Protein AF-0000000085121128 (afdb_homodimer)

InterPro domains:
  IPR000534 Semialdehyde dehydrogenase, NAD-binding [PF01118] (6-131)
  IPR000534 Semialdehyde dehydrogenase, NAD-binding [SM00859] (6-134)
  IPR005676 Aspartate-semialdehyde dehydrogenase, peptidoglycan lacking [TIGR00978] (5-346)
  IPR012280 Semialdehyde dehydrogenase, dimerisation domain [PF02774] (162-332)
  IPR036291 NAD(P)-binding domain superfamily [SSF51735] (5-180)
  IPR051823 Aspartate-semialdehyde dehydrogenase-related [PTHR46718] (4-352)

Nearest PDB structures (foldseek):
  2ep5-assembly1_D  TM=9.670E-01  e=1.448E-45  Sulfurisphaera tokodaii
  6c8w-assembly1_A  TM=9.428E-01  e=7.995E-40  Blastomyces gilchristii SLH14081
  4zic-assembly2_E  TM=9.342E-01  e=1.208E-38  Trichophyton rubrum BMU01672
  5jw6-assembly1_A  TM=9.366E-01  e=2.312E-38  Aspergillus fumigatus Af293
  5cef-assembly1_C  TM=9.104E-01  e=2.450E-36  Cryptococcus deneoformans JEC21

Structure (mmCIF, N/CA/C/O backbone):
data_AF-0000000085121128-model_v1
#
loop_
_entity.id
_entity.type
_entity.pdbx_description
1 polymer 'Aspartate-semialdehyde dehydrogenase'
#
loop_
_atom_site.group_PDB
_atom_site.id
_atom_site.type_symbol
_atom_site.label_atom_id
_atom_site.label_alt_id
_atom_site.label_comp_id
_atom_site.label_asym_id
_atom_site.label_entity_id
_atom_site.label_seq_id
_atom_site.pdbx_PDB_ins_code
_atom_site.Cartn_x
_atom_site.Cartn_y
_atom_site.Cartn_z
_atom_site.occupancy
_atom_site.B_iso_or_equiv
_atom_site.auth_seq_id
_atom_site.auth_comp_id
_atom_site.auth_asym_id
_atom_site.auth_atom_id
_atom_site.pdbx_PDB_model_num
ATOM 1 N N . MET A 1 1 ? -5.203 -33.125 -35.406 1 40.75 1 MET A N 1
ATOM 2 C CA . MET A 1 1 ? -4.469 -32.406 -34.375 1 40.75 1 MET A CA 1
ATOM 3 C C . MET A 1 1 ? -3.93 -33.344 -33.312 1 40.75 1 MET A C 1
ATOM 5 O O . MET A 1 1 ? -4.562 -34.375 -33 1 40.75 1 MET A O 1
ATOM 9 N N . PRO A 1 2 ? -2.641 -33.344 -33.125 1 57 2 PRO A N 1
ATOM 10 C CA . PRO A 1 2 ? -2.217 -34.344 -32.125 1 57 2 PRO A CA 1
ATOM 11 C C . PRO A 1 2 ? -3.129 -34.375 -30.906 1 57 2 PRO A C 1
ATOM 13 O O . PRO A 1 2 ? -3.766 -33.375 -30.594 1 57 2 PRO A O 1
ATOM 16 N N . ASP A 1 3 ? -3.523 -35.531 -30.406 1 84.06 3 ASP A N 1
ATOM 17 C CA . ASP A 1 3 ? -4.461 -35.75 -29.312 1 84.06 3 ASP A CA 1
ATOM 18 C C . ASP A 1 3 ? -4.047 -34.969 -28.078 1 84.06 3 ASP A C 1
ATOM 20 O O . ASP A 1 3 ? -2.875 -35 -27.688 1 84.06 3 ASP A O 1
ATOM 24 N N . LYS A 1 4 ? -4.828 -34.062 -27.641 1 95 4 LYS A N 1
ATOM 25 C CA . LYS A 1 4 ? -4.582 -33.219 -26.453 1 95 4 LYS A CA 1
ATOM 26 C C . LYS A 1 4 ? -4.387 -34.094 -25.219 1 95 4 LYS A C 1
ATOM 28 O O . LYS A 1 4 ? -4.91 -35.219 -25.141 1 95 4 LYS A O 1
ATOM 33 N N . LEU A 1 5 ? -3.561 -33.625 -24.391 1 97.81 5 LEU A N 1
ATOM 34 C CA . LEU A 1 5 ? -3.393 -34.281 -23.109 1 97.81 5 LEU A CA 1
ATOM 35 C C . LEU A 1 5 ? -4.621 -34.094 -22.219 1 97.81 5 LEU A C 1
ATOM 37 O O . LEU A 1 5 ? -5.203 -33 -22.203 1 97.81 5 LEU A O 1
ATOM 41 N N . ARG A 1 6 ? -5.055 -35.125 -21.547 1 97.5 6 ARG A N 1
ATOM 42 C CA . ARG A 1 6 ? -6.254 -35.125 -20.719 1 97.5 6 ARG A CA 1
ATOM 43 C C . ARG A 1 6 ? -5.953 -34.594 -19.312 1 97.5 6 ARG A C 1
ATOM 45 O O . ARG A 1 6 ? -5.168 -35.188 -18.578 1 97.5 6 ARG A O 1
ATOM 52 N N . ALA A 1 7 ? -6.629 -33.5 -18.984 1 98.19 7 ALA A N 1
ATOM 53 C CA . ALA A 1 7 ? -6.363 -32.812 -17.734 1 98.19 7 ALA A CA 1
ATOM 54 C C . ALA A 1 7 ? -7.52 -32.969 -16.75 1 98.19 7 ALA A C 1
ATOM 56 O O . ALA A 1 7 ? -8.688 -32.938 -17.156 1 98.19 7 ALA A O 1
ATOM 57 N N . ALA A 1 8 ? -7.168 -33.188 -15.523 1 98.56 8 ALA A N 1
ATOM 58 C CA . ALA A 1 8 ? -8.109 -33.094 -14.414 1 98.56 8 ALA A CA 1
ATOM 59 C C . ALA A 1 8 ? -7.926 -31.781 -13.641 1 98.56 8 ALA A C 1
ATOM 61 O O . ALA A 1 8 ? -6.793 -31.328 -13.43 1 98.56 8 ALA A O 1
ATOM 62 N N . VAL A 1 9 ? -9.031 -31.156 -13.219 1 98.62 9 VAL A N 1
ATOM 63 C CA . VAL A 1 9 ? -8.977 -29.969 -12.375 1 98.62 9 VAL A CA 1
ATOM 64 C C . VAL A 1 9 ? -9.68 -30.234 -11.047 1 98.62 9 VAL A C 1
ATOM 66 O O . VAL A 1 9 ? -10.891 -30.453 -11.008 1 98.62 9 VAL A O 1
ATOM 69 N N . LEU A 1 10 ? -8.898 -30.266 -10 1 98.62 10 LEU A N 1
ATOM 70 C CA . LEU A 1 10 ? -9.445 -30.406 -8.656 1 98.62 10 LEU A CA 1
ATOM 71 C C . LEU A 1 10 ? -9.664 -29.031 -8.016 1 98.62 10 LEU A C 1
ATOM 73 O O . LEU A 1 10 ? -8.797 -28.172 -8.086 1 98.62 10 LEU A O 1
ATOM 77 N N . GLY A 1 11 ? -10.797 -28.844 -7.355 1 97.75 11 GLY A N 1
ATOM 78 C CA . GLY A 1 11 ? -11.195 -27.531 -6.891 1 97.75 11 GLY A CA 1
ATOM 79 C C . GLY A 1 11 ? -11.703 -26.641 -8 1 97.75 11 GLY A C 1
ATOM 80 O O . GLY A 1 11 ? -11.438 -25.438 -8.016 1 97.75 11 GLY A O 1
ATOM 81 N N . ALA A 1 12 ? -12.453 -27.172 -8.883 1 97.5 12 ALA A N 1
ATOM 82 C CA . ALA A 1 12 ? -12.773 -26.547 -10.164 1 97.5 12 ALA A CA 1
ATOM 83 C C . ALA A 1 12 ? -13.797 -25.422 -9.984 1 97.5 12 ALA A C 1
ATOM 85 O O . ALA A 1 12 ? -13.945 -24.562 -10.852 1 97.5 12 ALA A O 1
ATOM 86 N N . THR A 1 13 ? -14.523 -25.438 -8.867 1 96.06 13 THR A N 1
ATOM 87 C CA . THR A 1 13 ? -15.594 -24.453 -8.695 1 96.06 13 THR A CA 1
ATOM 88 C C . THR A 1 13 ? -15.102 -23.219 -7.961 1 96.06 13 THR A C 1
ATOM 90 O O . THR A 1 13 ? -15.773 -22.188 -7.938 1 96.06 13 THR A O 1
ATOM 93 N N . GLY A 1 14 ? -13.953 -23.344 -7.324 1 95.88 14 GLY A N 1
ATOM 94 C CA . GLY A 1 14 ? -13.367 -22.172 -6.695 1 95.88 14 GLY A CA 1
ATOM 95 C C . GLY A 1 14 ? -12.812 -21.188 -7.695 1 95.88 14 GLY A C 1
ATOM 96 O O . GLY A 1 14 ? -12.781 -21.453 -8.898 1 95.88 14 GLY A O 1
ATOM 97 N N . LEU A 1 15 ? -12.375 -20.094 -7.199 1 96.75 15 LEU A N 1
ATOM 98 C CA . LEU A 1 15 ? -11.945 -19 -8.062 1 96.75 15 LEU A CA 1
ATOM 99 C C . LEU A 1 15 ? -10.758 -19.406 -8.922 1 96.75 15 LEU A C 1
ATOM 101 O O . LEU A 1 15 ? -10.75 -19.188 -10.133 1 96.75 15 LEU A O 1
ATOM 105 N N . VAL A 1 16 ? -9.711 -19.938 -8.328 1 97.69 16 VAL A N 1
ATOM 106 C CA . VAL A 1 16 ? -8.562 -20.406 -9.102 1 97.69 16 VAL A CA 1
ATOM 107 C C . VAL A 1 16 ? -8.984 -21.547 -10.031 1 97.69 16 VAL A C 1
ATOM 109 O O . VAL A 1 16 ? -8.516 -21.625 -11.164 1 97.69 16 VAL A O 1
ATOM 112 N N . GLY A 1 17 ? -9.82 -22.438 -9.531 1 97.94 17 GLY A N 1
ATOM 113 C CA . GLY A 1 17 ? -10.367 -23.5 -10.375 1 97.94 17 GLY A CA 1
ATOM 114 C C . GLY A 1 17 ? -11.078 -22.969 -11.602 1 97.94 17 GLY A C 1
ATOM 115 O O . GLY A 1 17 ? -10.867 -23.484 -12.711 1 97.94 17 GLY A O 1
ATOM 116 N N . GLN A 1 18 ? -11.93 -22 -11.422 1 97.56 18 GLN A N 1
ATOM 117 C CA . GLN A 1 18 ? -12.602 -21.375 -12.547 1 97.56 18 GLN A CA 1
ATOM 118 C C . GLN A 1 18 ? -11.594 -20.797 -13.539 1 97.56 18 GLN A C 1
ATOM 120 O O . GLN A 1 18 ? -11.797 -20.891 -14.75 1 97.56 18 GLN A O 1
ATOM 125 N N . MET A 1 19 ? -10.516 -20.25 -13.008 1 97.81 19 MET A N 1
ATOM 126 C CA . MET A 1 19 ? -9.5 -19.688 -13.898 1 97.81 19 MET A CA 1
ATOM 127 C C . MET A 1 19 ? -8.805 -20.781 -14.695 1 97.81 19 MET A C 1
ATOM 129 O O . MET A 1 19 ? -8.516 -20.609 -15.875 1 97.81 19 MET A O 1
ATOM 133 N N . PHE A 1 20 ? -8.531 -21.938 -14.047 1 98.38 20 PHE A N 1
ATOM 134 C CA . PHE A 1 20 ? -8.031 -23.094 -14.789 1 98.38 20 PHE A CA 1
ATOM 135 C C . PHE A 1 20 ? -8.969 -23.438 -15.938 1 98.38 20 PHE A C 1
ATOM 137 O O . PHE A 1 20 ? -8.523 -23.594 -17.078 1 98.38 20 PHE A O 1
ATOM 144 N N . VAL A 1 21 ? -10.211 -23.562 -15.562 1 97.62 21 VAL A N 1
ATOM 145 C CA . VAL A 1 21 ? -11.219 -23.969 -16.531 1 97.62 21 VAL A CA 1
ATOM 146 C C . VAL A 1 21 ? -11.242 -22.984 -17.703 1 97.62 21 VAL A C 1
ATOM 148 O O . VAL A 1 21 ? -11.25 -23.391 -18.859 1 97.62 21 VAL A O 1
ATOM 151 N N . LYS A 1 22 ? -11.18 -21.734 -17.375 1 96.75 22 LYS A N 1
ATOM 152 C CA . LYS A 1 22 ? -11.211 -20.688 -18.391 1 96.75 22 LYS A CA 1
ATOM 153 C C . LYS A 1 22 ? -9.984 -20.766 -19.297 1 96.75 22 LYS A C 1
ATOM 155 O O . LYS A 1 22 ? -10.109 -20.734 -20.531 1 96.75 22 LYS A O 1
ATOM 160 N N . LEU A 1 23 ? -8.82 -20.859 -18.75 1 97.25 23 LEU A N 1
ATOM 161 C CA . LEU A 1 23 ? -7.57 -20.812 -19.5 1 97.25 23 LEU A CA 1
ATOM 162 C C . LEU A 1 23 ? -7.363 -22.094 -20.297 1 97.25 23 LEU A C 1
ATOM 164 O O . LEU A 1 23 ? -6.773 -22.078 -21.375 1 97.25 23 LEU A O 1
ATOM 168 N N . LEU A 1 24 ? -7.891 -23.234 -19.812 1 97.31 24 LEU A N 1
ATOM 169 C CA . LEU A 1 24 ? -7.688 -24.516 -20.453 1 97.31 24 LEU A CA 1
ATOM 170 C C . LEU A 1 24 ? -8.703 -24.734 -21.562 1 97.31 24 LEU A C 1
ATOM 172 O O . LEU A 1 24 ? -8.523 -25.594 -22.422 1 97.31 24 LEU A O 1
ATOM 176 N N . ASP A 1 25 ? -9.875 -24.156 -21.516 1 92.75 25 ASP A N 1
ATOM 177 C CA . ASP A 1 25 ? -10.969 -24.344 -22.453 1 92.75 25 ASP A CA 1
ATOM 178 C C . ASP A 1 25 ? -10.461 -24.312 -23.891 1 92.75 25 ASP A C 1
ATOM 180 O O . ASP A 1 25 ? -10.844 -25.156 -24.719 1 92.75 25 ASP A O 1
ATOM 184 N N . GLU A 1 26 ? -9.625 -23.469 -24.375 1 86.62 26 GLU A N 1
ATOM 185 C CA . GLU A 1 26 ? -9.148 -23.453 -25.75 1 86.62 26 GLU A CA 1
ATOM 186 C C . GLU A 1 26 ? -7.625 -23.578 -25.812 1 86.62 26 GLU A C 1
ATOM 188 O O . GLU A 1 26 ? -6.988 -23.062 -26.734 1 86.62 26 GLU A O 1
ATOM 193 N N . HIS A 1 27 ? -7.168 -24.297 -24.797 1 96.25 27 HIS A N 1
ATOM 194 C CA . HIS A 1 27 ? -5.723 -24.484 -24.797 1 96.25 27 HIS A CA 1
ATOM 195 C C . HIS A 1 27 ? -5.312 -25.531 -25.828 1 96.25 27 HIS A C 1
ATOM 197 O O . HIS A 1 27 ? -5.977 -26.562 -25.984 1 96.25 27 HIS A O 1
ATOM 203 N N . PRO A 1 28 ? -4.297 -25.344 -26.516 1 96.38 28 PRO A N 1
ATOM 204 C CA . PRO A 1 28 ? -3.947 -26.234 -27.625 1 96.38 28 PRO A CA 1
ATOM 205 C C . PRO A 1 28 ? -3.379 -27.562 -27.156 1 96.38 28 PRO A C 1
ATOM 207 O O . PRO A 1 28 ? -3.406 -28.547 -27.906 1 96.38 28 PRO A O 1
ATOM 210 N N . MET A 1 29 ? -2.916 -27.688 -25.969 1 97 29 MET A N 1
ATOM 211 C CA . MET A 1 29 ? -2.178 -28.875 -25.547 1 97 29 MET A CA 1
ATOM 212 C C . MET A 1 29 ? -3.002 -29.703 -24.578 1 97 29 MET A C 1
ATOM 214 O O . MET A 1 29 ? -2.721 -30.891 -24.375 1 97 29 MET A O 1
ATOM 218 N N . PHE A 1 30 ? -3.984 -29.078 -24 1 97.88 30 PHE A N 1
ATOM 219 C CA . PHE A 1 30 ? -4.699 -29.766 -22.938 1 97.88 30 PHE A CA 1
ATOM 220 C C . PHE A 1 30 ? -6.203 -29.719 -23.172 1 97.88 30 PHE A C 1
ATOM 222 O O . PHE A 1 30 ? -6.711 -28.766 -23.766 1 97.88 30 PHE A O 1
ATOM 229 N N . GLU A 1 31 ? -6.898 -30.672 -22.734 1 96.94 31 GLU A N 1
ATOM 230 C CA . GLU A 1 31 ? -8.359 -30.703 -22.672 1 96.94 31 GLU A CA 1
ATOM 231 C C . GLU A 1 31 ? -8.836 -31.234 -21.312 1 96.94 31 GLU A C 1
ATOM 233 O O . GLU A 1 31 ? -8.305 -32.219 -20.797 1 96.94 31 GLU A O 1
ATOM 238 N N . ILE A 1 32 ? -9.773 -30.578 -20.734 1 97.62 32 ILE A N 1
ATOM 239 C CA . ILE A 1 32 ? -10.305 -31 -19.453 1 97.62 32 ILE A CA 1
ATOM 240 C C . ILE A 1 32 ? -11.219 -32.219 -19.641 1 97.62 32 ILE A C 1
ATOM 242 O O . ILE A 1 32 ? -12.164 -32.156 -20.438 1 97.62 32 ILE A O 1
ATOM 246 N N . VAL A 1 33 ? -10.945 -33.25 -18.875 1 96.56 33 VAL A N 1
ATOM 247 C CA . VAL A 1 33 ? -11.766 -34.469 -19.016 1 96.56 33 VAL A CA 1
ATOM 248 C C . VAL A 1 33 ? -12.359 -34.844 -17.656 1 96.56 33 VAL A C 1
ATOM 250 O O . VAL A 1 33 ? -13.203 -35.719 -17.562 1 96.56 33 VAL A O 1
ATOM 253 N N . TYR A 1 34 ? -11.867 -34.219 -16.656 1 97.12 34 TYR A N 1
ATOM 254 C CA . TYR A 1 34 ? -12.273 -34.531 -15.289 1 97.12 34 TYR A CA 1
ATOM 255 C C . TYR A 1 34 ? -12.273 -33.281 -14.414 1 97.12 34 TYR A C 1
ATOM 257 O O . TYR A 1 34 ? -11.328 -32.5 -14.453 1 97.12 34 TYR A O 1
ATOM 265 N N . VAL A 1 35 ? -13.359 -33.031 -13.656 1 98 35 VAL A N 1
ATOM 266 C CA . VAL A 1 35 ? -13.43 -31.938 -12.703 1 98 35 VAL A CA 1
ATOM 267 C C . VAL A 1 35 ? -13.945 -32.438 -11.359 1 98 35 VAL A C 1
ATOM 269 O O . VAL A 1 35 ? -14.828 -33.312 -11.32 1 98 35 VAL A O 1
ATOM 272 N N . ALA A 1 36 ? -13.336 -32 -10.336 1 97.94 36 ALA A N 1
ATOM 273 C CA . ALA A 1 36 ? -13.773 -32.344 -8.992 1 97.94 36 ALA A CA 1
ATOM 274 C C . ALA A 1 36 ? -13.914 -31.125 -8.109 1 97.94 36 ALA A C 1
ATOM 276 O O . ALA A 1 36 ? -13.258 -30.109 -8.344 1 97.94 36 ALA A O 1
ATOM 277 N N . ALA A 1 37 ? -14.797 -31.188 -7.137 1 96.44 37 ALA A N 1
ATOM 278 C CA . ALA A 1 37 ? -15.039 -30.125 -6.164 1 96.44 37 ALA A CA 1
ATOM 279 C C . ALA A 1 37 ? -15.609 -30.688 -4.867 1 96.44 37 ALA A C 1
ATOM 281 O O . ALA A 1 37 ? -15.547 -31.891 -4.629 1 96.44 37 ALA A O 1
ATOM 282 N N . SER A 1 38 ? -16.078 -29.891 -4.031 1 92.56 38 SER A N 1
ATOM 283 C CA . SER A 1 38 ? -16.578 -30.297 -2.725 1 92.56 38 SER A CA 1
ATOM 284 C C . SER A 1 38 ? -17.766 -31.25 -2.857 1 92.56 38 SER A C 1
ATOM 286 O O . SER A 1 38 ? -18.344 -31.375 -3.938 1 92.56 38 SER A O 1
ATOM 288 N N . GLU A 1 39 ? -18.109 -31.781 -1.711 1 92 39 GLU A N 1
ATOM 289 C CA . GLU A 1 39 ? -19.203 -32.719 -1.66 1 92 39 GLU A CA 1
ATOM 290 C C . GLU A 1 39 ? -20.516 -32.094 -2.094 1 92 39 GLU A C 1
ATOM 292 O O . GLU A 1 39 ? -21.359 -32.719 -2.736 1 92 39 GLU A O 1
ATOM 297 N N . ARG A 1 40 ? -20.703 -30.844 -1.761 1 91.44 40 ARG A N 1
ATOM 298 C CA . ARG A 1 40 ? -21.938 -30.109 -2.08 1 91.44 40 ARG A CA 1
ATOM 299 C C . ARG A 1 40 ? -22.094 -29.953 -3.586 1 91.44 40 ARG A C 1
ATOM 301 O O . ARG A 1 40 ? -23.219 -29.891 -4.09 1 91.44 40 ARG A O 1
ATOM 308 N N . SER A 1 41 ? -20.984 -29.953 -4.328 1 93.19 41 SER A N 1
ATOM 309 C CA . SER A 1 41 ? -21 -29.75 -5.773 1 93.19 41 SER A CA 1
ATOM 310 C C . SER A 1 41 ? -21.047 -31.078 -6.52 1 93.19 41 SER A C 1
ATOM 312 O O . SER A 1 41 ? -21.469 -31.125 -7.68 1 93.19 41 SER A O 1
ATOM 314 N N . ALA A 1 42 ? -20.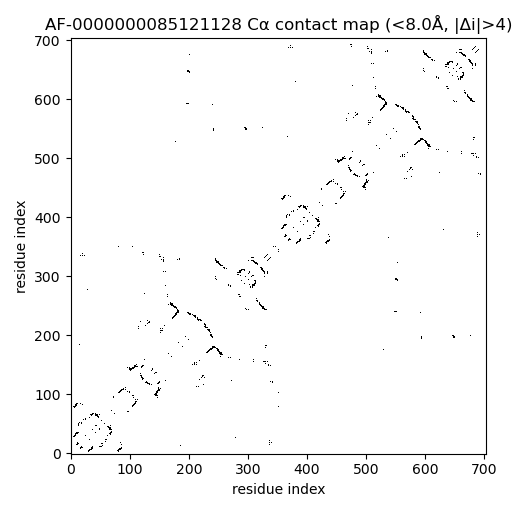578 -32.125 -5.883 1 94.75 42 ALA A N 1
ATOM 315 C CA . ALA A 1 42 ? -20.406 -33.438 -6.535 1 94.75 42 ALA A CA 1
ATOM 316 C C . ALA A 1 42 ? -21.734 -33.969 -7.039 1 94.75 42 ALA A C 1
ATOM 318 O O . ALA A 1 42 ? -22.766 -33.875 -6.359 1 94.75 42 ALA A O 1
ATOM 319 N N . GLY A 1 43 ? -21.688 -34.562 -8.273 1 95.31 43 GLY A N 1
ATOM 320 C CA . GLY A 1 43 ? -22.859 -35.188 -8.859 1 95.31 43 GLY A CA 1
ATOM 321 C C . GLY A 1 43 ? -23.609 -34.25 -9.805 1 95.31 43 GLY A C 1
ATOM 322 O O . GLY A 1 43 ? -24.359 -34.719 -10.656 1 95.31 43 GLY A O 1
ATOM 323 N N . ARG A 1 44 ? -23.484 -33.031 -9.719 1 95.56 44 ARG A N 1
ATOM 324 C CA . ARG A 1 44 ? -24.109 -32.031 -10.602 1 95.56 44 ARG A CA 1
ATOM 325 C C . ARG A 1 44 ? -23.25 -31.766 -11.828 1 95.56 44 ARG A C 1
ATOM 327 O O . ARG A 1 44 ? -22.062 -32.062 -11.836 1 95.56 44 ARG A O 1
ATOM 334 N N . SER A 1 45 ? -23.891 -31.312 -12.805 1 97.31 45 SER A N 1
ATOM 335 C CA . SER A 1 45 ? -23.078 -30.828 -13.922 1 97.31 45 SER A CA 1
ATOM 336 C C . SER A 1 45 ? -22.234 -29.625 -13.523 1 97.31 45 SER A C 1
ATOM 338 O O . SER A 1 45 ? -22.578 -28.922 -12.57 1 97.31 45 SER A O 1
ATOM 340 N N . TYR A 1 46 ? -21.203 -29.422 -14.203 1 97.44 46 TYR A N 1
ATOM 341 C CA . TYR A 1 46 ? -20.297 -28.344 -13.836 1 97.44 46 TYR A CA 1
ATOM 342 C C . TYR A 1 46 ? -21.016 -27 -13.812 1 97.44 46 TYR A C 1
ATOM 344 O O . TYR A 1 46 ? -20.891 -26.234 -12.852 1 97.44 46 TYR A O 1
ATOM 352 N N . CYS A 1 47 ? -21.812 -26.703 -14.859 1 96.44 47 CYS A N 1
ATOM 353 C CA . CYS A 1 47 ? -22.453 -25.391 -14.977 1 96.44 47 CYS A CA 1
ATOM 354 C C . CYS A 1 47 ? -23.531 -25.234 -13.906 1 96.44 47 CYS A C 1
ATOM 356 O O . CYS A 1 47 ? -23.828 -24.109 -13.492 1 96.44 47 CYS A O 1
ATOM 358 N N . GLU A 1 48 ? -24.062 -26.312 -13.445 1 95.69 48 GLU A N 1
ATOM 359 C CA . GLU A 1 48 ? -25.031 -26.25 -12.352 1 95.69 48 GLU A CA 1
ATOM 360 C C . GLU A 1 48 ? -24.328 -26.047 -11.008 1 95.69 48 GLU A C 1
ATOM 362 O O . GLU A 1 48 ? -24.891 -25.422 -10.102 1 95.69 48 GLU A O 1
ATOM 367 N N . ALA A 1 49 ? -23.156 -26.562 -10.977 1 96.38 49 ALA A N 1
ATOM 368 C CA . ALA A 1 49 ? -22.453 -26.578 -9.695 1 96.38 4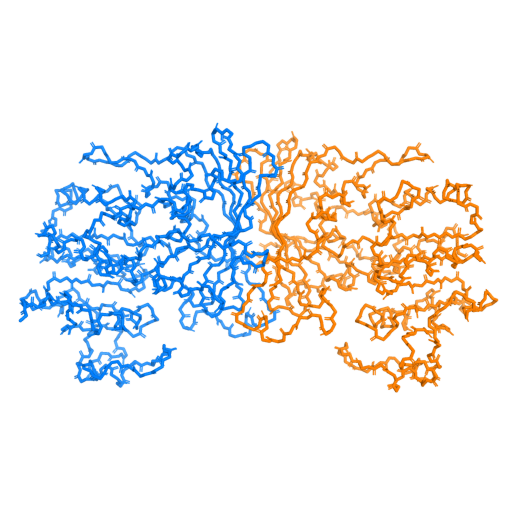9 ALA A CA 1
ATOM 369 C C . ALA A 1 49 ? -21.688 -25.281 -9.469 1 96.38 49 ALA A C 1
ATOM 371 O O . ALA A 1 49 ? -21.609 -24.797 -8.336 1 96.38 49 ALA A O 1
ATOM 372 N N . VAL A 1 50 ? -21.188 -24.703 -10.5 1 96.38 50 VAL A N 1
ATOM 373 C CA . VAL A 1 50 ? -20.266 -23.578 -10.367 1 96.38 50 VAL A CA 1
ATOM 374 C C . VAL A 1 50 ? -21.047 -22.266 -10.281 1 96.38 50 VAL A C 1
ATOM 376 O O . VAL A 1 50 ? -22.031 -22.078 -11 1 96.38 50 VAL A O 1
ATOM 379 N N . ASN A 1 51 ? -20.781 -21.484 -9.312 1 94.5 51 ASN A N 1
ATOM 380 C CA . ASN A 1 51 ? -21.109 -20.062 -9.359 1 94.5 51 ASN A CA 1
ATOM 381 C C . ASN A 1 51 ? -20.047 -19.266 -10.109 1 94.5 51 ASN A C 1
ATOM 383 O O . ASN A 1 51 ? -19.094 -18.766 -9.5 1 94.5 51 ASN A O 1
ATOM 387 N N . TRP A 1 52 ? -20.234 -19.156 -11.398 1 95.12 52 TRP A N 1
ATOM 388 C CA . TRP A 1 52 ? -19.234 -18.578 -12.266 1 95.12 52 TRP A CA 1
ATOM 389 C C . TRP A 1 52 ? -19.141 -17.062 -12.062 1 95.12 52 TRP A C 1
ATOM 391 O O . TRP A 1 52 ? -20.141 -16.359 -12.211 1 95.12 52 TRP A O 1
ATOM 401 N N . VAL A 1 53 ? -17.953 -16.641 -11.648 1 94.5 53 VAL A N 1
ATOM 402 C CA . VAL A 1 53 ? -17.844 -15.234 -11.281 1 94.5 53 VAL A CA 1
ATOM 403 C C . VAL A 1 53 ? -16.75 -14.562 -12.094 1 94.5 53 VAL A C 1
ATOM 405 O O . VAL A 1 53 ? -16.406 -13.406 -11.852 1 94.5 53 VAL A O 1
ATOM 408 N N . LEU A 1 54 ? -16.266 -15.5 -12.969 1 90.94 54 LEU A N 1
ATOM 409 C CA . LEU A 1 54 ? -15.289 -14.922 -13.891 1 90.94 54 LEU A CA 1
ATOM 410 C C . LEU A 1 54 ? -15.984 -14.312 -15.102 1 90.94 54 LEU A C 1
ATOM 412 O O . LEU A 1 54 ? -17.062 -14.766 -15.5 1 90.94 54 LEU A O 1
ATOM 416 N N . GLY A 1 55 ? -15.992 -13.078 -15.5 1 86.5 55 GLY A N 1
ATOM 417 C CA . GLY A 1 55 ? -16.609 -12.445 -16.656 1 86.5 55 GLY A CA 1
ATOM 418 C C . GLY A 1 55 ? -17.016 -13.438 -17.734 1 86.5 55 GLY A C 1
ATOM 419 O O . GLY A 1 55 ? -16.359 -14.469 -17.922 1 86.5 55 GLY A O 1
ATOM 420 N N . GLY A 1 56 ? -18.109 -13.328 -18.359 1 87.75 56 GLY A N 1
ATOM 421 C CA . GLY A 1 56 ? -18.594 -14.242 -19.375 1 87.75 56 GLY A CA 1
ATOM 422 C C . GLY A 1 56 ? -19.328 -15.445 -18.781 1 87.75 56 GLY A C 1
ATOM 423 O O . GLY A 1 56 ? -19.797 -15.398 -17.641 1 87.75 56 GLY A O 1
ATOM 424 N N . SER A 1 57 ? -19.469 -16.469 -19.688 1 91.06 57 SER A N 1
ATOM 425 C CA . SER A 1 57 ? -20.078 -17.719 -19.266 1 91.06 57 SER A CA 1
ATOM 426 C C . SER A 1 57 ? -19.031 -18.828 -19.141 1 91.06 57 SER A C 1
ATOM 428 O O . SER A 1 57 ? -17.984 -18.766 -19.766 1 91.06 57 SER A O 1
ATOM 430 N N . PRO A 1 58 ? -19.297 -19.703 -18.234 1 93.12 58 PRO A N 1
ATOM 431 C CA . PRO A 1 58 ? -18.406 -20.859 -18.25 1 93.12 58 PRO A CA 1
ATOM 432 C C . PRO A 1 58 ? -18.312 -21.516 -19.625 1 93.12 58 PRO A C 1
ATOM 434 O O . PRO A 1 58 ? -19.234 -21.391 -20.438 1 93.12 58 PRO A O 1
ATOM 437 N N . PRO A 1 59 ? -17.203 -22.094 -19.875 1 93.38 59 PRO A N 1
ATOM 438 C CA . PRO A 1 59 ? -17.062 -22.766 -21.172 1 93.38 59 PRO A CA 1
ATOM 439 C C . PRO A 1 59 ? -18.172 -23.781 -21.422 1 93.38 59 PRO A C 1
ATOM 441 O O . PRO A 1 59 ? -18.391 -24.672 -20.594 1 93.38 59 PRO A O 1
ATOM 444 N N . GLU A 1 60 ? -18.75 -23.703 -22.547 1 91.88 60 GLU A N 1
ATOM 445 C CA . GLU A 1 60 ? -19.875 -24.562 -22.906 1 91.88 60 GLU A CA 1
ATOM 446 C C . GLU A 1 60 ? -19.453 -26.031 -22.953 1 91.88 60 GLU A C 1
ATOM 448 O O . GLU A 1 60 ? -20.234 -26.906 -22.578 1 91.88 60 GLU A O 1
ATOM 453 N N . SER A 1 61 ? -18.297 -26.25 -23.438 1 90.38 61 SER A N 1
ATOM 454 C CA . SER A 1 61 ? -17.781 -27.609 -23.609 1 90.38 61 SER A CA 1
ATOM 455 C C . SER A 1 61 ? -17.703 -28.344 -22.266 1 90.38 61 SER A C 1
ATOM 457 O O . SER A 1 61 ? -17.688 -29.578 -22.234 1 90.38 61 SER A O 1
ATOM 459 N N . LEU A 1 62 ? -17.719 -27.641 -21.188 1 92.31 62 LEU A N 1
ATOM 460 C CA . LEU A 1 62 ? -17.547 -28.25 -19.875 1 92.31 62 LEU A CA 1
ATOM 461 C C . LEU A 1 62 ? -18.859 -28.25 -19.094 1 92.31 62 LEU A C 1
ATOM 463 O O . LEU A 1 62 ? -18.938 -28.828 -18.016 1 92.31 62 LEU A O 1
ATOM 467 N N . CYS A 1 63 ? -19.844 -27.688 -19.641 1 92.81 63 CYS A N 1
ATOM 468 C CA . CYS A 1 63 ? -21.094 -27.5 -18.922 1 92.81 63 CYS A CA 1
ATOM 469 C C . CYS A 1 63 ? -21.734 -28.844 -18.594 1 92.81 63 CYS A C 1
ATOM 471 O O . CYS A 1 63 ? -22.344 -29 -17.531 1 92.81 63 CYS A O 1
ATOM 473 N N . GLY A 1 64 ? -21.5 -29.781 -19.422 1 92.06 64 GLY A N 1
ATOM 474 C CA . GLY A 1 64 ? -22.188 -31.047 -19.234 1 92.06 64 GLY A CA 1
ATOM 475 C C . GLY A 1 64 ? -21.359 -32.062 -18.453 1 92.06 64 GLY A C 1
ATOM 476 O O . GLY A 1 64 ? -21.844 -33.125 -18.125 1 92.06 64 GLY A O 1
ATOM 477 N N . ILE A 1 65 ? -20.172 -31.703 -18.141 1 95 65 ILE A N 1
ATOM 478 C CA . ILE A 1 65 ? -19.297 -32.625 -17.422 1 95 65 ILE A CA 1
ATOM 479 C C . ILE A 1 65 ? -19.75 -32.75 -15.969 1 95 65 ILE A C 1
ATOM 481 O O . ILE A 1 65 ? -20.109 -31.734 -15.336 1 95 65 ILE A O 1
ATOM 485 N N . LYS A 1 66 ? -19.828 -33.938 -15.5 1 96.88 66 LYS A N 1
ATOM 486 C CA . LYS A 1 66 ? -20.219 -34.188 -14.117 1 96.88 66 LYS A CA 1
ATOM 487 C C . LYS A 1 66 ? -19.078 -33.844 -13.156 1 96.88 66 LYS A C 1
ATOM 489 O O . LYS A 1 66 ? -17.938 -34.25 -13.375 1 96.88 66 LYS A O 1
ATOM 494 N N . VAL A 1 67 ? -19.406 -33.125 -12.117 1 97.88 67 VAL A N 1
ATOM 495 C CA . VAL A 1 67 ? -18.422 -32.812 -11.086 1 97.88 67 VAL A CA 1
ATOM 496 C C . VAL A 1 67 ? -18.281 -34 -10.125 1 97.88 67 VAL A C 1
ATOM 498 O O . VAL A 1 67 ? -19.266 -34.469 -9.555 1 97.88 67 VAL A O 1
ATOM 501 N N . GLU A 1 68 ? -17.094 -34.438 -10.008 1 97.56 68 GLU A N 1
ATOM 502 C CA . GLU A 1 68 ? -16.828 -35.562 -9.109 1 97.56 68 GLU A CA 1
ATOM 503 C C . GLU A 1 68 ? -16.422 -35.062 -7.723 1 97.56 68 GLU A C 1
ATOM 505 O O . GLU A 1 68 ? -16.031 -33.906 -7.551 1 97.56 68 GLU A O 1
ATOM 510 N N . LYS A 1 69 ? -16.562 -35.969 -6.738 1 96.88 69 LYS A N 1
ATOM 511 C CA . LYS A 1 69 ? -16.062 -35.688 -5.398 1 96.88 69 LYS A CA 1
ATOM 512 C C . LYS A 1 69 ? -14.531 -35.719 -5.363 1 96.88 69 LYS A C 1
ATOM 514 O O . LYS A 1 69 ? -13.922 -36.625 -5.961 1 96.88 69 LYS A O 1
ATOM 519 N N . VAL A 1 70 ? -13.961 -34.781 -4.648 1 95.62 70 VAL A N 1
ATOM 520 C CA . VAL A 1 70 ? -12.516 -34.781 -4.484 1 95.62 70 VAL A CA 1
ATOM 521 C C . VAL A 1 70 ? -12.07 -36.062 -3.742 1 95.62 70 VAL A C 1
ATOM 523 O O . VAL A 1 70 ? -12.633 -36.375 -2.695 1 95.62 70 VAL A O 1
ATOM 526 N N . GLY A 1 71 ? -11.164 -36.688 -4.289 1 95.25 71 GLY A N 1
ATOM 527 C CA . GLY A 1 71 ? -10.633 -37.906 -3.709 1 95.25 71 GLY A CA 1
ATOM 528 C C . GLY A 1 71 ? -9.586 -38.594 -4.578 1 95.25 71 GLY A C 1
ATOM 529 O O . GLY A 1 71 ? -9.703 -38.594 -5.805 1 95.25 71 GLY A O 1
ATOM 530 N N . VAL A 1 72 ? -8.633 -39.188 -3.928 1 96.62 72 VAL A N 1
ATOM 531 C CA . VAL A 1 72 ? -7.5 -39.812 -4.605 1 96.62 72 VAL A CA 1
ATOM 532 C C . VAL A 1 72 ? -7.988 -40.938 -5.504 1 96.62 72 VAL A C 1
ATOM 534 O O . VAL A 1 72 ? -7.586 -41.031 -6.668 1 96.62 72 VAL A O 1
ATOM 537 N N . ASP A 1 73 ? -8.906 -41.719 -5.051 1 95.81 73 ASP A N 1
ATOM 538 C CA . ASP A 1 73 ? -9.344 -42.938 -5.746 1 95.81 73 ASP A CA 1
ATOM 539 C C . ASP A 1 73 ? -10.328 -42.594 -6.859 1 95.81 73 ASP A C 1
ATOM 541 O O . ASP A 1 73 ? -10.578 -43.406 -7.746 1 95.81 73 ASP A O 1
ATOM 545 N N . ASN A 1 74 ? -10.844 -41.438 -6.805 1 95.38 74 ASN A N 1
ATOM 546 C CA . ASN A 1 74 ? -11.883 -41.062 -7.758 1 95.38 74 ASN A CA 1
ATOM 547 C C . ASN A 1 74 ? -11.289 -40.656 -9.102 1 95.38 74 ASN A C 1
ATOM 549 O O . ASN A 1 74 ? -11.969 -40.719 -10.133 1 95.38 74 ASN A O 1
ATOM 553 N N . VAL A 1 75 ? -10.078 -40.219 -9.156 1 96.75 75 VAL A N 1
ATOM 554 C CA . VAL A 1 75 ? -9.453 -39.75 -10.398 1 96.75 75 VAL A CA 1
ATOM 555 C C . VAL A 1 75 ? -9.039 -40.969 -11.234 1 96.75 75 VAL A C 1
ATOM 557 O O . VAL A 1 75 ? -8.219 -41.781 -10.797 1 96.75 75 VAL A O 1
ATOM 560 N N . PRO A 1 76 ? -9.562 -41.094 -12.391 1 95.94 76 PRO A N 1
ATOM 561 C CA . PRO A 1 76 ? -9.242 -42.281 -13.203 1 95.94 76 PRO A CA 1
ATOM 562 C C . PRO A 1 76 ? -7.867 -42.188 -13.859 1 95.94 76 PRO A C 1
ATOM 564 O O . PRO A 1 76 ? -7.668 -41.375 -14.773 1 95.94 76 PRO A O 1
ATOM 567 N N . LYS A 1 77 ? -7.012 -43.031 -13.531 1 93.31 77 LYS A N 1
ATOM 568 C CA . LYS A 1 77 ? -5.633 -43.031 -14.023 1 93.31 77 LYS A CA 1
ATOM 569 C C . LYS A 1 77 ? -5.586 -43.25 -15.531 1 93.31 77 LYS A C 1
ATOM 571 O O . LYS A 1 77 ? -4.727 -42.688 -16.219 1 93.31 77 LYS A O 1
ATOM 576 N N . SER A 1 78 ? -6.531 -43.969 -16.062 1 94.12 78 SER A N 1
ATOM 577 C CA . SER A 1 78 ? -6.52 -44.344 -17.484 1 94.12 78 SER A CA 1
ATOM 578 C C . SER A 1 78 ? -7.02 -43.188 -18.344 1 94.12 78 SER A C 1
ATOM 580 O O . SER A 1 78 ? -6.805 -43.156 -19.562 1 94.12 78 SER A O 1
ATOM 582 N N . GLU A 1 79 ? -7.539 -42.188 -17.672 1 95.5 79 GLU A N 1
ATOM 583 C CA . GLU A 1 79 ? -8.203 -41.125 -18.453 1 95.5 79 GLU A CA 1
ATOM 584 C C . GLU A 1 79 ? -7.57 -39.781 -18.188 1 95.5 79 GLU A C 1
ATOM 586 O O . GLU A 1 79 ? -7.957 -38.781 -18.812 1 95.5 79 GLU A O 1
ATOM 591 N N . VAL A 1 80 ? -6.664 -39.719 -17.297 1 97.69 80 VAL A N 1
ATOM 592 C CA . VAL A 1 80 ? -6.094 -38.438 -16.906 1 97.69 80 VAL A CA 1
ATOM 593 C C . VAL A 1 80 ? -4.574 -38.5 -17.047 1 97.69 80 VAL A C 1
ATOM 595 O O . VAL A 1 80 ? -3.924 -39.406 -16.516 1 97.69 80 VAL A O 1
ATOM 598 N N . ASP A 1 81 ? -4.039 -37.5 -17.75 1 97.75 81 ASP A N 1
ATOM 599 C CA . ASP A 1 81 ? -2.598 -37.438 -17.969 1 97.75 81 ASP A CA 1
ATOM 600 C C . ASP A 1 81 ? -1.94 -36.469 -16.984 1 97.75 81 ASP A C 1
ATOM 602 O O . ASP A 1 81 ? -0.773 -36.656 -16.625 1 97.75 81 ASP A O 1
ATOM 606 N N . VAL A 1 82 ? -2.637 -35.438 -16.578 1 98.62 82 VAL A N 1
ATOM 607 C CA . VAL A 1 82 ? -2.098 -34.438 -15.656 1 98.62 82 VAL A CA 1
ATOM 608 C C . VAL A 1 82 ? -3.215 -33.906 -14.773 1 98.62 82 VAL A C 1
ATOM 610 O O . VAL A 1 82 ? -4.359 -33.75 -15.211 1 98.62 82 VAL A O 1
ATOM 613 N N . VAL A 1 83 ? -2.883 -33.625 -13.516 1 98.81 83 VAL A N 1
ATOM 614 C CA . VAL A 1 83 ? -3.844 -33.125 -12.555 1 98.81 83 VAL A CA 1
ATOM 615 C C . VAL A 1 83 ? -3.453 -31.688 -12.148 1 98.81 83 VAL A C 1
ATOM 617 O O . VAL A 1 83 ? -2.334 -31.453 -11.68 1 98.81 83 VAL A O 1
ATOM 620 N N . PHE A 1 84 ? -4.344 -30.734 -12.344 1 98.88 84 PHE A N 1
ATOM 621 C CA . PHE A 1 84 ? -4.227 -29.391 -11.781 1 98.88 84 PHE A CA 1
ATOM 622 C C . PHE A 1 84 ? -4.984 -29.297 -10.461 1 98.88 84 PHE A C 1
ATOM 624 O O . PHE A 1 84 ? -6.188 -29.547 -10.414 1 98.88 84 PHE A O 1
ATOM 631 N N . SER A 1 85 ? -4.266 -28.938 -9.43 1 98.81 85 SER A N 1
ATOM 632 C CA . SER A 1 85 ? -4.887 -28.875 -8.109 1 98.81 85 SER A CA 1
ATOM 633 C C . SER A 1 85 ? -5.055 -27.422 -7.652 1 98.81 85 SER A C 1
ATOM 635 O O . SER A 1 85 ? -4.074 -26.688 -7.527 1 98.81 85 SER A O 1
ATOM 637 N N . ALA A 1 86 ? -6.246 -27.016 -7.449 1 98.06 86 ALA A N 1
ATOM 638 C CA . ALA A 1 86 ? -6.617 -25.75 -6.816 1 98.06 86 ALA A CA 1
ATOM 639 C C . ALA A 1 86 ? -7.383 -25.984 -5.52 1 98.06 86 ALA A C 1
ATOM 641 O O . ALA A 1 86 ? -8.352 -25.297 -5.227 1 98.06 86 ALA A O 1
ATOM 642 N N . LEU A 1 87 ? -7.012 -27 -4.82 1 97.38 87 LEU A N 1
ATOM 643 C CA . LEU A 1 87 ? -7.672 -27.406 -3.582 1 97.38 87 LEU A CA 1
ATOM 644 C C . LEU A 1 87 ? -7.254 -26.484 -2.432 1 97.38 87 LEU A C 1
ATOM 646 O O . LEU A 1 87 ? -6.164 -25.906 -2.455 1 97.38 87 LEU A O 1
ATOM 650 N N . PRO A 1 88 ? -8.117 -26.359 -1.436 1 94.38 88 PRO A N 1
ATOM 651 C CA . PRO A 1 88 ? -7.688 -25.656 -0.218 1 94.38 88 PRO A CA 1
ATOM 652 C C . PRO A 1 88 ? -6.527 -26.359 0.48 1 94.38 88 PRO A C 1
ATOM 654 O O . PRO A 1 88 ? -6.441 -27.594 0.459 1 94.38 88 PRO A O 1
ATOM 657 N N . SER A 1 89 ? -5.762 -25.547 1.101 1 94.62 89 SER A N 1
ATOM 658 C CA . SER A 1 89 ? -4.551 -26.047 1.741 1 94.62 89 SER A CA 1
ATOM 659 C C . SER A 1 89 ? -4.879 -27.109 2.785 1 94.62 89 SER A C 1
ATOM 661 O O . SER A 1 89 ? -4.086 -28.031 3.016 1 94.62 89 SER A O 1
ATOM 663 N N . SER A 1 90 ? -6.023 -27.047 3.369 1 94.31 90 SER A N 1
ATOM 664 C CA . SER A 1 90 ? -6.406 -27.938 4.461 1 94.31 90 SER A CA 1
ATOM 665 C C . SER A 1 90 ? -6.539 -29.375 3.98 1 94.31 90 SER A C 1
ATOM 667 O O . SER A 1 90 ? -6.371 -30.312 4.762 1 94.31 90 SER A O 1
ATOM 669 N N . VAL A 1 91 ? -6.727 -29.625 2.664 1 95.25 91 VAL A N 1
ATOM 670 C CA . VAL A 1 91 ? -6.953 -30.984 2.188 1 95.25 91 VAL A CA 1
ATOM 671 C C . VAL A 1 91 ? -5.953 -31.312 1.082 1 95.25 91 VAL A C 1
ATOM 673 O O . VAL A 1 91 ? -5.742 -32.469 0.756 1 95.25 91 VAL A O 1
ATOM 676 N N . ALA A 1 92 ? -5.305 -30.344 0.538 1 97.38 92 ALA A N 1
ATOM 677 C CA . ALA A 1 92 ? -4.48 -30.484 -0.658 1 97.38 92 ALA A CA 1
ATOM 678 C C . ALA A 1 92 ? -3.307 -31.438 -0.397 1 97.38 92 ALA A C 1
ATOM 680 O O . ALA A 1 92 ? -3.004 -32.312 -1.219 1 97.38 92 ALA A O 1
ATOM 681 N N . GLY A 1 93 ? -2.662 -31.266 0.746 1 97.25 93 GLY A N 1
ATOM 682 C CA . GLY A 1 93 ? -1.462 -32.031 1.039 1 97.25 93 GLY A CA 1
ATOM 683 C C . GLY A 1 93 ? -1.665 -33.531 0.913 1 97.25 93 GLY A C 1
ATOM 684 O O . GLY A 1 93 ? -0.922 -34.219 0.196 1 97.25 93 GLY A O 1
ATOM 685 N N . GLU A 1 94 ? -2.637 -34.031 1.541 1 97.62 94 GLU A N 1
ATOM 686 C CA . GLU A 1 94 ? -2.908 -35.469 1.567 1 97.62 94 GLU A CA 1
ATOM 687 C C . GLU A 1 94 ? -3.387 -35.938 0.206 1 97.62 94 GLU A C 1
ATOM 689 O O . GLU A 1 94 ? -2.934 -37 -0.275 1 97.62 94 GLU A O 1
ATOM 694 N N . ILE A 1 95 ? -4.219 -35.25 -0.41 1 98.12 95 ILE A N 1
ATOM 695 C CA . ILE A 1 95 ? -4.809 -35.656 -1.684 1 98.12 95 ILE A CA 1
ATOM 696 C C . ILE A 1 95 ? -3.729 -35.656 -2.766 1 98.12 95 ILE A C 1
ATOM 698 O O . ILE A 1 95 ? -3.625 -36.625 -3.529 1 98.12 95 ILE A O 1
ATOM 702 N N . GLU A 1 96 ? -2.92 -34.656 -2.789 1 98.62 96 GLU A N 1
ATOM 703 C CA . GLU A 1 96 ? -1.878 -34.562 -3.807 1 98.62 96 GLU A CA 1
ATOM 704 C C . GLU A 1 96 ? -0.832 -35.656 -3.635 1 98.62 96 GLU A C 1
ATOM 706 O O . GLU A 1 96 ? -0.38 -36.25 -4.617 1 98.62 96 GLU A O 1
ATOM 711 N N . ALA A 1 97 ? -0.483 -35.906 -2.395 1 98.44 97 ALA A N 1
ATOM 712 C CA . ALA A 1 97 ? 0.454 -37 -2.125 1 98.44 97 ALA A CA 1
ATOM 713 C C . ALA A 1 97 ? -0.121 -38.344 -2.572 1 98.44 97 ALA A C 1
ATOM 715 O O . ALA A 1 97 ? 0.593 -39.156 -3.145 1 98.44 97 ALA A O 1
ATOM 716 N N . GLY A 1 98 ? -1.37 -38.531 -2.25 1 98.44 98 GLY A N 1
ATOM 717 C CA . GLY A 1 98 ? -2.037 -39.75 -2.693 1 98.44 98 GLY A CA 1
ATOM 718 C C . GLY A 1 98 ? -2.041 -39.906 -4.203 1 98.44 98 GLY A C 1
ATOM 719 O O . GLY A 1 98 ? -1.81 -41 -4.715 1 98.44 98 GLY A O 1
ATOM 720 N N . LEU A 1 99 ? -2.314 -38.875 -4.934 1 98.62 99 LEU A N 1
ATOM 721 C CA . LEU A 1 99 ? -2.324 -38.906 -6.391 1 98.62 99 LEU A CA 1
ATOM 722 C C . LEU A 1 99 ? -0.934 -39.188 -6.938 1 98.62 99 LEU A C 1
ATOM 724 O O . LEU A 1 99 ? -0.792 -39.969 -7.879 1 98.62 99 LEU A O 1
ATOM 728 N N . ALA A 1 100 ? 0.07 -38.594 -6.352 1 98.44 100 ALA A N 1
ATOM 729 C CA . ALA A 1 100 ? 1.441 -38.844 -6.781 1 98.44 100 ALA A CA 1
ATOM 730 C C . ALA A 1 100 ? 1.808 -40.312 -6.566 1 98.44 100 ALA A C 1
ATOM 732 O O . ALA A 1 100 ? 2.473 -40.938 -7.41 1 98.44 100 ALA A O 1
ATOM 733 N N . ARG A 1 101 ? 1.357 -40.875 -5.469 1 97.75 101 ARG A N 1
ATOM 734 C CA . ARG A 1 101 ? 1.596 -42.281 -5.188 1 97.75 101 ARG A CA 1
ATOM 735 C C . ARG A 1 101 ? 0.963 -43.188 -6.254 1 97.75 101 ARG A C 1
ATOM 737 O O . ARG A 1 101 ? 1.509 -44.219 -6.602 1 97.75 101 ARG A O 1
ATOM 744 N N . ARG A 1 102 ? -0.106 -42.719 -6.746 1 97.69 102 ARG A N 1
ATOM 745 C CA . ARG A 1 102 ? -0.831 -43.5 -7.75 1 97.69 102 ARG A CA 1
ATOM 746 C C . ARG A 1 102 ? -0.258 -43.25 -9.141 1 97.69 102 ARG A C 1
ATOM 748 O O . ARG A 1 102 ? -0.76 -43.781 -10.133 1 97.69 102 ARG A O 1
ATOM 755 N N . GLY A 1 103 ? 0.72 -42.406 -9.227 1 97.69 103 GLY A N 1
ATOM 756 C CA . GLY A 1 103 ? 1.447 -42.281 -10.477 1 97.69 103 GLY A CA 1
ATOM 757 C C . GLY A 1 103 ? 1.072 -41.031 -11.25 1 97.69 103 GLY A C 1
ATOM 758 O O . GLY A 1 103 ? 1.522 -40.844 -12.383 1 97.69 103 GLY A O 1
ATOM 759 N N . PHE A 1 104 ? 0.281 -40.156 -10.672 1 98.31 104 PHE A N 1
ATOM 760 C CA . PHE A 1 104 ? -0.171 -38.969 -11.383 1 98.31 104 PHE A CA 1
ATOM 761 C C . PHE A 1 104 ? 0.895 -37.875 -11.352 1 98.31 104 PHE A C 1
ATOM 763 O O . PHE A 1 104 ? 1.667 -37.781 -10.398 1 98.31 104 PHE A O 1
ATOM 770 N N . THR A 1 105 ? 1.008 -37.094 -12.43 1 98.5 105 THR A N 1
ATOM 771 C CA . THR A 1 105 ? 1.666 -35.781 -12.438 1 98.5 105 THR A CA 1
ATOM 772 C C . THR A 1 105 ? 0.731 -34.719 -11.898 1 98.5 105 THR A C 1
ATOM 774 O O . THR A 1 105 ? -0.309 -34.438 -12.5 1 98.5 105 THR A O 1
ATOM 777 N N . VAL A 1 106 ? 1.116 -34.094 -10.734 1 98.88 106 VAL A N 1
ATOM 778 C CA . VAL A 1 106 ? 0.257 -33.125 -10.086 1 98.88 106 VAL A CA 1
ATOM 779 C C . VAL A 1 106 ? 0.923 -31.734 -10.125 1 98.88 106 VAL A C 1
ATOM 781 O O . VAL A 1 106 ? 2.045 -31.578 -9.648 1 98.88 106 VAL A O 1
ATOM 784 N N . VAL A 1 107 ? 0.306 -30.781 -10.758 1 98.88 107 VAL A N 1
ATOM 785 C CA . VAL A 1 107 ? 0.703 -29.375 -10.695 1 98.88 107 VAL A CA 1
ATOM 786 C C . VAL A 1 107 ? -0.235 -28.609 -9.758 1 98.88 107 VAL A C 1
ATOM 788 O O . VAL A 1 107 ? -1.427 -28.469 -10.047 1 98.88 107 VAL A O 1
ATOM 791 N N . SER A 1 108 ? 0.31 -28.047 -8.68 1 98.81 108 SER A N 1
ATOM 792 C CA . SER A 1 108 ? -0.566 -27.625 -7.594 1 98.81 108 SER A CA 1
ATOM 793 C C . SER A 1 108 ? -0.351 -26.156 -7.25 1 98.81 108 SER A C 1
ATOM 795 O O . SER A 1 108 ? 0.789 -25.703 -7.148 1 98.81 108 SER A O 1
ATOM 797 N N . ASN A 1 109 ? -1.478 -25.469 -7.027 1 98.19 109 ASN A N 1
ATOM 798 C CA . ASN A 1 109 ? -1.466 -24.094 -6.535 1 98.19 109 ASN A CA 1
ATOM 799 C C . ASN A 1 109 ? -1.588 -24.047 -5.016 1 98.19 109 ASN A C 1
ATOM 801 O O . ASN A 1 109 ? -1.502 -22.969 -4.422 1 98.19 109 ASN A O 1
ATOM 805 N N . ALA A 1 110 ? -1.721 -25.203 -4.348 1 97.62 110 ALA A N 1
ATOM 806 C CA . ALA A 1 110 ? -1.894 -25.219 -2.896 1 97.62 110 ALA A CA 1
ATOM 807 C C . ALA A 1 110 ? -0.55 -25.109 -2.184 1 97.62 110 ALA A C 1
ATOM 809 O O . ALA A 1 110 ? 0.469 -25.594 -2.688 1 97.62 110 ALA A O 1
ATOM 810 N N . SER A 1 111 ? -0.528 -24.641 -0.997 1 97.31 111 SER A N 1
ATOM 811 C CA . SER A 1 111 ? 0.695 -24.219 -0.32 1 97.31 111 SER A CA 1
ATOM 812 C C . SER A 1 111 ? 1.439 -25.406 0.27 1 97.31 111 SER A C 1
ATOM 814 O O . SER A 1 111 ? 2.67 -25.406 0.349 1 97.31 111 SER A O 1
ATOM 816 N N . PRO A 1 112 ? 0.808 -26.5 0.638 1 97.31 112 PRO A N 1
ATOM 817 C CA . PRO A 1 112 ? 1.564 -27.562 1.289 1 97.31 112 PRO A CA 1
ATOM 818 C C . PRO A 1 112 ? 2.729 -28.062 0.438 1 97.31 112 PRO A C 1
ATOM 820 O O . PRO A 1 112 ? 2.592 -28.203 -0.781 1 97.31 112 PRO A O 1
ATOM 823 N N . MET A 1 113 ? 3.906 -28.234 1.001 1 97.81 113 MET A N 1
ATOM 824 C CA . MET A 1 113 ? 5.098 -28.891 0.476 1 97.81 113 MET A CA 1
ATOM 825 C C . MET A 1 113 ? 5.906 -27.938 -0.397 1 97.81 113 MET A C 1
ATOM 827 O O . MET A 1 113 ? 6.938 -28.328 -0.957 1 97.81 113 MET A O 1
ATOM 831 N N . ARG A 1 114 ? 5.512 -26.656 -0.505 1 98.44 114 ARG A N 1
ATOM 832 C CA . ARG A 1 114 ? 6.211 -25.734 -1.395 1 98.44 114 ARG A CA 1
ATOM 833 C C . ARG A 1 114 ? 7.684 -25.609 -1.018 1 98.44 114 ARG A C 1
ATOM 835 O O . ARG A 1 114 ? 8.539 -25.469 -1.89 1 98.44 114 ARG A O 1
ATOM 842 N N . LEU A 1 115 ? 7.926 -25.75 0.278 1 98.19 115 LEU A N 1
ATOM 843 C CA . LEU A 1 115 ? 9.281 -25.469 0.727 1 98.19 115 LEU A CA 1
ATOM 844 C C . LEU A 1 115 ? 10.047 -26.75 1.012 1 98.19 115 LEU A C 1
ATOM 846 O O . LEU A 1 115 ? 11.195 -26.719 1.471 1 98.19 115 LEU A O 1
ATOM 850 N N . GLU A 1 116 ? 9.406 -27.906 0.722 1 98.25 116 GLU A N 1
ATOM 851 C CA . GLU A 1 116 ? 10.125 -29.156 0.862 1 98.25 116 GLU A CA 1
ATOM 852 C C . GLU A 1 116 ? 11.289 -29.25 -0.116 1 98.25 116 GLU A C 1
ATOM 854 O O . GLU A 1 116 ? 11.188 -28.797 -1.259 1 98.25 116 GLU A O 1
ATOM 859 N N . GLU A 1 117 ? 12.352 -29.844 0.279 1 98.12 117 GLU A N 1
ATOM 860 C CA . GLU A 1 117 ? 13.602 -29.859 -0.481 1 98.12 117 GLU A CA 1
ATOM 861 C C . GLU A 1 117 ? 13.438 -30.625 -1.789 1 98.12 117 GLU A C 1
ATOM 863 O O . GLU A 1 117 ? 14.102 -30.328 -2.781 1 98.12 117 GLU A O 1
ATOM 868 N N . ASP A 1 118 ? 12.609 -31.594 -1.769 1 98.5 118 ASP A N 1
ATOM 869 C CA . ASP A 1 118 ? 12.5 -32.469 -2.926 1 98.5 118 ASP A CA 1
ATOM 870 C C . ASP A 1 118 ? 11.32 -32.062 -3.814 1 98.5 118 ASP A C 1
ATOM 872 O O . ASP A 1 118 ? 10.938 -32.812 -4.719 1 98.5 118 ASP A O 1
ATOM 876 N N . VAL A 1 119 ? 10.672 -30.969 -3.586 1 98.75 119 VAL A N 1
ATOM 877 C CA . VAL A 1 119 ? 9.508 -30.531 -4.355 1 98.75 119 VAL A CA 1
ATOM 878 C C . VAL A 1 119 ? 9.867 -29.281 -5.156 1 98.75 119 VAL A C 1
ATOM 880 O O . VAL A 1 119 ? 10.211 -28.234 -4.582 1 98.75 119 VAL A O 1
ATOM 883 N N . PRO A 1 120 ? 9.836 -29.359 -6.477 1 98.81 120 PRO A N 1
ATOM 884 C CA . PRO A 1 120 ? 10.102 -28.156 -7.273 1 98.81 120 PRO A CA 1
ATOM 885 C C . PRO A 1 120 ? 9.047 -27.078 -7.07 1 98.81 120 PRO A C 1
ATOM 887 O O . PRO A 1 120 ? 7.848 -27.359 -7.039 1 98.81 120 PRO A O 1
ATOM 890 N N . LEU A 1 121 ? 9.422 -25.906 -6.832 1 98.94 121 LEU A N 1
ATOM 891 C CA . LEU A 1 121 ? 8.641 -24.672 -6.816 1 98.94 121 LEU A CA 1
ATOM 892 C C . LEU A 1 121 ? 8.969 -23.797 -8.023 1 98.94 121 LEU A C 1
ATOM 894 O O . LEU A 1 121 ? 10.047 -23.188 -8.078 1 98.94 121 LEU A O 1
ATOM 898 N N . LEU A 1 122 ? 7.98 -23.656 -8.938 1 98.88 122 LEU A N 1
ATOM 899 C CA . LEU A 1 122 ? 8.477 -23.375 -10.281 1 98.88 122 LEU A CA 1
ATOM 900 C C . LEU A 1 122 ? 7.852 -22.094 -10.828 1 98.88 122 LEU A C 1
ATOM 902 O O . LEU A 1 122 ? 6.645 -21.875 -10.695 1 98.88 122 LEU A O 1
ATOM 906 N N . VAL A 1 123 ? 8.617 -21.312 -11.344 1 98.88 123 VAL A N 1
ATOM 907 C CA . VAL A 1 123 ? 8.367 -20.312 -12.367 1 98.88 123 VAL A CA 1
ATOM 908 C C . VAL A 1 123 ? 9.227 -20.594 -13.602 1 98.88 123 VAL A C 1
ATOM 910 O O . VAL A 1 123 ? 10.398 -20.219 -13.648 1 98.88 123 VAL A O 1
ATOM 913 N N . PRO A 1 124 ? 8.633 -21.172 -14.609 1 98.38 124 PRO A N 1
ATOM 914 C CA . PRO A 1 124 ? 9.422 -21.812 -15.664 1 98.38 124 PRO A CA 1
ATOM 915 C C . PRO A 1 124 ? 10.406 -20.859 -16.328 1 98.38 124 PRO A C 1
ATOM 917 O O . PRO A 1 124 ? 11.508 -21.266 -16.703 1 98.38 124 PRO A O 1
ATOM 920 N N . GLU A 1 125 ? 10.094 -19.578 -16.453 1 98.06 125 GLU A N 1
ATOM 921 C CA . GLU A 1 125 ? 11 -18.594 -17.031 1 98.06 125 GLU A CA 1
ATOM 922 C C . GLU A 1 125 ? 12.297 -18.5 -16.234 1 98.06 125 GLU A C 1
ATOM 924 O O . GLU A 1 125 ? 13.336 -18.109 -16.766 1 98.06 125 GLU A O 1
ATOM 929 N N . ILE A 1 126 ? 12.25 -18.922 -14.992 1 98.69 126 ILE A N 1
ATOM 930 C CA . ILE A 1 126 ? 13.336 -18.625 -14.07 1 98.69 126 ILE A CA 1
ATOM 931 C C . ILE A 1 126 ? 14.094 -19.906 -13.719 1 98.69 126 ILE A C 1
ATOM 933 O O . ILE A 1 126 ? 15.32 -19.922 -13.711 1 98.69 126 ILE A O 1
ATOM 937 N N . ASN A 1 127 ? 13.336 -20.984 -13.43 1 98.56 127 ASN A N 1
ATOM 938 C CA . ASN A 1 127 ? 14 -22.109 -12.766 1 98.56 127 ASN A CA 1
ATOM 939 C C . ASN A 1 127 ? 13.461 -23.453 -13.258 1 98.56 127 ASN A C 1
ATOM 941 O O . ASN A 1 127 ? 13.227 -24.359 -12.461 1 98.56 127 ASN A O 1
ATOM 945 N N . TRP A 1 128 ? 13.266 -23.578 -14.508 1 97.75 128 TRP A N 1
ATOM 946 C CA . TRP A 1 128 ? 12.742 -24.828 -15.039 1 97.75 128 TRP A CA 1
ATOM 947 C C . TRP A 1 128 ? 13.641 -26.016 -14.664 1 97.75 128 TRP A C 1
ATOM 949 O O . TRP A 1 128 ? 13.156 -27.125 -14.422 1 97.75 128 TRP A O 1
ATOM 959 N N . ASP A 1 129 ? 14.883 -25.781 -14.562 1 98 129 ASP A N 1
ATOM 960 C CA . ASP A 1 129 ? 15.828 -26.859 -14.266 1 98 129 ASP A CA 1
ATOM 961 C C . ASP A 1 129 ? 15.562 -27.453 -12.883 1 98 129 ASP A C 1
ATOM 963 O O . ASP A 1 129 ? 15.977 -28.578 -12.594 1 98 129 ASP A O 1
ATOM 967 N N . HIS A 1 130 ? 14.859 -26.734 -11.984 1 98.69 130 HIS A N 1
ATOM 968 C CA . HIS A 1 130 ? 14.508 -27.266 -10.672 1 98.69 130 HIS A CA 1
ATOM 969 C C . HIS A 1 130 ? 13.609 -28.5 -10.805 1 98.69 130 HIS A C 1
ATOM 971 O O . HIS A 1 130 ? 13.438 -29.25 -9.844 1 98.69 130 HIS A O 1
ATOM 977 N N . VAL A 1 131 ? 13 -28.734 -11.961 1 98.44 131 VAL A N 1
ATOM 978 C CA . VAL A 1 131 ? 12.156 -29.906 -12.211 1 98.44 131 VAL A CA 1
ATOM 979 C C . VAL A 1 131 ? 12.938 -31.172 -11.922 1 98.44 131 VAL A C 1
ATOM 981 O O . VAL A 1 131 ? 12.352 -32.219 -11.562 1 98.44 131 VAL A O 1
ATOM 984 N N . GLY A 1 132 ? 14.203 -31.125 -11.977 1 98 132 GLY A N 1
ATOM 985 C CA . GLY A 1 132 ? 15.07 -32.25 -11.703 1 98 132 GLY A CA 1
ATOM 986 C C . GLY A 1 132 ? 14.891 -32.844 -10.305 1 98 132 GLY A C 1
ATOM 987 O O . GLY A 1 132 ? 15.219 -34 -10.055 1 98 132 GLY A O 1
ATOM 988 N N . LEU A 1 133 ? 14.359 -32.062 -9.391 1 98.5 133 LEU A N 1
ATOM 989 C CA . LEU A 1 133 ? 14.141 -32.5 -8.016 1 98.5 133 LEU A CA 1
ATOM 990 C C . LEU A 1 133 ? 13.172 -33.688 -7.961 1 98.5 133 LEU A C 1
ATOM 992 O O . LEU A 1 133 ? 13.102 -34.375 -6.949 1 98.5 133 LEU A O 1
ATOM 996 N N . VAL A 1 134 ? 12.445 -33.875 -9 1 98 134 VAL A N 1
ATOM 997 C CA . VAL A 1 134 ? 11.414 -34.906 -9.023 1 98 134 VAL A CA 1
ATOM 998 C C . VAL A 1 134 ? 12.055 -36.281 -8.883 1 98 134 VAL A C 1
ATOM 1000 O O . VAL A 1 134 ? 11.453 -37.188 -8.297 1 98 134 VAL A O 1
ATOM 100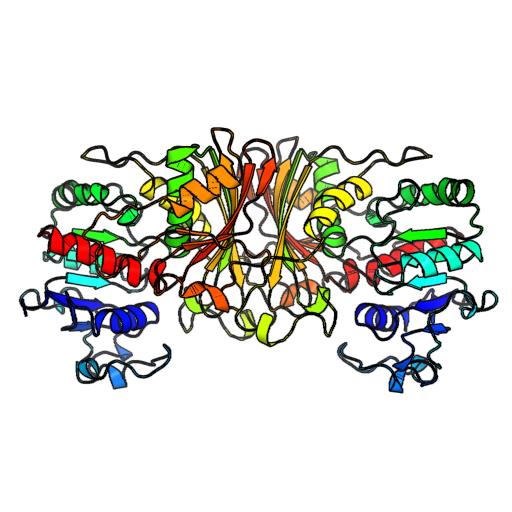3 N N . LYS A 1 135 ? 13.25 -36.438 -9.422 1 97 135 LYS A N 1
ATOM 1004 C CA . LYS A 1 135 ? 13.969 -37.719 -9.258 1 97 135 LYS A CA 1
ATOM 1005 C C . LYS A 1 135 ? 14.156 -38.062 -7.777 1 97 135 LYS A C 1
ATOM 1007 O O . LYS A 1 135 ? 13.906 -39.188 -7.359 1 97 135 LYS A O 1
ATOM 1012 N N . ILE A 1 136 ? 14.586 -37.031 -7.086 1 97.75 136 ILE A N 1
ATOM 1013 C CA . ILE A 1 136 ? 14.797 -37.188 -5.648 1 97.75 136 ILE A CA 1
ATOM 1014 C C . ILE A 1 136 ? 13.453 -37.375 -4.949 1 97.75 136 ILE A C 1
ATOM 1016 O O . ILE A 1 136 ? 13.344 -38.188 -4.027 1 97.75 136 ILE A O 1
ATOM 1020 N N . GLN A 1 137 ? 12.461 -36.688 -5.402 1 98.38 137 GLN A N 1
ATOM 1021 C CA . GLN A 1 137 ? 11.117 -36.781 -4.844 1 98.38 137 GLN A CA 1
ATOM 1022 C C . GLN A 1 137 ? 10.602 -38.219 -4.949 1 98.38 137 GLN A C 1
ATOM 1024 O O . GLN A 1 137 ? 10.148 -38.812 -3.955 1 98.38 137 GLN A O 1
ATOM 1029 N N . ARG A 1 138 ? 10.695 -38.844 -6.117 1 98 138 ARG A N 1
ATOM 1030 C CA . ARG A 1 138 ? 10.227 -40.188 -6.363 1 98 138 ARG A CA 1
ATOM 1031 C C . ARG A 1 138 ? 11 -41.188 -5.516 1 98 138 ARG A C 1
ATOM 1033 O O . ARG A 1 138 ? 10.414 -42.094 -4.926 1 98 138 ARG A O 1
ATOM 1040 N N . GLN A 1 139 ? 12.258 -40.969 -5.434 1 97.5 139 GLN A N 1
ATOM 1041 C CA . GLN A 1 139 ? 13.109 -41.875 -4.664 1 97.5 139 GLN A CA 1
ATOM 1042 C C . GLN A 1 139 ? 12.797 -41.781 -3.172 1 97.5 139 GLN A C 1
ATOM 1044 O O . GLN A 1 139 ? 12.609 -42.812 -2.512 1 97.5 139 GLN A O 1
ATOM 1049 N N . ARG A 1 140 ? 12.703 -40.625 -2.678 1 97.5 140 ARG A N 1
ATOM 1050 C CA . ARG A 1 140 ? 12.531 -40.375 -1.247 1 97.5 140 ARG A CA 1
ATOM 1051 C C . ARG A 1 140 ? 11.141 -40.781 -0.784 1 97.5 140 ARG A C 1
ATOM 1053 O O . ARG A 1 140 ? 10.977 -41.281 0.332 1 97.5 140 ARG A O 1
ATOM 1060 N N . ARG A 1 141 ? 10.18 -40.562 -1.624 1 97.5 141 ARG A N 1
ATOM 1061 C CA . ARG A 1 141 ? 8.797 -40.719 -1.188 1 97.5 141 ARG A CA 1
ATOM 1062 C C . ARG A 1 141 ? 8.219 -42.031 -1.706 1 97.5 141 ARG A C 1
ATOM 1064 O O . ARG A 1 141 ? 7.145 -42.469 -1.274 1 97.5 141 ARG A O 1
ATOM 1071 N N . GLY A 1 142 ? 8.922 -42.656 -2.578 1 97.56 142 GLY A N 1
ATOM 1072 C CA . GLY A 1 142 ? 8.422 -43.875 -3.189 1 97.56 142 GLY A CA 1
ATOM 1073 C C . GLY A 1 142 ? 7.254 -43.625 -4.129 1 97.56 142 GLY A C 1
ATOM 1074 O O . GLY A 1 142 ? 6.352 -44.469 -4.227 1 97.56 142 GLY A O 1
ATOM 1075 N N . TRP A 1 143 ? 7.148 -42.469 -4.742 1 97.75 143 TRP A N 1
ATOM 1076 C CA . TRP A 1 143 ? 6.059 -42.094 -5.645 1 97.75 143 TRP A CA 1
ATOM 1077 C C . TRP A 1 143 ? 6.395 -42.469 -7.082 1 97.75 143 TRP A C 1
ATOM 1079 O O . TRP A 1 143 ? 7.543 -42.344 -7.512 1 97.75 143 TRP A O 1
ATOM 1089 N N . SER A 1 144 ? 5.453 -43 -7.832 1 97.06 144 SER A N 1
ATOM 1090 C CA . SER A 1 144 ? 5.621 -43.219 -9.266 1 97.06 144 SER A CA 1
ATOM 1091 C C . SER A 1 144 ? 5.23 -41.969 -10.062 1 97.06 144 SER A C 1
ATOM 1093 O O . SER A 1 144 ? 5.672 -41.781 -11.203 1 97.06 144 SER A O 1
ATOM 1095 N N . GLY A 1 145 ? 4.383 -41.156 -9.516 1 98 145 GLY A N 1
ATOM 1096 C CA . GLY A 1 145 ? 4.082 -39.812 -10.039 1 98 145 GLY A CA 1
ATOM 1097 C C . GLY A 1 145 ? 4.922 -38.719 -9.414 1 98 145 GLY A C 1
ATOM 1098 O O . GLY A 1 145 ? 6.074 -38.969 -9.047 1 98 145 GLY A O 1
ATOM 1099 N N . ALA A 1 146 ? 4.41 -37.469 -9.367 1 98.62 146 ALA A N 1
ATOM 1100 C CA . ALA A 1 146 ? 5.176 -36.344 -8.812 1 98.62 146 ALA A CA 1
ATOM 1101 C C . ALA A 1 146 ? 4.277 -35.125 -8.562 1 98.62 146 ALA A C 1
ATOM 1103 O O . ALA A 1 146 ? 3.201 -35.031 -9.156 1 98.62 146 ALA A O 1
ATOM 1104 N N . ILE A 1 147 ? 4.75 -34.312 -7.68 1 98.81 147 ILE A N 1
ATOM 1105 C CA . ILE A 1 147 ? 4.098 -33.062 -7.379 1 98.81 147 ILE A CA 1
ATOM 1106 C C . ILE A 1 147 ? 5.004 -31.891 -7.793 1 98.81 147 ILE A C 1
ATOM 1108 O O . ILE A 1 147 ? 6.195 -31.891 -7.473 1 98.81 147 ILE A O 1
ATOM 1112 N N . TYR A 1 148 ? 4.508 -31.016 -8.586 1 98.88 148 TYR A N 1
ATOM 1113 C CA . TYR A 1 148 ? 5.109 -29.734 -8.945 1 98.88 148 TYR A CA 1
ATOM 1114 C C . TYR A 1 148 ? 4.309 -28.578 -8.359 1 98.88 148 TYR A C 1
ATOM 1116 O O . TYR A 1 148 ? 3.082 -28.531 -8.492 1 98.88 148 TYR A O 1
ATOM 1124 N N . LYS A 1 149 ? 4.992 -27.641 -7.746 1 98.88 149 LYS A N 1
ATOM 1125 C CA . LYS A 1 149 ? 4.262 -26.609 -7.023 1 98.88 149 LYS A CA 1
ATOM 1126 C C . LYS A 1 149 ? 4.395 -25.25 -7.719 1 98.88 149 LYS A C 1
ATOM 1128 O O . LYS A 1 149 ? 5.488 -24.875 -8.148 1 98.88 149 LYS A O 1
ATOM 1133 N N . ASN A 1 150 ? 3.252 -24.562 -7.875 1 98.81 150 ASN A N 1
ATOM 1134 C CA . ASN A 1 150 ? 3.182 -23.141 -8.164 1 98.81 150 ASN A CA 1
ATOM 1135 C C . ASN A 1 150 ? 3.385 -22.297 -6.902 1 98.81 150 ASN A C 1
ATOM 1137 O O . ASN A 1 150 ? 2.891 -22.656 -5.832 1 98.81 150 ASN A O 1
ATOM 1141 N N . PRO A 1 151 ? 4.117 -21.234 -7.012 1 98.69 151 PRO A N 1
ATOM 1142 C CA . PRO A 1 151 ? 4.348 -20.422 -5.824 1 98.69 151 PRO A CA 1
ATOM 1143 C C . PRO A 1 151 ? 3.127 -19.578 -5.441 1 98.69 151 PRO A C 1
ATOM 1145 O O . PRO A 1 151 ? 2.127 -19.578 -6.16 1 98.69 151 PRO A O 1
ATOM 1148 N N . ASN A 1 152 ? 3.273 -18.938 -4.266 1 98.5 152 ASN A N 1
ATOM 1149 C CA . ASN A 1 152 ? 2.344 -17.891 -3.857 1 98.5 152 ASN A CA 1
ATOM 1150 C C . ASN A 1 152 ? 2.205 -16.812 -4.926 1 98.5 152 ASN A C 1
ATOM 1152 O O . ASN A 1 152 ? 3.189 -16.438 -5.566 1 98.5 152 ASN A O 1
ATOM 1156 N N . CYS A 1 153 ? 0.974 -16.391 -5.078 1 98.69 153 CYS A N 1
ATOM 1157 C CA . CYS A 1 153 ? 0.669 -15.461 -6.156 1 98.69 153 CYS A CA 1
ATOM 1158 C C . CYS A 1 153 ? 1.57 -14.234 -6.09 1 98.69 153 CYS A C 1
ATOM 1160 O O . CYS A 1 153 ? 2.08 -13.773 -7.113 1 98.69 153 CYS A O 1
ATOM 1162 N N . SER A 1 154 ? 1.808 -13.641 -4.91 1 98.75 154 SER A N 1
ATOM 1163 C CA . SER A 1 154 ? 2.678 -12.477 -4.777 1 98.75 154 SER A CA 1
ATOM 1164 C C . SER A 1 154 ? 4.125 -12.828 -5.105 1 98.75 154 SER A C 1
ATOM 1166 O O . SER A 1 154 ? 4.84 -12.023 -5.707 1 98.75 154 SER A O 1
ATOM 1168 N N . SER A 1 155 ? 4.562 -14.023 -4.723 1 98.81 155 SER A N 1
ATOM 1169 C CA . SER A 1 155 ? 5.914 -14.469 -5.023 1 98.81 155 SER A CA 1
ATOM 1170 C C . SER A 1 155 ? 6.117 -14.648 -6.523 1 98.81 155 SER A C 1
ATOM 1172 O O . SER A 1 155 ? 7.141 -14.227 -7.07 1 98.81 155 SER A O 1
ATOM 1174 N N . ALA A 1 156 ? 5.102 -15.281 -7.172 1 98.81 156 ALA A N 1
ATOM 1175 C CA . ALA A 1 156 ? 5.188 -15.539 -8.609 1 98.81 156 ALA A CA 1
ATOM 1176 C C . ALA A 1 156 ? 5.328 -14.242 -9.391 1 98.81 156 ALA A C 1
ATOM 1178 O O . ALA A 1 156 ? 6.027 -14.195 -10.406 1 98.81 156 ALA A O 1
ATOM 1179 N N . ILE A 1 157 ? 4.688 -13.211 -8.945 1 98.88 157 ILE A N 1
ATOM 1180 C CA . ILE A 1 157 ? 4.727 -11.906 -9.594 1 98.88 157 ILE A CA 1
ATOM 1181 C C . ILE A 1 157 ? 6.066 -11.234 -9.32 1 98.88 157 ILE A C 1
ATOM 1183 O O . ILE A 1 157 ? 6.738 -10.766 -10.242 1 98.88 157 ILE A O 1
ATOM 1187 N N . LEU A 1 158 ? 6.496 -11.258 -8.125 1 98.94 158 LEU A N 1
ATOM 1188 C CA . LEU A 1 158 ? 7.676 -10.539 -7.66 1 98.94 158 LEU A CA 1
ATOM 1189 C C . LEU A 1 158 ? 8.945 -11.102 -8.297 1 98.94 158 LEU A C 1
ATOM 1191 O O . LEU A 1 158 ? 9.82 -10.352 -8.727 1 98.94 158 LEU A O 1
ATOM 1195 N N . VAL A 1 159 ? 9.078 -12.406 -8.391 1 98.94 159 VAL A N 1
ATOM 1196 C CA . VAL A 1 159 ? 10.336 -13.039 -8.781 1 98.94 159 VAL A CA 1
ATOM 1197 C C . VAL A 1 159 ? 10.641 -12.719 -10.242 1 98.94 159 VAL A C 1
ATOM 1199 O O . VAL A 1 159 ? 11.812 -12.672 -10.641 1 98.94 159 VAL A O 1
ATOM 1202 N N . LEU A 1 160 ? 9.609 -12.516 -11.07 1 98.88 160 LEU A N 1
ATOM 1203 C CA . LEU A 1 160 ? 9.859 -12.141 -12.461 1 98.88 160 LEU A CA 1
ATOM 1204 C C . LEU A 1 160 ? 10.617 -10.812 -12.539 1 98.88 160 LEU A C 1
ATOM 1206 O O . LEU A 1 160 ? 11.477 -10.641 -13.398 1 98.88 160 LEU A O 1
ATOM 1210 N N . SER A 1 161 ? 10.289 -9.883 -11.648 1 98.88 161 SER A N 1
ATOM 1211 C CA . SER A 1 161 ? 11 -8.609 -11.641 1 98.88 161 SER A CA 1
ATOM 1212 C C . SER A 1 161 ? 12.383 -8.75 -11.008 1 98.88 161 SER A C 1
ATOM 1214 O O . SER A 1 161 ? 13.312 -8.031 -11.383 1 98.88 161 SER A O 1
ATOM 1216 N N . LEU A 1 162 ? 12.562 -9.648 -10.07 1 98.94 162 LEU A N 1
ATOM 1217 C CA . LEU A 1 162 ? 13.805 -9.766 -9.312 1 98.94 162 LEU A CA 1
ATOM 1218 C C . LEU A 1 162 ? 14.867 -10.508 -10.117 1 98.94 162 LEU A C 1
ATOM 1220 O O . LEU A 1 162 ? 16.062 -10.242 -9.977 1 98.94 162 LEU A O 1
ATOM 1224 N N . LYS A 1 163 ? 14.469 -11.453 -10.961 1 98.94 163 LYS A N 1
ATOM 1225 C CA . LYS A 1 163 ? 15.406 -12.32 -11.664 1 98.94 163 LYS A CA 1
ATOM 1226 C C . LYS A 1 163 ? 16.391 -11.508 -12.5 1 98.94 163 LYS A C 1
ATOM 1228 O O . LYS A 1 163 ? 17.609 -11.656 -12.367 1 98.94 163 LYS A O 1
ATOM 1233 N N . PRO A 1 164 ? 15.883 -10.586 -13.406 1 98.88 164 PRO A N 1
ATOM 1234 C CA . PRO A 1 164 ? 16.844 -9.773 -14.164 1 98.88 164 PRO A CA 1
ATOM 1235 C C . PRO A 1 164 ? 17.734 -8.938 -13.266 1 98.88 164 PRO A C 1
ATOM 1237 O O . PRO A 1 164 ? 18.906 -8.711 -13.594 1 98.88 164 PRO A O 1
ATOM 1240 N N . LEU A 1 165 ? 17.219 -8.422 -12.133 1 98.88 165 LEU A N 1
ATOM 1241 C CA . LEU A 1 165 ? 18.031 -7.645 -11.203 1 98.88 165 LEU A CA 1
ATOM 1242 C C . LEU A 1 165 ? 19.141 -8.508 -10.594 1 98.88 165 LEU A C 1
ATOM 1244 O O . LEU A 1 165 ? 20.297 -8.086 -10.523 1 98.88 165 LEU A O 1
ATOM 1248 N N . LEU A 1 166 ? 18.734 -9.68 -10.109 1 98.81 166 LEU A N 1
ATOM 1249 C CA . LEU A 1 166 ? 19.672 -10.609 -9.5 1 98.81 166 LEU A CA 1
ATOM 1250 C C . LEU A 1 166 ? 20.797 -10.969 -10.469 1 98.81 166 LEU A C 1
ATOM 1252 O O . LEU A 1 166 ? 21.969 -10.938 -10.109 1 98.81 166 LEU A O 1
ATOM 1256 N N . ASP A 1 167 ? 20.438 -11.273 -11.711 1 98.56 167 ASP A N 1
ATOM 1257 C CA . ASP A 1 167 ? 21.391 -11.742 -12.719 1 98.56 167 ASP A CA 1
ATOM 1258 C C . ASP A 1 167 ? 22.375 -10.648 -13.102 1 98.56 167 ASP A C 1
ATOM 1260 O O . ASP A 1 167 ? 23.547 -10.922 -13.359 1 98.56 167 ASP A O 1
ATOM 1264 N N . ASN A 1 168 ? 21.922 -9.414 -13.172 1 98.62 168 ASN A N 1
ATOM 1265 C CA . ASN A 1 168 ? 22.734 -8.344 -13.742 1 98.62 168 ASN A CA 1
ATOM 1266 C C . ASN A 1 168 ? 23.453 -7.547 -12.648 1 98.62 168 ASN A C 1
ATOM 1268 O O . ASN A 1 168 ? 24.562 -7.047 -12.859 1 98.62 168 ASN A O 1
ATOM 1272 N N . PHE A 1 169 ? 22.797 -7.434 -11.453 1 98.75 169 PHE A N 1
ATOM 1273 C CA . PHE A 1 169 ? 23.312 -6.48 -10.484 1 98.75 169 PHE A CA 1
ATOM 1274 C C . PHE A 1 169 ? 23.5 -7.141 -9.125 1 98.75 169 PHE A C 1
ATOM 1276 O O . PHE A 1 169 ? 24.156 -6.59 -8.242 1 98.75 169 PHE A O 1
ATOM 1283 N N . GLY A 1 170 ? 22.938 -8.328 -8.93 1 98.75 170 GLY A N 1
ATOM 1284 C CA . GLY A 1 170 ? 22.922 -8.945 -7.617 1 98.75 170 GLY A CA 1
ATOM 1285 C C . GLY A 1 170 ? 21.891 -8.344 -6.688 1 98.75 170 GLY A C 1
ATOM 1286 O O . GLY A 1 170 ? 21.422 -7.219 -6.91 1 98.75 170 GLY A O 1
ATOM 1287 N N . LEU A 1 171 ? 21.5 -9.078 -5.668 1 98.75 171 LEU A N 1
ATOM 1288 C CA . LEU A 1 171 ? 20.547 -8.641 -4.656 1 98.75 171 LEU A CA 1
ATOM 1289 C C . LEU A 1 171 ? 21.047 -8.945 -3.254 1 98.75 171 LEU A C 1
ATOM 1291 O O . LEU A 1 171 ? 21.578 -10.039 -3.008 1 98.75 171 LEU A O 1
ATOM 1295 N N . GLU A 1 172 ? 20.922 -8.008 -2.365 1 98.81 172 GLU A N 1
ATOM 1296 C CA . GLU A 1 172 ? 21.312 -8.219 -0.973 1 98.81 172 GLU A CA 1
ATOM 1297 C C . GLU A 1 172 ? 20.078 -8.32 -0.071 1 98.81 172 GLU A C 1
ATOM 1299 O O . GLU A 1 172 ? 20.047 -9.133 0.852 1 98.81 172 GLU A O 1
ATOM 1304 N N . LYS A 1 173 ? 19.203 -7.527 -0.286 1 98.69 173 LYS A N 1
ATOM 1305 C CA . LYS A 1 173 ? 18 -7.426 0.536 1 98.69 173 LYS A CA 1
ATOM 1306 C C . LYS A 1 173 ? 16.844 -6.832 -0.259 1 98.69 173 LYS A C 1
ATOM 1308 O O . LYS A 1 173 ? 17.031 -5.91 -1.055 1 98.69 173 LYS A O 1
ATOM 1313 N N . VAL A 1 174 ? 15.68 -7.336 -0.027 1 98.94 174 VAL A N 1
ATOM 1314 C CA . VAL A 1 174 ? 14.461 -6.82 -0.639 1 98.94 174 VAL A CA 1
ATOM 1315 C C . VAL A 1 174 ? 13.422 -6.527 0.444 1 98.94 174 VAL A C 1
ATOM 1317 O O . VAL A 1 174 ? 13.156 -7.375 1.301 1 98.94 174 VAL A O 1
ATOM 1320 N N . LEU A 1 175 ? 12.922 -5.32 0.53 1 98.88 175 LEU A N 1
ATOM 1321 C CA . LEU A 1 175 ? 11.781 -4.934 1.357 1 98.88 175 LEU A CA 1
ATOM 1322 C C . LEU A 1 175 ? 10.547 -4.688 0.5 1 98.88 175 LEU A C 1
ATOM 1324 O O . LEU A 1 175 ? 10.586 -3.896 -0.444 1 98.88 175 LEU A O 1
ATOM 1328 N N . VAL A 1 176 ? 9.461 -5.402 0.814 1 98.88 176 VAL A N 1
ATOM 1329 C CA . VAL A 1 176 ? 8.305 -5.332 -0.079 1 98.88 176 VAL A CA 1
ATOM 1330 C C . VAL A 1 176 ? 7.047 -5.035 0.729 1 98.88 176 VAL A C 1
ATOM 1332 O O . VAL A 1 176 ? 6.863 -5.566 1.826 1 98.88 176 VAL A O 1
ATOM 1335 N N . THR A 1 177 ? 6.223 -4.125 0.292 1 98.94 177 THR A N 1
ATOM 1336 C CA . THR A 1 177 ? 4.848 -3.916 0.739 1 98.94 177 THR A CA 1
ATOM 1337 C C . THR A 1 177 ? 3.857 -4.285 -0.361 1 98.94 177 THR A C 1
ATOM 1339 O O . THR A 1 177 ? 3.859 -3.678 -1.434 1 98.94 177 THR A O 1
ATOM 1342 N N . THR A 1 178 ? 3.018 -5.266 -0.039 1 98.88 178 THR A N 1
ATOM 1343 C CA . THR A 1 178 ? 2.076 -5.68 -1.072 1 98.88 178 THR A CA 1
ATOM 1344 C C . THR A 1 178 ? 0.711 -5.031 -0.849 1 98.88 178 THR A C 1
ATOM 1346 O O . THR A 1 178 ? 0.294 -4.832 0.293 1 98.88 178 THR A O 1
ATOM 1349 N N . MET A 1 179 ? 0.092 -4.668 -1.876 1 98.88 179 MET A N 1
ATOM 1350 C CA . MET A 1 179 ? -1.314 -4.289 -1.969 1 98.88 179 MET A CA 1
ATOM 1351 C C . MET A 1 179 ? -2.094 -5.281 -2.822 1 98.88 179 MET A C 1
ATOM 1353 O O . MET A 1 179 ? -2.184 -5.125 -4.039 1 98.88 179 MET A O 1
ATOM 1357 N N . GLN A 1 180 ? -2.629 -6.27 -2.115 1 98.81 180 GLN A N 1
ATOM 1358 C CA . GLN A 1 180 ? -3.146 -7.445 -2.803 1 98.81 180 GLN A CA 1
ATOM 1359 C C . GLN A 1 180 ? -4.648 -7.324 -3.045 1 98.81 180 GLN A C 1
ATOM 1361 O O . GLN A 1 180 ? -5.387 -6.84 -2.182 1 98.81 180 GLN A O 1
ATOM 1366 N N . ALA A 1 181 ? -5.105 -7.82 -4.16 1 98.62 181 ALA A N 1
ATOM 1367 C CA . ALA A 1 181 ? -6.508 -7.848 -4.562 1 98.62 181 ALA A CA 1
ATOM 1368 C C . ALA A 1 181 ? -7.316 -8.781 -3.666 1 98.62 181 ALA A C 1
ATOM 1370 O O . ALA A 1 181 ? -6.773 -9.742 -3.109 1 98.62 181 ALA A O 1
ATOM 1371 N N . VAL A 1 182 ? -8.617 -8.555 -3.607 1 97.94 182 VAL A N 1
ATOM 1372 C CA . VAL A 1 182 ? -9.508 -9.336 -2.752 1 97.94 182 VAL A CA 1
ATOM 1373 C C . VAL A 1 182 ? -9.656 -10.75 -3.312 1 97.94 182 VAL A C 1
ATOM 1375 O O . VAL A 1 182 ? -9.883 -11.695 -2.562 1 97.94 182 VAL A O 1
ATOM 1378 N N . SER A 1 183 ? -9.438 -10.898 -4.617 1 97.5 183 SER A N 1
ATOM 1379 C CA . SER A 1 183 ? -9.578 -12.211 -5.234 1 97.5 183 SER A CA 1
ATOM 1380 C C . SER A 1 183 ? -8.516 -13.18 -4.727 1 97.5 183 SER A C 1
ATOM 1382 O O . SER A 1 183 ? -8.656 -14.391 -4.859 1 97.5 183 SER A O 1
ATOM 1384 N N . GLY A 1 184 ? -7.449 -12.633 -4.152 1 96.88 184 GLY A N 1
ATOM 1385 C CA . GLY A 1 184 ? -6.426 -13.484 -3.559 1 96.88 184 GLY A CA 1
ATOM 1386 C C . GLY A 1 184 ? -6.938 -14.32 -2.402 1 96.88 184 GLY A C 1
ATOM 1387 O O . GLY A 1 184 ? -6.312 -15.312 -2.02 1 96.88 184 GLY A O 1
ATOM 1388 N N . ALA A 1 185 ? -8.086 -13.914 -1.847 1 95.69 185 ALA A N 1
ATOM 1389 C CA . ALA A 1 185 ? -8.664 -14.633 -0.716 1 95.69 185 ALA A CA 1
ATOM 1390 C C . ALA A 1 185 ? -9.766 -15.586 -1.178 1 95.69 185 ALA A C 1
ATOM 1392 O O . ALA A 1 185 ? -10.43 -16.219 -0.357 1 95.69 185 ALA A O 1
ATOM 1393 N N . GLY A 1 186 ? -9.945 -15.719 -2.479 1 93.81 186 GLY A N 1
ATOM 1394 C CA . GLY A 1 186 ? -11.086 -16.469 -2.994 1 93.81 186 GLY A CA 1
ATOM 1395 C C . GLY A 1 186 ? -12.359 -15.648 -3.062 1 93.81 186 GLY A C 1
ATOM 1396 O O . GLY A 1 186 ? -12.414 -14.539 -2.537 1 93.81 186 GLY A O 1
ATOM 1397 N N . TYR A 1 187 ? -13.32 -16.156 -3.629 1 89.94 187 TYR A N 1
ATOM 1398 C CA . TYR A 1 187 ? -14.562 -15.414 -3.863 1 89.94 187 TYR A CA 1
ATOM 1399 C C . TYR A 1 187 ? -15.227 -15.039 -2.547 1 89.94 187 TYR A C 1
ATOM 1401 O O . TYR A 1 187 ? -15.648 -13.898 -2.359 1 89.94 187 TYR A O 1
ATOM 1409 N N . ASN A 1 188 ? -15.25 -15.984 -1.631 1 87.62 188 ASN A N 1
ATOM 1410 C CA . ASN A 1 188 ? -15.93 -15.742 -0.363 1 87.62 188 ASN A CA 1
ATOM 1411 C C . ASN A 1 188 ? -14.953 -15.312 0.726 1 87.62 188 ASN A C 1
ATOM 1413 O O . ASN A 1 188 ? -15.312 -15.258 1.903 1 87.62 188 ASN A O 1
ATOM 1417 N N . GLY A 1 189 ? -13.812 -15.039 0.485 1 88.44 189 GLY A N 1
ATOM 1418 C CA . GLY A 1 189 ? -12.742 -14.961 1.464 1 88.44 189 GLY A CA 1
ATOM 1419 C C . GLY A 1 189 ? -12.703 -13.633 2.197 1 88.44 189 GLY A C 1
ATOM 1420 O O . GLY A 1 189 ? -12.234 -13.562 3.338 1 88.44 189 GLY A O 1
ATOM 1421 N N . VAL A 1 190 ? -13.102 -12.547 1.563 1 92.56 190 VAL A N 1
ATOM 1422 C CA . VAL A 1 190 ? -13.102 -11.25 2.236 1 92.56 190 VAL A CA 1
ATOM 1423 C C . VAL A 1 190 ? -14.523 -10.688 2.283 1 92.56 190 VAL A C 1
ATOM 1425 O O . VAL A 1 190 ? -15.094 -10.336 1.247 1 92.56 190 VAL A O 1
ATOM 1428 N N . PRO A 1 191 ? -15.062 -10.547 3.469 1 93.81 191 PRO A N 1
ATOM 1429 C CA . PRO A 1 191 ? -16.391 -9.922 3.529 1 93.81 191 PRO A CA 1
ATOM 1430 C C . PRO A 1 191 ? -16.406 -8.5 2.975 1 93.81 191 PRO A C 1
ATOM 1432 O O . PRO A 1 191 ? -15.438 -7.754 3.164 1 93.81 191 PRO A O 1
ATOM 1435 N N . SER A 1 192 ? -17.5 -8.211 2.332 1 90.88 192 SER A N 1
ATOM 1436 C CA . SER A 1 192 ? -17.641 -6.859 1.801 1 90.88 192 SER A CA 1
ATOM 1437 C C . SER A 1 192 ? -17.484 -5.816 2.9 1 90.88 192 SER A C 1
ATOM 1439 O O . SER A 1 192 ? -16.859 -4.777 2.695 1 90.88 192 SER A O 1
ATOM 1441 N N . MET A 1 193 ? -17.984 -6.016 4.062 1 91.38 193 MET A N 1
ATOM 1442 C CA . MET A 1 193 ? -17.922 -5.082 5.184 1 91.38 193 MET A CA 1
ATOM 1443 C C . MET A 1 193 ? -16.484 -4.922 5.672 1 91.38 193 MET A C 1
ATOM 1445 O O . MET A 1 193 ? -16.156 -3.939 6.34 1 91.38 193 MET A O 1
ATOM 1449 N N . ALA A 1 194 ? -15.672 -5.867 5.34 1 94.38 194 ALA A N 1
ATOM 1450 C CA . ALA A 1 194 ? -14.289 -5.84 5.828 1 94.38 194 ALA A CA 1
ATOM 1451 C C . ALA A 1 194 ? -13.391 -5.035 4.891 1 94.38 194 ALA A C 1
ATOM 1453 O O . ALA A 1 194 ? -12.344 -4.543 5.301 1 94.38 194 ALA A O 1
ATOM 1454 N N . ILE A 1 195 ? -13.852 -4.891 3.6 1 97.5 195 ILE A N 1
ATOM 1455 C CA . ILE A 1 195 ? -12.875 -4.375 2.645 1 97.5 195 ILE A CA 1
ATOM 1456 C C . ILE A 1 195 ? -13.352 -3.031 2.096 1 97.5 195 ILE A C 1
ATOM 1458 O O . ILE A 1 195 ? -12.539 -2.205 1.675 1 97.5 195 ILE A O 1
ATOM 1462 N N . LEU A 1 196 ? -14.68 -2.775 2.037 1 95.88 196 LEU A N 1
ATOM 1463 C CA . LEU A 1 196 ? -15.188 -1.509 1.517 1 95.88 196 LEU A CA 1
ATOM 1464 C C . LEU A 1 196 ? -14.758 -0.347 2.408 1 95.88 196 LEU A C 1
ATOM 1466 O O . LEU A 1 196 ? -14.984 -0.375 3.619 1 95.88 196 LEU A O 1
ATOM 1470 N N . ASP A 1 197 ? -14.102 0.656 1.788 1 97.25 197 ASP A N 1
ATOM 1471 C CA . ASP A 1 197 ? -13.594 1.823 2.5 1 97.25 197 ASP A CA 1
ATOM 1472 C C . ASP A 1 197 ? -12.539 1.422 3.529 1 97.25 197 ASP A C 1
ATOM 1474 O O . ASP A 1 197 ? -12.461 2.008 4.609 1 97.25 197 ASP A O 1
ATOM 1478 N N . ASN A 1 198 ? -11.836 0.33 3.191 1 98.5 198 ASN A N 1
ATOM 1479 C CA . ASN A 1 198 ? -10.938 -0.208 4.207 1 98.5 198 ASN A CA 1
ATOM 1480 C C . ASN A 1 198 ? -9.734 -0.911 3.576 1 98.5 198 ASN A C 1
ATOM 1482 O O . ASN A 1 198 ? -9.68 -1.077 2.355 1 98.5 198 ASN A O 1
ATOM 1486 N N . ILE A 1 199 ? -8.703 -1.148 4.305 1 98.75 199 ILE A N 1
ATOM 1487 C CA . ILE A 1 199 ? -7.535 -1.979 4.012 1 98.75 199 ILE A CA 1
ATOM 1488 C C . ILE A 1 199 ? -7.324 -2.986 5.141 1 98.75 199 ILE A C 1
ATOM 1490 O O . ILE A 1 199 ? -7.406 -2.635 6.32 1 98.75 199 ILE A O 1
ATOM 1494 N N . VAL A 1 200 ? -7.176 -4.223 4.832 1 98.44 200 VAL A N 1
ATOM 1495 C CA . VAL A 1 200 ? -6.793 -5.223 5.824 1 98.44 200 VAL A CA 1
ATOM 1496 C C . VAL A 1 200 ? -5.277 -5.41 5.812 1 98.44 200 VAL A C 1
ATOM 1498 O O . VAL A 1 200 ? -4.719 -5.945 4.855 1 98.44 200 VAL A O 1
ATOM 1501 N N . PRO A 1 201 ? -4.562 -5 6.852 1 98.44 201 PRO A N 1
ATOM 1502 C CA . PRO A 1 201 ? -3.1 -4.922 6.816 1 98.44 201 PRO A CA 1
ATOM 1503 C C . PRO A 1 201 ? -2.43 -6.223 7.258 1 98.44 201 PRO A C 1
ATOM 1505 O O . PRO A 1 201 ? -1.425 -6.191 7.973 1 98.44 201 PRO A O 1
ATOM 1508 N N . PHE A 1 202 ? -3.088 -7.324 6.973 1 97.5 202 PHE A N 1
ATOM 1509 C CA . PHE A 1 202 ? -2.561 -8.633 7.352 1 97.5 202 PHE A CA 1
ATOM 1510 C C . PHE A 1 202 ? -3.162 -9.727 6.488 1 97.5 202 PHE A C 1
ATOM 1512 O O . PHE A 1 202 ? -4.375 -9.766 6.277 1 97.5 202 PHE A O 1
ATOM 1519 N N . ILE A 1 203 ? -2.383 -10.555 6 1 97.5 203 ILE A N 1
ATOM 1520 C CA . ILE A 1 203 ? -2.775 -11.781 5.316 1 97.5 203 ILE A CA 1
ATOM 1521 C C . ILE A 1 203 ? -2.025 -12.969 5.914 1 97.5 203 ILE A C 1
ATOM 1523 O O . ILE A 1 203 ? -0.803 -13.07 5.781 1 97.5 203 ILE A O 1
ATOM 1527 N N . ALA A 1 204 ? -2.723 -13.859 6.488 1 95.44 204 ALA A N 1
ATOM 1528 C CA . ALA A 1 204 ? -2.145 -14.969 7.242 1 95.44 204 ALA A CA 1
ATOM 1529 C C . ALA A 1 204 ? -1.188 -15.781 6.375 1 95.44 204 ALA A C 1
ATOM 1531 O O . ALA A 1 204 ? -1.527 -16.156 5.25 1 95.44 204 ALA A O 1
ATOM 1532 N N . LYS A 1 205 ? 0.082 -15.977 6.797 1 95.94 205 LYS A N 1
ATOM 1533 C CA . LYS A 1 205 ? 1.115 -16.859 6.254 1 95.94 205 LYS A CA 1
ATOM 1534 C C . LYS A 1 205 ? 1.745 -16.25 5 1 95.94 205 LYS A C 1
ATOM 1536 O O . LYS A 1 205 ? 2.711 -16.797 4.461 1 95.94 205 LYS A O 1
ATOM 1541 N N . GLU A 1 206 ? 1.222 -15.188 4.52 1 97.38 206 GLU A N 1
ATOM 1542 C CA . GLU A 1 206 ? 1.681 -14.609 3.258 1 97.38 206 GLU A CA 1
ATOM 1543 C C . GLU A 1 206 ? 3.096 -14.047 3.389 1 97.38 206 GLU A C 1
ATOM 1545 O O . GLU A 1 206 ? 3.91 -14.195 2.477 1 97.38 206 GLU A O 1
ATOM 1550 N N . GLU A 1 207 ? 3.379 -13.375 4.484 1 98.19 207 GLU A N 1
ATOM 1551 C CA . GLU A 1 207 ? 4.672 -12.719 4.656 1 98.19 207 GLU A CA 1
ATOM 1552 C C . GLU A 1 207 ? 5.797 -13.742 4.789 1 98.19 207 GLU A C 1
ATOM 1554 O O . GLU A 1 207 ? 6.887 -13.547 4.254 1 98.19 207 GLU A O 1
ATOM 1559 N N . GLU A 1 208 ? 5.531 -14.836 5.43 1 97.5 208 GLU A N 1
ATOM 1560 C CA . GLU A 1 208 ? 6.496 -15.93 5.508 1 97.5 208 GLU A CA 1
ATOM 1561 C C . GLU A 1 208 ? 6.754 -16.531 4.133 1 97.5 208 GLU A C 1
ATOM 1563 O O . GLU A 1 208 ? 7.898 -16.828 3.783 1 97.5 208 GLU A O 1
ATOM 1568 N N . LYS A 1 209 ? 5.715 -16.766 3.363 1 98.06 209 LYS A N 1
ATOM 1569 C CA . LYS A 1 209 ? 5.855 -17.297 2.01 1 98.06 209 LYS A CA 1
ATOM 1570 C C . LYS A 1 209 ? 6.711 -16.375 1.145 1 98.06 209 LYS A C 1
ATOM 1572 O O . LYS A 1 209 ? 7.617 -16.828 0.447 1 98.06 209 LYS A O 1
ATOM 1577 N N . LEU A 1 210 ? 6.453 -15.078 1.241 1 98.25 210 LEU A N 1
ATOM 1578 C CA . LEU A 1 210 ? 7.191 -14.094 0.455 1 98.25 210 LEU A CA 1
ATOM 1579 C C . LEU A 1 210 ? 8.656 -14.047 0.881 1 98.25 210 LEU A C 1
ATOM 1581 O O . LEU A 1 210 ? 9.531 -13.781 0.059 1 98.25 210 LEU A O 1
ATOM 1585 N N . ALA A 1 211 ? 8.914 -14.297 2.123 1 98.25 211 ALA A N 1
ATOM 1586 C CA . ALA A 1 211 ? 10.281 -14.25 2.635 1 98.25 211 ALA A CA 1
ATOM 1587 C C . ALA A 1 211 ? 11.094 -15.453 2.154 1 98.25 211 ALA A C 1
ATOM 1589 O O . ALA A 1 211 ? 12.32 -15.375 2.027 1 98.25 211 ALA A O 1
ATOM 1590 N N . ASN A 1 212 ? 10.438 -16.562 1.807 1 98.62 212 ASN A N 1
ATOM 1591 C CA . ASN A 1 212 ? 11.156 -17.812 1.587 1 98.62 212 ASN A CA 1
ATOM 1592 C C . ASN A 1 212 ? 11.047 -18.266 0.136 1 98.62 212 ASN A C 1
ATOM 1594 O O . ASN A 1 212 ? 12.055 -18.625 -0.485 1 98.62 212 ASN A O 1
ATOM 1598 N N . GLU A 1 213 ? 9.898 -18.234 -0.446 1 98.88 213 GLU A N 1
ATOM 1599 C CA . GLU A 1 213 ? 9.656 -18.844 -1.748 1 98.88 213 GLU A CA 1
ATOM 1600 C C . GLU A 1 213 ? 10.516 -18.203 -2.832 1 98.88 213 GLU A C 1
ATOM 1602 O O . GLU A 1 213 ? 11.125 -18.906 -3.643 1 98.88 213 GLU A O 1
ATOM 1607 N N . PRO A 1 214 ? 10.602 -16.844 -2.824 1 98.94 214 PRO A N 1
ATOM 1608 C CA . PRO A 1 214 ? 11.445 -16.234 -3.861 1 98.94 214 PRO A CA 1
ATOM 1609 C C . PRO A 1 214 ? 12.891 -16.734 -3.799 1 98.94 214 PRO A C 1
ATOM 1611 O O . PRO A 1 214 ? 13.523 -16.938 -4.836 1 98.94 214 PRO A O 1
ATOM 1614 N N . ARG A 1 215 ? 13.43 -16.953 -2.625 1 98.88 215 ARG A N 1
ATOM 1615 C CA . ARG A 1 215 ? 14.812 -17.391 -2.473 1 98.88 215 ARG A CA 1
ATOM 1616 C C . ARG A 1 215 ? 15 -18.812 -2.988 1 98.88 215 ARG A C 1
ATOM 1618 O O . ARG A 1 215 ? 16.062 -19.156 -3.516 1 98.88 215 ARG A O 1
ATOM 1625 N N . LYS A 1 216 ? 14 -19.656 -2.775 1 98.88 216 LYS A N 1
ATOM 1626 C CA . LYS A 1 216 ? 14.047 -21 -3.342 1 98.88 216 LYS A CA 1
ATOM 1627 C C . LYS A 1 216 ? 13.945 -20.953 -4.863 1 98.88 216 LYS A C 1
ATOM 1629 O O . LYS A 1 216 ? 14.727 -21.594 -5.562 1 98.88 216 LYS A O 1
ATOM 1634 N N . ILE A 1 217 ? 13.016 -20.172 -5.41 1 98.94 217 ILE A N 1
ATOM 1635 C CA . ILE A 1 217 ? 12.758 -20.078 -6.84 1 98.94 217 ILE A CA 1
ATOM 1636 C C . ILE A 1 217 ? 13.984 -19.531 -7.555 1 98.94 217 ILE A C 1
ATOM 1638 O O . ILE A 1 217 ? 14.383 -20.031 -8.609 1 98.94 217 ILE A O 1
ATOM 1642 N N . LEU A 1 218 ? 14.594 -18.547 -6.941 1 98.94 218 LEU A N 1
ATOM 1643 C CA . LEU A 1 218 ? 15.734 -17.859 -7.555 1 98.94 218 LEU A CA 1
ATOM 1644 C C . LEU A 1 218 ? 17.047 -18.578 -7.207 1 98.94 218 LEU A C 1
ATOM 1646 O O . LEU A 1 218 ? 18.125 -18.078 -7.535 1 98.94 218 LEU A O 1
ATOM 1650 N N . GLY A 1 219 ? 16.953 -19.688 -6.508 1 98.81 219 GLY A N 1
ATOM 1651 C CA . GLY A 1 219 ? 18.109 -20.453 -6.133 1 98.81 219 GLY A CA 1
ATOM 1652 C C . GLY A 1 219 ? 18.734 -21.219 -7.297 1 98.81 219 GLY A C 1
ATOM 1653 O O . GLY A 1 219 ? 18.219 -21.156 -8.414 1 98.81 219 GLY A O 1
ATOM 1654 N N . VAL A 1 220 ? 19.812 -21.953 -6.984 1 98.62 220 VAL A N 1
ATOM 1655 C CA . VAL A 1 220 ? 20.562 -22.672 -8.008 1 98.62 220 VAL A CA 1
ATOM 1656 C C . VAL A 1 220 ? 20.391 -24.172 -7.805 1 98.62 220 VAL A C 1
ATOM 1658 O O . VAL A 1 220 ? 20.656 -24.703 -6.719 1 98.62 220 VAL A O 1
ATOM 1661 N N . TYR A 1 221 ? 19.875 -24.875 -8.844 1 98.38 221 TYR A N 1
ATOM 1662 C CA . TYR A 1 221 ? 19.766 -26.328 -8.828 1 98.38 221 TYR A CA 1
ATOM 1663 C C . TYR A 1 221 ? 21.125 -26.984 -8.906 1 98.38 221 TYR A C 1
ATOM 1665 O O . TYR A 1 221 ? 21.922 -26.672 -9.797 1 98.38 221 TYR A O 1
ATOM 1673 N N . ARG A 1 222 ? 21.453 -27.844 -8.023 1 98 222 ARG A N 1
ATOM 1674 C CA . ARG A 1 222 ? 22.75 -28.5 -7.949 1 98 222 ARG A CA 1
ATOM 1675 C C . ARG A 1 222 ? 22.641 -29.984 -8.266 1 98 222 ARG A C 1
ATOM 1677 O O . ARG A 1 222 ? 23.516 -30.781 -7.902 1 98 222 ARG A O 1
ATOM 1684 N N . GLY A 1 223 ? 21.562 -30.438 -8.852 1 96.19 223 GLY A N 1
ATOM 1685 C CA . GLY A 1 223 ? 21.375 -31.828 -9.234 1 96.19 223 GLY A CA 1
ATOM 1686 C C . GLY A 1 223 ? 20.5 -32.594 -8.273 1 96.19 223 GLY A C 1
ATOM 1687 O O . GLY A 1 223 ? 19.656 -33.406 -8.688 1 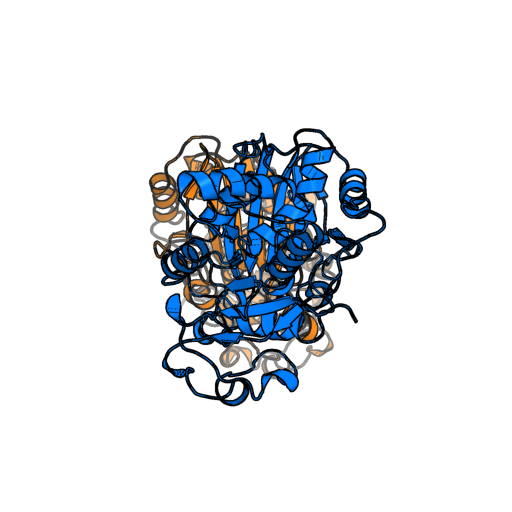96.19 223 GLY A O 1
ATOM 1688 N N . ASP A 1 224 ? 20.703 -32.344 -6.977 1 95 224 ASP A N 1
ATOM 1689 C CA . ASP A 1 224 ? 19.938 -33.094 -5.992 1 95 224 ASP A CA 1
ATOM 1690 C C . ASP A 1 224 ? 19.266 -32.156 -4.992 1 95 224 ASP A C 1
ATOM 1692 O O . ASP A 1 224 ? 18.531 -32.625 -4.109 1 95 224 ASP A O 1
ATOM 1696 N N . ARG A 1 225 ? 19.594 -30.922 -5.133 1 97.5 225 ARG A N 1
ATOM 1697 C CA . ARG A 1 225 ? 19.031 -29.922 -4.23 1 97.5 225 ARG A CA 1
ATOM 1698 C C . ARG A 1 225 ? 19.062 -28.531 -4.863 1 97.5 225 ARG A C 1
ATOM 1700 O O . ARG A 1 225 ? 19.688 -28.344 -5.91 1 97.5 225 ARG A O 1
ATOM 1707 N N . VAL A 1 226 ? 18.391 -27.656 -4.242 1 98.5 226 VAL A N 1
ATOM 1708 C CA . VAL A 1 226 ? 18.453 -26.25 -4.625 1 98.5 226 VAL A CA 1
ATOM 1709 C C . VAL A 1 226 ? 19.203 -25.453 -3.551 1 98.5 226 VAL A C 1
ATOM 1711 O O . VAL A 1 226 ? 18.875 -25.547 -2.365 1 98.5 226 VAL A O 1
ATOM 1714 N N . GLU A 1 227 ? 20.25 -24.844 -3.941 1 98.75 227 GLU A N 1
ATOM 1715 C CA . GLU A 1 227 ? 20.859 -23.828 -3.082 1 98.75 227 GLU A CA 1
ATOM 1716 C C . GLU A 1 227 ? 20.109 -22.5 -3.176 1 98.75 227 GLU A C 1
ATOM 1718 O O . GLU A 1 227 ? 20.125 -21.844 -4.223 1 98.75 227 GLU A O 1
ATOM 1723 N N . TRP A 1 228 ? 19.438 -22.141 -2.119 1 98.69 228 TRP A N 1
ATOM 1724 C CA . TRP A 1 228 ? 18.594 -20.969 -2.127 1 98.69 228 TRP A CA 1
ATOM 1725 C C . TRP A 1 228 ? 19.406 -19.703 -2.41 1 98.69 228 TRP A C 1
ATOM 1727 O O . TRP A 1 228 ? 20.594 -19.641 -2.062 1 98.69 228 TRP A O 1
ATOM 1737 N N . ALA A 1 229 ? 18.797 -18.781 -3.119 1 98.75 229 ALA A N 1
ATOM 1738 C CA . ALA A 1 229 ? 19.453 -17.484 -3.344 1 98.75 229 ALA A CA 1
ATOM 1739 C C . ALA A 1 229 ? 19.812 -16.812 -2.02 1 98.75 229 ALA A C 1
ATOM 1741 O O . ALA A 1 229 ? 19.062 -16.906 -1.049 1 98.75 229 ALA A O 1
ATOM 1742 N N . ARG A 1 230 ? 21 -16.125 -2.004 1 96.56 230 ARG A N 1
ATOM 1743 C CA . ARG A 1 230 ? 21.547 -15.617 -0.753 1 96.56 230 ARG A CA 1
ATOM 1744 C C . ARG A 1 230 ? 21.188 -14.148 -0.552 1 96.56 230 ARG A C 1
ATOM 1746 O O . ARG A 1 230 ? 22.062 -13.289 -0.5 1 96.56 230 ARG A O 1
ATOM 1753 N N . PHE A 1 231 ? 20.031 -13.688 -0.561 1 98.56 231 PHE A N 1
ATOM 1754 C CA . PHE A 1 231 ? 19.516 -12.383 -0.156 1 98.56 231 PHE A CA 1
ATOM 1755 C C . PHE A 1 231 ? 18.344 -12.539 0.802 1 98.56 231 PHE A C 1
ATOM 1757 O O . PHE A 1 231 ? 17.812 -13.641 0.973 1 98.56 231 PHE A O 1
ATOM 1764 N N . THR A 1 232 ? 18.016 -11.531 1.539 1 98.5 232 THR A N 1
ATOM 1765 C CA . THR A 1 232 ? 16.891 -11.57 2.463 1 98.5 232 THR A CA 1
ATOM 1766 C C . THR A 1 232 ? 15.695 -10.82 1.891 1 98.5 232 THR A C 1
ATOM 1768 O O . THR A 1 232 ? 15.859 -9.891 1.095 1 98.5 232 THR A O 1
ATOM 1771 N N . ILE A 1 233 ? 14.547 -11.242 2.203 1 98.75 233 ILE A N 1
ATOM 1772 C CA . ILE A 1 233 ? 13.312 -10.555 1.848 1 98.75 233 ILE A CA 1
ATOM 1773 C C . ILE A 1 233 ? 12.453 -10.367 3.094 1 98.75 233 ILE A C 1
ATOM 1775 O O . ILE A 1 233 ? 12.242 -11.305 3.861 1 98.75 233 ILE A O 1
ATOM 1779 N N . HIS A 1 234 ? 12.031 -9.188 3.344 1 98.81 234 HIS A N 1
ATOM 1780 C CA . HIS A 1 234 ? 11.031 -8.867 4.359 1 98.81 234 HIS A CA 1
ATOM 1781 C C . HIS A 1 234 ? 9.781 -8.258 3.73 1 98.81 234 HIS A C 1
ATOM 1783 O O . HIS A 1 234 ? 9.883 -7.43 2.82 1 98.81 234 HIS A O 1
ATOM 1789 N N . ALA A 1 235 ? 8.617 -8.719 4.227 1 98.75 235 ALA A N 1
ATOM 1790 C CA . ALA A 1 235 ? 7.387 -8.297 3.564 1 98.75 235 ALA A CA 1
ATOM 1791 C C . ALA A 1 235 ? 6.355 -7.801 4.574 1 98.75 235 ALA A C 1
ATOM 1793 O O . ALA A 1 235 ? 6.277 -8.32 5.691 1 98.75 235 ALA A O 1
ATOM 1794 N N . THR A 1 236 ? 5.652 -6.754 4.262 1 98.75 236 THR A N 1
ATOM 1795 C CA . THR A 1 236 ? 4.375 -6.363 4.844 1 98.75 236 THR A CA 1
ATOM 1796 C C . THR A 1 236 ? 3.244 -6.535 3.832 1 98.75 236 THR A C 1
ATOM 1798 O O . THR A 1 236 ? 3.291 -5.969 2.74 1 98.75 236 THR A O 1
ATOM 1801 N N . THR A 1 237 ? 2.262 -7.324 4.195 1 98.69 237 THR A N 1
ATOM 1802 C CA . THR A 1 237 ? 1.217 -7.629 3.223 1 98.69 237 THR A CA 1
ATOM 1803 C C . THR A 1 237 ? -0.097 -6.961 3.615 1 98.69 237 THR A C 1
ATOM 1805 O O . THR A 1 237 ? -0.437 -6.891 4.797 1 98.69 237 THR A O 1
ATOM 1808 N N . THR A 1 238 ? -0.777 -6.383 2.631 1 98.81 238 THR A N 1
ATOM 1809 C CA . THR A 1 238 ? -2.082 -5.766 2.832 1 98.81 238 THR A CA 1
ATOM 1810 C C . THR A 1 238 ? -3.066 -6.211 1.755 1 98.81 238 THR A C 1
ATOM 1812 O O . THR A 1 238 ? -2.658 -6.605 0.66 1 98.81 238 THR A O 1
ATOM 1815 N N . ARG A 1 239 ? -4.355 -6.285 2.135 1 98.56 239 ARG A N 1
ATOM 1816 C CA . ARG A 1 239 ? -5.434 -6.492 1.177 1 98.56 239 ARG A CA 1
ATOM 1817 C C . ARG A 1 239 ? -6.191 -5.195 0.911 1 98.56 239 ARG A C 1
ATOM 1819 O O . ARG A 1 239 ? -6.57 -4.488 1.847 1 98.56 239 ARG A O 1
ATOM 1826 N N . VAL A 1 240 ? -6.297 -4.836 -0.331 1 98.62 240 VAL A N 1
ATOM 1827 C CA . VAL A 1 240 ? -6.914 -3.572 -0.729 1 98.62 240 VAL A CA 1
ATOM 1828 C C . VAL A 1 240 ? -8.18 -3.846 -1.542 1 98.62 240 VAL A C 1
ATOM 1830 O O . VAL A 1 240 ? -8.375 -4.957 -2.037 1 98.62 240 VAL A O 1
ATOM 1833 N N . PRO A 1 241 ? -9.078 -2.857 -1.695 1 97.5 241 PRO A N 1
ATOM 1834 C CA . PRO A 1 241 ? -10.344 -3.076 -2.4 1 97.5 241 PRO A CA 1
ATOM 1835 C C . PRO A 1 241 ? -10.188 -3.045 -3.92 1 97.5 241 PRO A C 1
ATOM 1837 O O . PRO A 1 241 ? -10.82 -2.225 -4.594 1 97.5 241 PRO A O 1
ATOM 1840 N N . VAL A 1 242 ? -9.438 -3.867 -4.508 1 97.88 242 VAL A N 1
ATOM 1841 C CA . VAL A 1 242 ? -9.242 -4.156 -5.926 1 97.88 242 VAL A CA 1
ATOM 1842 C C . VAL A 1 242 ? -9.609 -5.613 -6.211 1 97.88 242 VAL A C 1
ATOM 1844 O O . VAL A 1 242 ? -9.328 -6.5 -5.402 1 97.88 242 VAL A O 1
ATOM 1847 N N . LEU A 1 243 ? -10.242 -5.855 -7.332 1 96.69 243 LEU A N 1
ATOM 1848 C CA . LEU A 1 243 ? -10.773 -7.188 -7.605 1 96.69 243 LEU A CA 1
ATOM 1849 C C . LEU A 1 243 ? -9.648 -8.164 -7.949 1 96.69 243 LEU A C 1
ATOM 1851 O O . LEU A 1 243 ? -9.578 -9.258 -7.391 1 96.69 243 LEU A O 1
ATOM 1855 N N . HIS A 1 244 ? -8.812 -7.75 -8.938 1 97.81 244 HIS A N 1
ATOM 1856 C CA . HIS A 1 244 ? -7.684 -8.555 -9.391 1 97.81 244 HIS A CA 1
ATOM 1857 C C . HIS A 1 244 ? -6.422 -7.711 -9.531 1 97.81 244 HIS A C 1
ATOM 1859 O O . HIS A 1 244 ? -6.504 -6.5 -9.75 1 97.81 244 HIS A O 1
ATOM 1865 N N . GLY A 1 245 ? -5.258 -8.414 -9.453 1 98.62 245 GLY A N 1
ATOM 1866 C CA . GLY A 1 245 ? -3.986 -7.734 -9.633 1 98.62 245 GLY A CA 1
ATOM 1867 C C . GLY A 1 245 ? -3.322 -7.352 -8.32 1 98.62 245 GLY A C 1
ATOM 1868 O O . GLY A 1 245 ? -3.84 -6.516 -7.578 1 98.62 245 GLY A O 1
ATOM 1869 N N . HIS A 1 246 ? -2.287 -8.031 -7.988 1 98.88 246 HIS A N 1
ATOM 1870 C CA . HIS A 1 246 ? -1.475 -7.648 -6.84 1 98.88 246 HIS A CA 1
ATOM 1871 C C . HIS A 1 246 ? -0.432 -6.605 -7.219 1 98.88 246 HIS A C 1
ATOM 1873 O O . HIS A 1 246 ? 0.344 -6.809 -8.156 1 98.88 246 HIS A O 1
ATOM 1879 N N . LEU A 1 247 ? -0.489 -5.465 -6.562 1 98.94 247 LEU A N 1
ATOM 1880 C CA . LEU A 1 247 ? 0.542 -4.441 -6.703 1 98.94 247 LEU A CA 1
ATOM 1881 C C . LEU A 1 247 ? 1.513 -4.488 -5.527 1 98.94 247 LEU A C 1
ATOM 1883 O O . LEU A 1 247 ? 1.094 -4.621 -4.375 1 98.94 247 LEU A O 1
ATOM 1887 N N . GLU A 1 248 ? 2.805 -4.434 -5.832 1 98.94 248 GLU A N 1
ATOM 1888 C CA . GLU A 1 248 ? 3.82 -4.508 -4.785 1 98.94 248 GLU A CA 1
ATOM 1889 C C . GLU A 1 248 ? 4.809 -3.35 -4.891 1 98.94 248 GLU A C 1
ATOM 1891 O O . GLU A 1 248 ? 5.305 -3.047 -5.977 1 98.94 248 GLU A O 1
ATOM 1896 N N . SER A 1 249 ? 4.996 -2.619 -3.811 1 98.94 249 SER A N 1
ATOM 1897 C CA . SER A 1 249 ? 6.07 -1.64 -3.686 1 98.94 249 SER A CA 1
ATOM 1898 C C . SER A 1 249 ? 7.352 -2.287 -3.166 1 98.94 249 SER A C 1
ATOM 1900 O O . SER A 1 249 ? 7.352 -2.908 -2.102 1 98.94 249 SER A O 1
ATOM 1902 N N . VAL A 1 250 ? 8.461 -2.084 -3.939 1 98.94 250 VAL A N 1
ATOM 1903 C CA . VAL A 1 250 ? 9.672 -2.852 -3.656 1 98.94 250 VAL A CA 1
ATOM 1904 C C . VAL A 1 250 ? 10.844 -1.901 -3.449 1 98.94 250 VAL A C 1
ATOM 1906 O O . VAL A 1 250 ? 11.039 -0.958 -4.219 1 98.94 250 VAL A O 1
ATOM 1909 N N . TYR A 1 251 ? 11.562 -2.053 -2.42 1 98.94 251 TYR A N 1
ATOM 1910 C CA . TYR A 1 251 ? 12.914 -1.545 -2.24 1 98.94 251 TYR A CA 1
ATOM 1911 C C . TYR A 1 251 ? 13.938 -2.674 -2.328 1 98.94 251 TYR A C 1
ATOM 1913 O O . TYR A 1 251 ? 13.938 -3.584 -1.497 1 98.94 251 TYR A O 1
ATOM 1921 N N . ALA A 1 252 ? 14.766 -2.646 -3.305 1 98.94 252 ALA A N 1
ATOM 1922 C CA . ALA A 1 252 ? 15.742 -3.703 -3.531 1 98.94 252 ALA A CA 1
ATOM 1923 C C . ALA A 1 252 ? 17.172 -3.174 -3.369 1 98.94 252 ALA A C 1
ATOM 1925 O O . ALA A 1 252 ? 17.578 -2.242 -4.07 1 98.94 252 ALA A O 1
ATOM 1926 N N . TYR A 1 253 ? 17.844 -3.68 -2.445 1 98.88 253 TYR A N 1
ATOM 1927 C CA . TYR A 1 253 ? 19.281 -3.402 -2.316 1 98.88 253 TYR A CA 1
ATOM 1928 C C . TYR A 1 253 ? 20.078 -4.227 -3.312 1 98.88 253 TYR A C 1
ATOM 1930 O O . TYR A 1 253 ? 20.172 -5.449 -3.188 1 98.88 253 TYR A O 1
ATOM 1938 N N . LEU A 1 254 ? 20.703 -3.568 -4.27 1 98.88 254 LEU A N 1
ATOM 1939 C CA . LEU A 1 254 ? 21.516 -4.234 -5.285 1 98.88 254 LEU A CA 1
ATOM 1940 C C . LEU A 1 254 ? 22.938 -4.434 -4.801 1 98.88 254 LEU A C 1
ATOM 1942 O O . LEU A 1 254 ? 23.453 -3.639 -4.012 1 98.88 254 LEU A O 1
ATOM 1946 N N . SER A 1 255 ? 23.609 -5.461 -5.246 1 98.75 255 SER A N 1
ATOM 1947 C CA . SER A 1 255 ? 25 -5.73 -4.895 1 98.75 255 SER A CA 1
ATOM 1948 C C . SER A 1 255 ? 25.953 -4.816 -5.656 1 98.75 255 SER A C 1
ATOM 1950 O O . SER A 1 255 ? 27.047 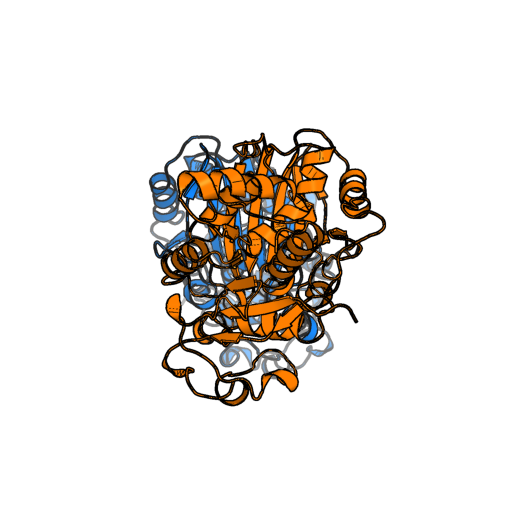-4.496 -5.168 1 98.75 255 SER A O 1
ATOM 1952 N N . LYS A 1 256 ? 25.562 -4.418 -6.844 1 98.38 256 LYS A N 1
ATOM 1953 C CA . LYS A 1 256 ? 26.359 -3.537 -7.703 1 98.38 256 LYS A CA 1
ATOM 1954 C C . LYS A 1 256 ? 25.578 -2.287 -8.078 1 98.38 256 LYS A C 1
ATOM 1956 O O . LYS A 1 256 ? 24.344 -2.334 -8.211 1 98.38 256 LYS A O 1
ATOM 1961 N N . PRO A 1 257 ? 26.344 -1.218 -8.258 1 98 257 PRO A N 1
ATOM 1962 C CA . PRO A 1 257 ? 25.641 -0.008 -8.695 1 98 257 PRO A CA 1
ATOM 1963 C C . PRO A 1 257 ? 24.984 -0.168 -10.07 1 98 257 PRO A C 1
ATOM 1965 O O . PRO A 1 257 ? 25.5 -0.896 -10.922 1 98 257 PRO A O 1
ATOM 1968 N N . ALA A 1 258 ? 23.891 0.466 -10.227 1 98.38 258 ALA A N 1
ATOM 1969 C CA . ALA A 1 258 ? 23.172 0.483 -11.5 1 98.38 258 ALA A CA 1
ATOM 1970 C C . ALA A 1 258 ? 22.391 1.786 -11.672 1 98.38 258 ALA A C 1
ATOM 1972 O O . ALA A 1 258 ? 22 2.412 -10.688 1 98.38 258 ALA A O 1
ATOM 1973 N N . SER A 1 259 ? 22.25 2.258 -12.891 1 98.56 259 SER A N 1
ATOM 1974 C CA . SER A 1 259 ? 21.328 3.35 -13.188 1 98.56 259 SER A CA 1
ATOM 1975 C C . SER A 1 259 ? 19.922 2.834 -13.414 1 98.56 259 SER A C 1
ATOM 1977 O O . SER A 1 259 ? 19.703 1.632 -13.594 1 98.56 259 SER A O 1
ATOM 1979 N N . VAL A 1 260 ? 18.984 3.73 -13.391 1 98.56 260 VAL A N 1
ATOM 1980 C CA . VAL A 1 260 ? 17.609 3.365 -13.688 1 98.56 260 VAL A CA 1
ATOM 1981 C C . VAL A 1 260 ? 17.516 2.785 -15.094 1 98.56 260 VAL A C 1
ATOM 1983 O O . VAL A 1 260 ? 16.797 1.812 -15.328 1 98.56 260 VAL A O 1
ATOM 1986 N N . GLU A 1 261 ? 18.188 3.377 -15.992 1 98.5 261 GLU A N 1
ATOM 1987 C CA . GLU A 1 261 ? 18.172 2.889 -17.359 1 98.5 261 GLU A CA 1
ATOM 1988 C C . GLU A 1 261 ? 18.75 1.476 -17.453 1 98.5 261 GLU A C 1
ATOM 1990 O O . GLU A 1 261 ? 18.266 0.652 -18.234 1 98.5 261 GLU A O 1
ATOM 1995 N N . ASP A 1 262 ? 19.812 1.166 -16.703 1 98.69 262 ASP A N 1
ATOM 1996 C CA . ASP A 1 262 ? 20.359 -0.189 -16.641 1 98.69 262 ASP A CA 1
ATOM 1997 C C . ASP A 1 262 ? 19.281 -1.184 -16.188 1 98.69 262 ASP A C 1
ATOM 1999 O O . ASP A 1 262 ? 19.156 -2.262 -16.766 1 98.69 262 ASP A O 1
ATOM 2003 N N . VAL A 1 263 ? 18.578 -0.801 -15.172 1 98.81 263 VAL A N 1
ATOM 2004 C CA . VAL A 1 263 ? 17.531 -1.638 -14.586 1 98.81 263 VAL A CA 1
ATOM 2005 C C . VAL A 1 263 ? 16.438 -1.891 -15.625 1 98.81 263 VAL A C 1
ATOM 2007 O O . VAL A 1 263 ? 16.031 -3.033 -15.836 1 98.81 263 VAL A O 1
ATOM 2010 N N . VAL A 1 264 ? 15.992 -0.807 -16.281 1 98.75 264 VAL A N 1
ATOM 2011 C CA . VAL A 1 264 ? 14.93 -0.89 -17.281 1 98.75 264 VAL A CA 1
ATOM 2012 C C . VAL A 1 264 ? 15.375 -1.773 -18.438 1 98.75 264 VAL A C 1
ATOM 2014 O O . VAL A 1 264 ? 14.609 -2.611 -18.922 1 98.75 264 VAL A O 1
ATOM 2017 N N . GLN A 1 265 ? 16.547 -1.644 -18.859 1 98.69 265 GLN A N 1
ATOM 2018 C CA . GLN A 1 265 ? 17.094 -2.463 -19.938 1 98.69 265 GLN A CA 1
ATOM 2019 C C . GLN A 1 265 ? 17.141 -3.934 -19.531 1 98.69 265 GLN A C 1
ATOM 2021 O O . GLN A 1 265 ? 16.859 -4.816 -20.344 1 98.69 265 GLN A O 1
ATOM 2026 N N . ALA A 1 266 ? 17.578 -4.18 -18.297 1 98.75 266 ALA A N 1
ATOM 2027 C CA . ALA A 1 266 ? 17.609 -5.555 -17.812 1 98.75 266 ALA A CA 1
ATOM 2028 C C . ALA A 1 266 ? 16.234 -6.203 -17.891 1 98.75 266 ALA A C 1
ATOM 2030 O O . ALA A 1 266 ? 16.109 -7.359 -18.297 1 98.75 266 ALA A O 1
ATOM 2031 N N . TRP A 1 267 ? 15.188 -5.457 -17.484 1 98.75 267 TRP A N 1
ATOM 2032 C CA . TRP A 1 267 ? 13.82 -5.969 -17.531 1 98.75 267 TRP A CA 1
ATOM 2033 C C . TRP A 1 267 ? 13.367 -6.176 -18.969 1 98.75 267 TRP A C 1
ATOM 2035 O O . TRP A 1 267 ? 12.852 -7.242 -19.328 1 98.75 267 TRP A O 1
ATOM 2045 N N . GLU A 1 268 ? 13.594 -5.234 -19.812 1 97.06 268 GLU A N 1
ATOM 2046 C CA . GLU A 1 268 ? 13.047 -5.215 -21.172 1 97.06 268 GLU A CA 1
ATOM 2047 C C . GLU A 1 268 ? 13.766 -6.207 -22.078 1 97.06 268 GLU A C 1
ATOM 2049 O O . GLU A 1 268 ? 13.18 -6.734 -23.016 1 97.06 268 GLU A O 1
ATOM 2054 N N . SER A 1 269 ? 14.938 -6.492 -21.766 1 96.75 269 SER A N 1
ATOM 2055 C CA . SER A 1 269 ? 15.727 -7.363 -22.609 1 96.75 269 SER A CA 1
ATOM 2056 C C . SER A 1 269 ? 15.633 -8.82 -22.172 1 96.75 269 SER A C 1
ATOM 2058 O O . SER A 1 269 ? 16.109 -9.719 -22.859 1 96.75 269 SER A O 1
ATOM 2060 N N . TRP A 1 270 ? 15.055 -9.023 -21.047 1 97 270 TRP A N 1
ATOM 2061 C CA . TRP A 1 270 ? 14.992 -10.383 -20.516 1 97 270 TRP A CA 1
ATOM 2062 C C . TRP A 1 270 ? 14.047 -11.242 -21.344 1 97 270 TRP A C 1
ATOM 2064 O O . TRP A 1 270 ? 12.844 -10.977 -21.406 1 97 270 TRP A O 1
ATOM 2074 N N . ARG A 1 271 ? 14.625 -12.227 -22.047 1 93.94 271 ARG A N 1
ATOM 2075 C CA . ARG A 1 271 ? 13.891 -13.141 -22.922 1 93.94 271 ARG A CA 1
ATOM 2076 C C . ARG A 1 271 ? 14.25 -14.586 -22.625 1 93.94 271 ARG A C 1
ATOM 2078 O O . ARG A 1 271 ? 15.078 -15.18 -23.312 1 93.94 271 ARG A O 1
ATOM 2085 N N . PRO A 1 272 ? 13.555 -15.086 -21.656 1 93.5 272 PRO A N 1
ATOM 2086 C CA . PRO A 1 272 ? 13.93 -16.438 -21.219 1 93.5 272 PRO A CA 1
ATOM 2087 C C . PRO A 1 272 ? 13.539 -17.516 -22.219 1 93.5 272 PRO A C 1
ATOM 2089 O O . PRO A 1 272 ? 14.055 -18.625 -22.156 1 93.5 272 PRO A O 1
ATOM 2092 N N . TRP A 1 273 ? 12.664 -17.094 -23.094 1 89.5 273 TRP A N 1
ATOM 2093 C CA . TRP A 1 273 ? 12.211 -18.078 -24.078 1 89.5 273 TRP A CA 1
ATOM 2094 C C . TRP A 1 273 ? 12.852 -17.844 -25.438 1 89.5 273 TRP A C 1
ATOM 2096 O O . TRP A 1 273 ? 13.133 -16.688 -25.797 1 89.5 273 TRP A O 1
ATOM 2106 N N . GLY A 1 274 ? 13.43 -18.688 -26.094 1 80.62 274 GLY A N 1
ATOM 2107 C CA . GLY A 1 274 ? 13.914 -18.578 -27.453 1 80.62 274 GLY A CA 1
ATOM 2108 C C . GLY A 1 274 ? 12.797 -18.484 -28.469 1 80.62 274 GLY A C 1
ATOM 2109 O O . GLY A 1 274 ? 11.75 -17.875 -28.203 1 80.62 274 GLY A O 1
ATOM 2110 N N . SER A 1 275 ? 13.016 -18.922 -29.562 1 82.31 275 SER A N 1
ATOM 2111 C CA . SER A 1 275 ? 12.086 -18.844 -30.688 1 82.31 275 SER A CA 1
ATOM 2112 C C . SER A 1 275 ? 10.859 -19.719 -30.438 1 82.31 275 SER A C 1
ATOM 2114 O O . SER A 1 275 ? 9.781 -19.469 -30.984 1 82.31 275 SER A O 1
ATOM 2116 N N . GLU A 1 276 ? 10.984 -20.688 -29.641 1 87.44 276 GLU A N 1
ATOM 2117 C CA . GLU A 1 276 ? 9.859 -21.578 -29.406 1 87.44 276 GLU A CA 1
ATOM 2118 C C . GLU A 1 276 ? 9.234 -21.328 -28.031 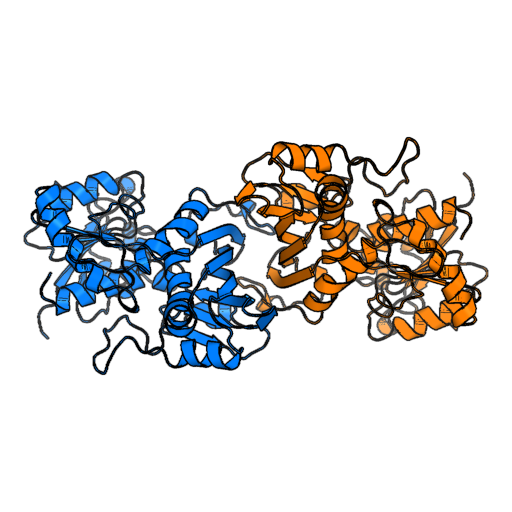1 87.44 276 GLU A C 1
ATOM 2120 O O . GLU A 1 276 ? 9.242 -22.219 -27.172 1 87.44 276 GLU A O 1
ATOM 2125 N N . LYS A 1 277 ? 8.539 -20.359 -27.828 1 90.81 277 LYS A N 1
ATOM 2126 C CA . LYS A 1 277 ? 7.887 -19.953 -26.594 1 90.81 277 LYS A CA 1
ATOM 2127 C C . LYS A 1 277 ? 6.633 -20.797 -26.344 1 90.81 277 LYS A C 1
ATOM 2129 O O . LYS A 1 277 ? 5.875 -21.078 -27.266 1 90.81 277 LYS A O 1
ATOM 2134 N N . PRO A 1 278 ? 6.488 -21.266 -25.141 1 95.44 278 PRO A N 1
ATOM 2135 C CA . PRO A 1 278 ? 5.242 -21.969 -24.828 1 95.44 278 PRO A CA 1
ATOM 2136 C C . PRO A 1 278 ? 4.008 -21.094 -25.016 1 95.44 278 PRO A C 1
ATOM 2138 O O . PRO A 1 278 ? 4.117 -19.859 -25.078 1 95.44 278 PRO A O 1
ATOM 2141 N N . PHE A 1 279 ? 2.881 -21.703 -25.156 1 96.31 279 PHE A N 1
ATOM 2142 C CA . PHE A 1 279 ? 1.627 -21.016 -25.438 1 96.31 279 PHE A CA 1
ATOM 2143 C C . PHE A 1 279 ? 1.285 -20.016 -24.344 1 96.31 279 PHE A C 1
ATOM 2145 O O . PHE A 1 279 ? 0.927 -18.875 -24.641 1 96.31 279 PHE A O 1
ATOM 2152 N N . MET A 1 280 ? 1.432 -20.406 -23.062 1 97.62 280 MET A N 1
ATOM 2153 C CA . MET A 1 280 ? 1.026 -19.562 -21.938 1 97.62 280 MET A CA 1
ATOM 2154 C C . MET A 1 280 ? 2.061 -18.469 -21.672 1 97.62 280 MET A C 1
ATOM 2156 O O . MET A 1 280 ? 1.775 -17.5 -20.984 1 97.62 280 MET A O 1
ATOM 2160 N N . ALA A 1 281 ? 3.264 -18.641 -22.078 1 97.56 281 ALA A N 1
ATOM 2161 C CA . ALA A 1 281 ? 4.332 -17.688 -21.797 1 97.56 281 ALA A CA 1
ATOM 2162 C C . ALA A 1 281 ? 4.113 -16.391 -22.547 1 97.56 281 ALA A C 1
ATOM 2164 O O . ALA A 1 281 ? 3.799 -16.391 -23.734 1 97.56 281 ALA A O 1
ATOM 2165 N N . PRO A 1 282 ? 4.234 -15.281 -21.875 1 96.62 282 PRO A N 1
ATOM 2166 C CA . PRO A 1 282 ? 4.148 -14.008 -22.578 1 96.62 282 PRO A CA 1
ATOM 2167 C C . PRO A 1 282 ? 5.406 -13.695 -23.391 1 96.62 282 PRO A C 1
ATOM 2169 O O . PRO A 1 282 ? 6.465 -14.281 -23.141 1 96.62 282 PRO A O 1
ATOM 2172 N N . GLU A 1 283 ? 5.227 -12.828 -24.391 1 94.12 283 GLU A N 1
ATOM 2173 C CA . GLU A 1 283 ? 6.383 -12.375 -25.156 1 94.12 283 GLU A CA 1
ATOM 2174 C C . GLU A 1 283 ? 7.418 -11.703 -24.266 1 94.12 283 GLU A C 1
ATOM 2176 O O . GLU A 1 283 ? 8.617 -11.945 -24.406 1 94.12 283 GLU A O 1
ATOM 2181 N N . LYS A 1 284 ? 6.949 -10.898 -23.406 1 96.12 284 LYS A N 1
ATOM 2182 C CA . LYS A 1 284 ? 7.766 -10.211 -22.406 1 96.12 284 LYS A CA 1
ATOM 2183 C C . LYS A 1 284 ? 7.309 -10.547 -20.984 1 96.12 284 LYS A C 1
ATOM 2185 O O . LYS A 1 284 ? 6.316 -10 -20.5 1 96.12 284 LYS A O 1
ATOM 2190 N N . PRO A 1 285 ? 8.109 -11.391 -20.328 1 97.94 285 PRO A N 1
ATOM 2191 C CA . PRO A 1 285 ? 7.695 -11.742 -18.969 1 97.94 285 PRO A CA 1
ATOM 2192 C C . PRO A 1 285 ? 7.688 -10.547 -18.016 1 97.94 285 PRO A C 1
ATOM 2194 O O . PRO A 1 285 ? 6.918 -10.523 -17.062 1 97.94 285 PRO A O 1
ATOM 2197 N N . VAL A 1 286 ? 8.562 -9.594 -18.281 1 98.75 286 VAL A N 1
ATOM 2198 C CA . VAL A 1 286 ? 8.586 -8.344 -17.531 1 98.75 286 VAL A CA 1
ATOM 2199 C C . VAL A 1 286 ? 8.383 -7.164 -18.484 1 98.75 286 VAL A C 1
ATOM 2201 O O . VAL A 1 286 ? 9.078 -7.055 -19.5 1 98.75 286 VAL A O 1
ATOM 2204 N N . VAL A 1 287 ? 7.414 -6.348 -18.203 1 98.69 287 VAL A N 1
ATOM 2205 C CA . VAL A 1 287 ? 7.129 -5.148 -18.984 1 98.69 287 VAL A CA 1
ATOM 2206 C C . VAL A 1 287 ? 7.312 -3.908 -18.109 1 98.69 287 VAL A C 1
ATOM 2208 O O . VAL A 1 287 ? 6.785 -3.838 -17 1 98.69 287 VAL A O 1
ATOM 2211 N N . TYR A 1 288 ? 8.094 -2.93 -18.594 1 98.81 288 TYR A N 1
ATOM 2212 C CA . TYR A 1 288 ? 8.266 -1.674 -17.875 1 98.81 288 TYR A CA 1
ATOM 2213 C C . TYR A 1 288 ? 7.371 -0.583 -18.453 1 98.81 288 TYR A C 1
ATOM 2215 O O . TYR A 1 288 ? 7.398 -0.332 -19.672 1 98.81 288 TYR A O 1
ATOM 2223 N N . ARG A 1 289 ? 6.539 -0.06 -17.641 1 98.69 289 ARG A N 1
ATOM 2224 C CA . ARG A 1 289 ? 5.75 1.104 -18.031 1 98.69 289 ARG A CA 1
ATOM 2225 C C . ARG A 1 289 ? 6.488 2.398 -17.703 1 98.69 289 ARG A C 1
ATOM 2227 O O . ARG A 1 289 ? 6.895 2.623 -16.562 1 98.69 289 ARG A O 1
ATOM 2234 N N . ARG A 1 290 ? 6.609 3.25 -18.641 1 97.69 290 ARG A N 1
ATOM 2235 C CA . ARG A 1 290 ? 7.395 4.469 -18.484 1 97.69 290 ARG A CA 1
ATOM 2236 C C . ARG A 1 290 ? 6.531 5.621 -17.984 1 97.69 290 ARG A C 1
ATOM 2238 O O . ARG A 1 290 ? 7.051 6.637 -17.516 1 97.69 290 ARG A O 1
ATOM 2245 N N . GLU A 1 291 ? 5.172 5.465 -18.109 1 97.56 291 GLU A N 1
ATOM 2246 C CA . GLU A 1 291 ? 4.297 6.508 -17.594 1 97.56 291 GLU A CA 1
ATOM 2247 C C . GLU A 1 291 ? 4.504 6.703 -16.094 1 97.56 291 GLU A C 1
ATOM 2249 O O . GLU A 1 291 ? 4.727 5.738 -15.359 1 97.56 291 GLU A O 1
ATOM 2254 N N . VAL A 1 292 ? 4.344 7.875 -15.547 1 96.19 292 VAL A N 1
ATOM 2255 C CA . VAL A 1 292 ? 4.715 8.258 -14.188 1 96.19 292 VAL A CA 1
ATOM 2256 C C . VAL A 1 292 ? 3.768 7.59 -13.188 1 96.19 292 VAL A C 1
ATOM 2258 O O . VAL A 1 292 ? 4.141 7.348 -12.039 1 96.19 292 VAL A O 1
ATOM 2261 N N . ASP A 1 293 ? 2.539 7.242 -13.664 1 97.44 293 ASP A N 1
ATOM 2262 C CA . ASP A 1 293 ? 1.532 6.715 -12.75 1 97.44 293 ASP A CA 1
ATOM 2263 C C . ASP A 1 293 ? 1.188 5.266 -13.078 1 97.44 293 ASP A C 1
ATOM 2265 O O . ASP A 1 293 ? 0.026 4.863 -13 1 97.44 293 ASP A O 1
ATOM 2269 N N . ARG A 1 294 ? 2.148 4.516 -13.578 1 98.5 294 ARG A N 1
ATOM 2270 C CA . ARG A 1 294 ? 1.98 3.094 -13.859 1 98.5 294 ARG A CA 1
ATOM 2271 C C . ARG A 1 294 ? 3.016 2.262 -13.109 1 98.5 294 ARG A C 1
ATOM 2273 O O . ARG A 1 294 ? 4.078 2.766 -12.742 1 98.5 294 ARG A O 1
ATOM 2280 N N . PRO A 1 295 ? 2.676 0.995 -12.867 1 98.81 295 PRO A N 1
ATOM 2281 C CA . PRO A 1 295 ? 1.518 0.218 -13.312 1 98.81 295 PRO A CA 1
ATOM 2282 C C . PRO A 1 295 ? 0.299 0.407 -12.414 1 98.81 295 PRO A C 1
ATOM 2284 O O . PRO A 1 295 ? 0.445 0.72 -11.227 1 98.81 295 PRO A O 1
ATOM 2287 N N . GLN A 1 296 ? -0.866 0.264 -13.008 1 98.81 296 GLN A N 1
ATOM 2288 C CA . GLN A 1 296 ? -2.139 0.295 -12.297 1 98.81 296 GLN A CA 1
ATOM 2289 C C . GLN A 1 296 ? -2.904 -1.013 -12.477 1 98.81 296 GLN A C 1
ATOM 2291 O O . GLN A 1 296 ? -3 -1.53 -13.594 1 98.81 296 GLN A O 1
ATOM 2296 N N . PRO A 1 297 ? -3.434 -1.569 -11.422 1 98.69 297 PRO A N 1
ATOM 2297 C CA . PRO A 1 297 ? -4.105 -2.867 -11.523 1 98.69 297 PRO A CA 1
ATOM 2298 C C . PRO A 1 297 ? -5.137 -2.91 -12.641 1 98.69 297 PRO A C 1
ATOM 2300 O O . PRO A 1 297 ? -5.043 -3.75 -13.539 1 98.69 297 PRO A O 1
ATOM 2303 N N . ARG A 1 298 ? -6.023 -1.984 -12.664 1 97.56 298 ARG A N 1
ATOM 2304 C CA . ARG A 1 298 ? -7.125 -2.021 -13.625 1 97.56 298 ARG A CA 1
ATOM 2305 C C . ARG A 1 298 ? -6.609 -1.889 -15.055 1 97.56 298 ARG A C 1
ATOM 2307 O O . ARG A 1 298 ? -7.18 -2.467 -15.977 1 97.56 298 ARG A O 1
ATOM 2314 N N . LEU A 1 299 ? -5.555 -1.136 -15.242 1 97.94 299 LEU A N 1
ATOM 2315 C CA . LEU A 1 299 ? -5.098 -0.787 -16.594 1 97.94 299 LEU A CA 1
ATOM 2316 C C . LEU A 1 299 ? -4.07 -1.795 -17.094 1 97.94 299 LEU A C 1
ATOM 2318 O O . LEU A 1 299 ? -3.947 -2.016 -18.297 1 97.94 299 LEU A O 1
ATOM 2322 N N . ASP A 1 300 ? -3.318 -2.459 -16.141 1 98.75 300 ASP A N 1
ATOM 2323 C CA . ASP A 1 300 ? -2.117 -3.146 -16.609 1 98.75 300 ASP A CA 1
ATOM 2324 C C . ASP A 1 300 ? -2.139 -4.617 -16.203 1 98.75 300 ASP A C 1
ATOM 2326 O O . ASP A 1 300 ? -1.271 -5.395 -16.609 1 98.75 300 ASP A O 1
ATOM 2330 N N . ARG A 1 301 ? -3.148 -5.129 -15.43 1 98.62 301 ARG A N 1
ATOM 2331 C CA . ARG A 1 301 ? -3.115 -6.473 -14.859 1 98.62 301 ARG A CA 1
ATOM 2332 C C . ARG A 1 301 ? -3.172 -7.531 -15.953 1 98.62 301 ARG A C 1
ATOM 2334 O O . ARG A 1 301 ? -2.744 -8.664 -15.75 1 98.62 301 ARG A O 1
ATOM 2341 N N . MET A 1 302 ? -3.654 -7.137 -17.203 1 98.44 302 MET A N 1
ATOM 2342 C CA . MET A 1 302 ? -3.838 -8.133 -18.25 1 98.44 302 MET A CA 1
ATOM 2343 C C . MET A 1 302 ? -2.68 -8.102 -19.25 1 98.44 302 MET A C 1
ATOM 2345 O O . MET A 1 302 ? -2.738 -8.742 -20.297 1 98.44 302 MET A O 1
ATOM 2349 N N . GLU A 1 303 ? -1.638 -7.316 -18.938 1 98.5 303 GLU A N 1
ATOM 2350 C CA . GLU A 1 303 ? -0.467 -7.297 -19.797 1 98.5 303 GLU A CA 1
ATOM 2351 C C . GLU A 1 303 ? 0.064 -8.703 -20.047 1 98.5 303 GLU A C 1
ATOM 2353 O O . GLU A 1 303 ? 0.14 -9.516 -19.125 1 98.5 303 GLU A O 1
ATOM 2358 N N . GLY A 1 304 ? 0.387 -9.023 -21.375 1 97.94 304 GLY A N 1
ATOM 2359 C CA . GLY A 1 304 ? 0.843 -10.359 -21.719 1 97.94 304 GLY A CA 1
ATOM 2360 C C . GLY A 1 304 ? -0.207 -11.43 -21.484 1 97.94 304 GLY A C 1
ATOM 2361 O O . GLY A 1 304 ? 0.123 -12.555 -21.109 1 97.94 304 GLY A O 1
ATOM 2362 N N . GLY A 1 305 ? -1.513 -11.047 -21.625 1 97.44 305 GLY A N 1
ATOM 2363 C CA . GLY A 1 305 ? -2.594 -11.977 -21.312 1 97.44 305 GLY A CA 1
ATOM 2364 C C . GLY A 1 305 ? -2.703 -12.305 -19.844 1 97.44 305 GLY A C 1
ATOM 2365 O O . GLY A 1 305 ? -3.17 -13.391 -19.484 1 97.44 305 GLY A O 1
ATOM 2366 N N . GLY A 1 306 ? -2.156 -11.453 -18.969 1 98.56 306 GLY A N 1
ATOM 2367 C CA . GLY A 1 306 ? -2.178 -11.656 -17.531 1 98.56 306 GLY A CA 1
ATOM 2368 C C . GLY A 1 306 ? -0.963 -12.414 -17.016 1 98.56 306 GLY A C 1
ATOM 2369 O O . GLY A 1 306 ? -0.844 -12.664 -15.82 1 98.56 306 GLY A O 1
ATOM 2370 N N . MET A 1 307 ? -0.031 -12.648 -17.969 1 98.62 307 MET A N 1
ATOM 2371 C CA . MET A 1 307 ? 1.09 -13.508 -17.594 1 98.62 307 MET A CA 1
ATOM 2372 C C . MET A 1 307 ? 2.35 -12.68 -17.359 1 98.62 307 MET A C 1
ATOM 2374 O O . MET A 1 307 ? 3.336 -13.188 -16.812 1 98.62 307 MET A O 1
ATOM 2378 N N . SER A 1 308 ? 2.402 -11.422 -17.75 1 98.75 308 SER A N 1
ATOM 2379 C CA . SER A 1 308 ? 3.559 -10.562 -17.516 1 98.75 308 SER A CA 1
ATOM 2380 C C . SER A 1 308 ? 3.496 -9.922 -16.125 1 98.75 308 SER A C 1
ATOM 2382 O O . SER A 1 308 ? 2.41 -9.664 -15.609 1 98.75 308 SER A O 1
ATOM 2384 N N . SER A 1 309 ? 4.617 -9.758 -15.523 1 98.81 309 SER A N 1
ATOM 2385 C CA . SER A 1 309 ? 4.738 -8.781 -14.445 1 98.81 309 SER A CA 1
ATOM 2386 C C . SER A 1 309 ? 5.062 -7.395 -14.984 1 98.81 309 SER A C 1
ATOM 2388 O O . SER A 1 309 ? 5.996 -7.234 -15.773 1 98.81 309 SER A O 1
ATOM 2390 N N . VAL A 1 310 ? 4.285 -6.445 -14.57 1 98.94 310 VAL A N 1
ATOM 2391 C CA . VAL A 1 310 ? 4.441 -5.086 -15.07 1 98.94 310 VAL A CA 1
ATOM 2392 C C . VAL A 1 310 ? 5.133 -4.219 -14.023 1 98.94 310 VAL A C 1
ATOM 2394 O O . VAL A 1 310 ? 4.645 -4.094 -12.898 1 98.94 310 VAL A O 1
ATOM 2397 N N . THR A 1 311 ? 6.305 -3.662 -14.367 1 98.94 311 THR A N 1
ATOM 2398 C CA . THR A 1 311 ? 7.066 -2.812 -13.461 1 98.94 311 THR A CA 1
ATOM 2399 C C . THR A 1 311 ? 6.941 -1.345 -13.859 1 98.94 311 THR A C 1
ATOM 2401 O O . THR A 1 311 ? 6.555 -1.034 -14.984 1 98.94 311 THR A O 1
ATOM 2404 N N . GLY A 1 312 ? 7.195 -0.487 -12.961 1 98.81 312 GLY A N 1
ATOM 2405 C CA . GLY A 1 312 ? 7.195 0.948 -13.195 1 98.81 312 GLY A CA 1
ATOM 2406 C C . GLY A 1 312 ? 7.734 1.747 -12.031 1 98.81 312 GLY A C 1
ATOM 2407 O O . GLY A 1 312 ? 8.086 1.18 -10.992 1 98.81 312 GLY A O 1
ATOM 2408 N N . ARG A 1 313 ? 7.969 3.041 -12.312 1 98.56 313 ARG A N 1
ATOM 2409 C CA . ARG A 1 313 ? 8.406 4.008 -11.312 1 98.56 313 ARG A CA 1
ATOM 2410 C C . ARG A 1 313 ? 9.742 3.594 -10.695 1 98.56 313 ARG A C 1
ATOM 2412 O O . ARG A 1 313 ? 9.906 3.646 -9.477 1 98.56 313 ARG A O 1
ATOM 2419 N N . ALA A 1 314 ? 10.57 3.047 -11.531 1 98.81 314 ALA A N 1
ATOM 2420 C CA . ALA A 1 314 ? 11.898 2.689 -11.047 1 98.81 314 ALA A CA 1
ATOM 2421 C C . ALA A 1 314 ? 12.711 3.936 -10.695 1 98.81 314 ALA A C 1
ATOM 2423 O O . ALA A 1 314 ? 12.781 4.879 -11.484 1 98.81 314 ALA A O 1
ATOM 2424 N N . ARG A 1 315 ? 13.297 4.027 -9.531 1 98.44 315 ARG A N 1
ATOM 2425 C CA . ARG A 1 315 ? 14.141 5.121 -9.055 1 98.44 315 ARG A CA 1
ATOM 2426 C C . ARG A 1 315 ? 15.281 4.59 -8.188 1 98.44 315 ARG A C 1
ATOM 2428 O O . ARG A 1 315 ? 15.062 3.727 -7.332 1 98.44 315 ARG A O 1
ATOM 2435 N N . MET A 1 316 ? 16.438 5.035 -8.477 1 98.69 316 MET A N 1
ATOM 2436 C CA . MET A 1 316 ? 17.516 4.836 -7.496 1 98.69 316 MET A CA 1
ATOM 2437 C C . MET A 1 316 ? 17.422 5.859 -6.371 1 98.69 316 MET A C 1
ATOM 2439 O O . MET A 1 316 ? 17.719 7.039 -6.57 1 98.69 316 MET A O 1
ATOM 2443 N N . VAL A 1 317 ? 17.047 5.418 -5.195 1 98.38 317 VAL A N 1
ATOM 2444 C CA . VAL A 1 317 ? 16.812 6.367 -4.113 1 98.38 317 VAL A CA 1
ATOM 2445 C C . VAL A 1 317 ? 18.094 6.539 -3.297 1 98.38 317 VAL A C 1
ATOM 2447 O O . VAL A 1 317 ? 18.219 7.488 -2.52 1 98.38 317 VAL A O 1
ATOM 2450 N N . GLU A 1 318 ? 18.953 5.734 -3.262 1 97.94 318 GLU A N 1
ATOM 2451 C CA . GLU A 1 318 ? 20.344 5.766 -2.82 1 97.94 318 GLU A CA 1
ATOM 2452 C C . GLU A 1 318 ? 21.25 5.02 -3.795 1 97.94 318 GLU A C 1
ATOM 2454 O O . GLU A 1 318 ? 20.766 4.402 -4.75 1 97.94 318 GLU A O 1
ATOM 2459 N N . ASP A 1 319 ? 22.547 5.113 -3.395 1 96.19 319 ASP A N 1
ATOM 2460 C CA . ASP A 1 319 ? 23.469 4.273 -4.164 1 96.19 319 ASP A CA 1
ATOM 2461 C C . ASP A 1 319 ? 23.125 2.795 -4 1 96.19 319 ASP A C 1
ATOM 2463 O O . ASP A 1 319 ? 23.109 2.279 -2.881 1 96.19 319 ASP A O 1
ATOM 2467 N N . ARG A 1 320 ? 22.672 2.068 -4.977 1 98.06 320 ARG A N 1
ATOM 2468 C CA . ARG A 1 320 ? 22.406 0.638 -5.062 1 98.06 320 ARG A CA 1
ATOM 2469 C C . ARG A 1 320 ? 21.062 0.294 -4.414 1 98.06 320 ARG A C 1
ATOM 2471 O O . ARG A 1 320 ? 20.812 -0.866 -4.09 1 98.06 320 ARG A O 1
ATOM 2478 N N . LEU A 1 321 ? 20.297 1.302 -3.986 1 98.81 321 LEU A N 1
ATOM 2479 C CA . LEU A 1 321 ? 18.953 1.062 -3.486 1 98.81 321 LEU A CA 1
ATOM 2480 C C . LEU A 1 321 ? 17.906 1.459 -4.523 1 98.81 321 LEU A C 1
ATOM 2482 O O . LEU A 1 321 ? 17.703 2.646 -4.773 1 98.81 321 LEU A O 1
ATOM 2486 N N . LEU A 1 322 ? 17.266 0.444 -5.082 1 98.94 322 LEU A N 1
ATOM 2487 C CA . LEU A 1 322 ? 16.266 0.613 -6.133 1 98.94 322 LEU A CA 1
ATOM 2488 C C . LEU A 1 322 ? 14.859 0.559 -5.555 1 98.94 322 LEU A C 1
ATOM 2490 O O . LEU A 1 322 ? 14.523 -0.368 -4.812 1 98.94 322 LEU A O 1
ATOM 2494 N N . ALA A 1 323 ? 14.07 1.585 -5.824 1 98.88 323 ALA A N 1
ATOM 2495 C CA . ALA A 1 323 ? 12.633 1.558 -5.543 1 98.88 323 ALA A CA 1
ATOM 2496 C C . ALA A 1 323 ? 11.82 1.383 -6.824 1 98.88 323 ALA A C 1
ATOM 2498 O O . ALA A 1 323 ? 12.117 2.014 -7.84 1 98.88 323 ALA A O 1
ATOM 2499 N N . TYR A 1 324 ? 10.852 0.489 -6.824 1 98.88 324 TYR A N 1
ATOM 2500 C CA . TYR A 1 324 ? 9.977 0.321 -7.977 1 98.88 324 TYR A CA 1
ATOM 2501 C C . TYR A 1 324 ? 8.664 -0.348 -7.574 1 98.88 324 TYR A C 1
ATOM 2503 O O . TYR A 1 324 ? 8.484 -0.728 -6.414 1 98.88 324 TYR A O 1
ATOM 2511 N N . LEU A 1 325 ? 7.77 -0.372 -8.539 1 98.94 325 LEU A N 1
ATOM 2512 C CA . LEU A 1 325 ? 6.512 -1.096 -8.391 1 98.94 325 LEU A CA 1
ATOM 2513 C C . LEU A 1 325 ? 6.449 -2.279 -9.352 1 98.94 325 LEU A C 1
ATOM 2515 O O . LEU A 1 325 ? 7.008 -2.225 -10.445 1 98.94 325 LEU A O 1
ATOM 2519 N N . VAL A 1 326 ? 5.805 -3.307 -8.914 1 98.94 326 VAL A N 1
ATOM 2520 C CA . VAL A 1 326 ? 5.551 -4.445 -9.789 1 98.94 326 VAL A CA 1
ATOM 2521 C C . VAL A 1 326 ? 4.113 -4.934 -9.602 1 98.94 326 VAL A C 1
ATOM 2523 O O . VAL A 1 326 ? 3.609 -4.98 -8.477 1 98.94 326 VAL A O 1
ATOM 2526 N N . LEU A 1 327 ? 3.463 -5.219 -10.711 1 98.94 327 LEU A N 1
ATOM 2527 C CA . LEU A 1 327 ? 2.064 -5.629 -10.773 1 98.94 327 LEU A CA 1
ATOM 2528 C C . LEU A 1 327 ? 1.914 -6.926 -11.562 1 98.94 327 LEU A C 1
ATOM 2530 O O . LEU A 1 327 ? 2.543 -7.098 -12.609 1 98.94 327 LEU A O 1
ATOM 2534 N N . GLY A 1 328 ? 1.083 -7.816 -11.109 1 98.88 328 GLY A N 1
ATOM 2535 C CA . GLY A 1 328 ? 0.708 -8.992 -11.875 1 98.88 328 GLY A CA 1
ATOM 2536 C C . GLY A 1 328 ? -0.687 -9.492 -11.562 1 98.88 328 GLY A C 1
ATOM 2537 O O . GLY A 1 328 ? -1.207 -9.25 -10.469 1 98.88 328 GLY A O 1
ATOM 2538 N N . HIS A 1 329 ? -1.294 -10.172 -12.516 1 98.88 329 HIS A N 1
ATOM 2539 C CA . HIS A 1 329 ? -2.596 -10.789 -12.289 1 98.88 329 HIS A CA 1
ATOM 2540 C C . HIS A 1 329 ? -2.484 -11.992 -11.352 1 98.88 329 HIS A C 1
ATOM 2542 O O . HIS A 1 329 ? -1.905 -13.016 -11.711 1 98.88 329 HIS A O 1
ATOM 2548 N N . ASN A 1 330 ? -3.088 -11.883 -10.18 1 98.69 330 ASN A N 1
ATOM 2549 C CA . ASN A 1 330 ? -2.84 -12.844 -9.117 1 98.69 330 ASN A CA 1
ATOM 2550 C C . ASN A 1 330 ? -3.463 -14.203 -9.43 1 98.69 330 ASN A C 1
ATOM 2552 O O . ASN A 1 330 ? -3.004 -15.234 -8.93 1 98.69 330 ASN A O 1
ATOM 2556 N N . LEU A 1 331 ? -4.43 -14.312 -10.32 1 98.38 331 LEU A N 1
ATOM 2557 C CA . LEU A 1 331 ? -5.062 -15.594 -10.625 1 98.38 331 LEU A CA 1
ATOM 2558 C C . LEU A 1 331 ? -4.457 -16.219 -11.883 1 98.38 331 LEU A C 1
ATOM 2560 O O . LEU A 1 331 ? -4.586 -17.422 -12.102 1 98.38 331 LEU A O 1
ATOM 2564 N N . ILE A 1 332 ? -3.857 -15.391 -12.75 1 98.56 332 ILE A N 1
ATOM 2565 C CA . ILE A 1 332 ? -3.252 -15.914 -13.969 1 98.56 332 ILE A CA 1
ATOM 2566 C C . ILE A 1 332 ? -1.757 -16.125 -13.75 1 98.56 332 ILE A C 1
ATOM 2568 O O . ILE A 1 332 ? -1.33 -17.234 -13.391 1 98.56 332 ILE A O 1
ATOM 2572 N N . ARG A 1 333 ? -0.958 -15.086 -13.711 1 98.69 333 ARG A N 1
ATOM 2573 C CA . ARG A 1 333 ? 0.473 -15.203 -13.445 1 98.69 333 ARG A CA 1
ATOM 2574 C C . ARG A 1 333 ? 0.729 -15.805 -12.07 1 98.69 333 ARG A C 1
ATOM 2576 O O . ARG A 1 333 ? 1.622 -16.641 -11.906 1 98.69 333 ARG A O 1
ATOM 2583 N N . GLY A 1 334 ? -0.106 -15.461 -11.148 1 98.62 334 GLY A N 1
ATOM 2584 C CA . GLY A 1 334 ? 0.138 -15.82 -9.758 1 98.62 334 GLY A CA 1
ATOM 2585 C C . GLY A 1 334 ? -0.406 -17.188 -9.391 1 98.62 334 GLY A C 1
ATOM 2586 O O . GLY A 1 334 ? -0.151 -17.688 -8.297 1 98.62 334 GLY A O 1
ATOM 2587 N N . ALA A 1 335 ? -1.184 -17.812 -10.32 1 98.5 335 ALA A N 1
ATOM 2588 C CA . ALA A 1 335 ? -1.822 -19.062 -9.93 1 98.5 335 ALA A CA 1
ATOM 2589 C C . ALA A 1 335 ? -2.014 -19.984 -11.125 1 98.5 335 ALA A C 1
ATOM 2591 O O . ALA A 1 335 ? -1.107 -20.734 -11.492 1 98.5 335 ALA A O 1
ATOM 2592 N N . ALA A 1 336 ? -3.162 -19.906 -11.82 1 98.75 336 ALA A N 1
ATOM 2593 C CA . ALA A 1 336 ? -3.553 -20.891 -12.836 1 98.75 336 ALA A CA 1
ATOM 2594 C C . ALA A 1 336 ? -2.654 -20.797 -14.062 1 98.75 336 ALA A C 1
ATOM 2596 O O . ALA A 1 336 ? -2.246 -21.812 -14.625 1 98.75 336 ALA A O 1
ATOM 2597 N N . GLY A 1 337 ? -2.352 -19.562 -14.516 1 98.69 337 GLY A N 1
ATOM 2598 C CA . GLY A 1 337 ? -1.535 -19.375 -15.703 1 98.69 337 GLY A CA 1
ATOM 2599 C C . GLY A 1 337 ? -0.147 -19.984 -15.57 1 98.69 337 GLY A C 1
ATOM 2600 O O . GLY A 1 337 ? 0.313 -20.703 -16.469 1 98.69 337 GLY A O 1
ATOM 2601 N N . ASN A 1 338 ? 0.5 -19.656 -14.469 1 98.81 338 ASN A N 1
ATOM 2602 C CA . ASN A 1 338 ? 1.828 -20.219 -14.242 1 98.81 338 ASN A CA 1
ATOM 2603 C C . AS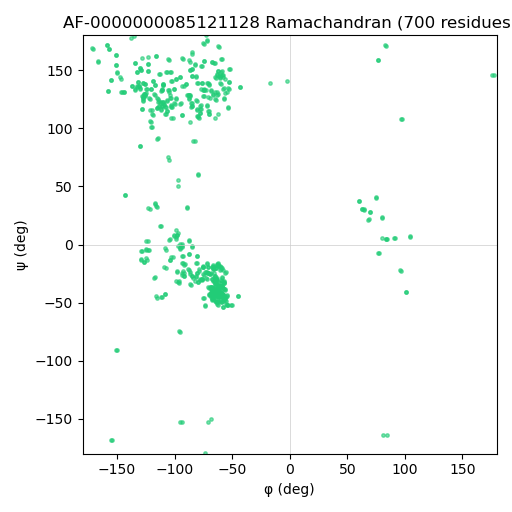N A 1 338 ? 1.782 -21.734 -14.117 1 98.81 338 ASN A C 1
ATOM 2605 O O . ASN A 1 338 ? 2.674 -22.438 -14.602 1 98.81 338 ASN A O 1
ATOM 2609 N N . ALA A 1 339 ? 0.782 -22.266 -13.477 1 98.88 339 ALA A N 1
ATOM 2610 C CA . ALA A 1 339 ? 0.632 -23.719 -13.32 1 98.88 339 ALA A CA 1
ATOM 2611 C C . ALA A 1 339 ? 0.496 -24.391 -14.68 1 98.88 339 ALA A C 1
ATOM 2613 O O . ALA A 1 339 ? 1.098 -25.438 -14.922 1 98.88 339 ALA A O 1
ATOM 2614 N N . ILE A 1 340 ? -0.277 -23.812 -15.555 1 98.81 340 ILE A N 1
ATOM 2615 C CA . ILE A 1 340 ? -0.463 -24.375 -16.891 1 98.81 340 ILE A CA 1
ATOM 2616 C C . ILE A 1 340 ? 0.845 -24.297 -17.672 1 98.81 340 ILE A C 1
ATOM 2618 O O . ILE A 1 340 ? 1.19 -25.219 -18.406 1 98.81 340 ILE A O 1
ATOM 2622 N N . LEU A 1 341 ? 1.55 -23.188 -17.484 1 98.75 341 LEU A N 1
ATOM 2623 C CA . LEU A 1 341 ? 2.857 -23.062 -18.125 1 98.75 341 LEU A CA 1
ATOM 2624 C C . LEU A 1 341 ? 3.795 -24.172 -17.672 1 98.75 341 LEU A C 1
ATOM 2626 O O . LEU A 1 341 ? 4.539 -24.734 -18.469 1 98.75 341 LEU A O 1
ATOM 2630 N N . ILE A 1 342 ? 3.785 -24.516 -16.391 1 98.81 342 ILE A N 1
ATOM 2631 C CA . ILE A 1 342 ? 4.566 -25.625 -15.859 1 98.81 342 ILE A CA 1
ATOM 2632 C C . ILE A 1 342 ? 4.18 -26.906 -16.578 1 98.81 342 ILE A C 1
ATOM 2634 O O . ILE A 1 342 ? 5.051 -27.641 -17.062 1 98.81 342 ILE A O 1
ATOM 2638 N N . ALA A 1 343 ? 2.926 -27.156 -16.719 1 98.81 343 ALA A N 1
ATOM 2639 C CA . ALA A 1 343 ? 2.434 -28.375 -17.359 1 98.81 343 ALA A CA 1
ATOM 2640 C C . ALA A 1 343 ? 2.836 -28.422 -18.828 1 98.81 343 ALA A C 1
ATOM 2642 O O . ALA A 1 343 ? 3.148 -29.484 -19.359 1 98.81 343 ALA A O 1
ATOM 2643 N N . GLU A 1 344 ? 2.764 -27.25 -19.5 1 98.19 344 GLU A N 1
ATOM 2644 C CA . GLU A 1 344 ? 3.217 -27.188 -20.891 1 98.19 344 GLU A CA 1
ATOM 2645 C C . GLU A 1 344 ? 4.664 -27.656 -21.031 1 98.19 344 GLU A C 1
ATOM 2647 O O . GLU A 1 344 ? 4.984 -28.438 -21.922 1 98.19 344 GLU A O 1
ATOM 2652 N N . MET A 1 345 ? 5.453 -27.172 -20.141 1 97.62 345 MET A N 1
ATOM 2653 C CA . MET A 1 345 ? 6.871 -27.531 -20.188 1 97.62 345 MET A CA 1
ATOM 2654 C C . MET A 1 345 ? 7.082 -29 -19.875 1 97.62 345 MET A C 1
ATOM 2656 O O . MET A 1 345 ? 7.906 -29.672 -20.516 1 97.62 345 MET A O 1
ATOM 2660 N N . LEU A 1 346 ? 6.375 -29.516 -18.906 1 98.19 346 LEU A N 1
ATOM 2661 C CA . LEU A 1 346 ? 6.445 -30.938 -18.594 1 98.19 346 LEU A CA 1
ATOM 2662 C C . LEU A 1 346 ? 6.07 -31.781 -19.812 1 98.19 346 LEU A C 1
ATOM 2664 O O . LEU A 1 346 ? 6.742 -32.781 -20.125 1 98.19 346 LEU A O 1
ATOM 2668 N N . ALA A 1 347 ? 4.98 -31.391 -20.5 1 97.25 347 ALA A N 1
ATOM 2669 C CA . ALA A 1 347 ? 4.516 -32.094 -21.688 1 97.25 347 ALA A CA 1
ATOM 2670 C C . ALA A 1 347 ? 5.562 -32.062 -22.797 1 97.25 347 ALA A C 1
ATOM 2672 O O . ALA A 1 347 ? 5.84 -33.094 -23.422 1 97.25 347 ALA A O 1
ATOM 2673 N N . ARG A 1 348 ? 6.109 -30.969 -23 1 94.56 348 ARG A N 1
ATOM 2674 C CA . ARG A 1 348 ? 7.109 -30.797 -24.047 1 94.56 348 ARG A CA 1
ATOM 2675 C C . ARG A 1 348 ? 8.344 -31.641 -23.797 1 94.56 348 ARG A C 1
ATOM 2677 O O . ARG A 1 348 ? 8.992 -32.125 -24.734 1 94.56 348 ARG A O 1
ATOM 2684 N N . GLU A 1 349 ? 8.602 -31.875 -22.547 1 94.69 349 GLU A N 1
ATOM 2685 C CA . GLU A 1 349 ? 9.789 -32.625 -22.172 1 94.69 349 GLU A CA 1
ATOM 2686 C C . GLU A 1 349 ? 9.469 -34.094 -21.969 1 94.69 349 GLU A C 1
ATOM 2688 O O . GLU A 1 349 ? 10.305 -34.875 -21.484 1 94.69 349 GLU A O 1
ATOM 2693 N N . GLY A 1 350 ? 8.227 -34.438 -22.172 1 94.38 350 GLY A N 1
ATOM 2694 C CA . GLY A 1 350 ? 7.82 -35.844 -22.109 1 94.38 350 GLY A CA 1
ATOM 2695 C C . GLY A 1 350 ? 7.633 -36.344 -20.703 1 94.38 350 GLY A C 1
ATOM 2696 O O . GLY A 1 350 ? 7.797 -37.531 -20.422 1 94.38 350 GLY A O 1
ATOM 2697 N N . MET A 1 351 ? 7.383 -35.438 -19.844 1 95.12 351 MET A N 1
ATOM 2698 C CA . MET A 1 351 ? 7.262 -35.812 -18.438 1 95.12 351 MET A CA 1
ATOM 2699 C C . MET A 1 351 ? 5.797 -36 -18.047 1 95.12 351 MET A C 1
ATOM 2701 O O . MET A 1 351 ? 5.477 -36.156 -16.875 1 95.12 351 MET A O 1
ATOM 2705 N N . ILE A 1 352 ? 4.984 -35.781 -18.984 1 95 352 ILE A N 1
ATOM 2706 C CA . ILE A 1 352 ? 3.564 -36.094 -18.859 1 95 352 ILE A CA 1
ATOM 2707 C C . ILE A 1 352 ? 3.176 -37.156 -19.875 1 95 352 ILE A C 1
ATOM 2709 O O . ILE A 1 352 ? 3.795 -37.281 -20.938 1 95 352 ILE A O 1
ATOM 2713 N N . MET B 1 1 ? -18.141 33.5 29.453 1 40.72 1 MET B N 1
ATOM 2714 C CA . MET B 1 1 ? -17.078 32.688 28.859 1 40.72 1 MET B CA 1
ATOM 2715 C C . MET B 1 1 ? -16.047 33.594 28.172 1 40.72 1 MET B C 1
ATOM 2717 O O . MET B 1 1 ? -16.391 34.625 27.625 1 40.72 1 MET B O 1
ATOM 2721 N N . PRO B 1 2 ? -14.82 33.469 28.578 1 57.19 2 PRO B N 1
ATOM 2722 C CA . PRO B 1 2 ? -13.906 34.406 27.906 1 57.19 2 PRO B CA 1
ATOM 2723 C C . PRO B 1 2 ? -14.164 34.5 26.391 1 57.19 2 PRO B C 1
ATOM 2725 O O . PRO B 1 2 ? -14.664 33.531 25.797 1 57.19 2 PRO B O 1
ATOM 2728 N N . ASP B 1 3 ? -14.195 35.688 25.797 1 84.12 3 ASP B N 1
ATOM 2729 C CA . ASP B 1 3 ? -14.508 35.938 24.406 1 84.12 3 ASP B CA 1
ATOM 2730 C C . ASP B 1 3 ? -13.633 35.094 23.469 1 84.12 3 ASP B C 1
ATOM 2732 O O . ASP B 1 3 ? -12.414 35.031 23.656 1 84.12 3 ASP B O 1
ATOM 2736 N N . LYS B 1 4 ? -14.195 34.25 22.703 1 94.94 4 LYS B N 1
ATOM 2737 C CA . LYS B 1 4 ? -13.5 33.375 21.75 1 94.94 4 LYS B CA 1
ATOM 2738 C C . LYS B 1 4 ? -12.703 34.219 20.75 1 94.94 4 LYS B C 1
ATOM 2740 O O . LYS B 1 4 ? -13.047 35.344 20.469 1 94.94 4 LYS B O 1
ATOM 2745 N N . LEU B 1 5 ? -11.617 33.656 20.391 1 97.81 5 LEU B N 1
ATOM 2746 C CA . LEU B 1 5 ? -10.836 34.281 19.328 1 97.81 5 LEU B CA 1
ATOM 2747 C C . LEU B 1 5 ? -11.539 34.156 17.984 1 97.81 5 LEU B C 1
ATOM 2749 O O . LEU B 1 5 ? -12.133 33.125 17.688 1 97.81 5 LEU B O 1
ATOM 2753 N N . ARG B 1 6 ? -11.531 35.219 17.203 1 97.5 6 ARG B N 1
ATOM 2754 C CA . ARG B 1 6 ? -12.227 35.312 15.922 1 97.5 6 ARG B CA 1
ATOM 2755 C C . ARG B 1 6 ? -11.367 34.719 14.805 1 97.5 6 ARG B C 1
ATOM 2757 O O . ARG B 1 6 ? -10.289 35.219 14.508 1 97.5 6 ARG B O 1
ATOM 2764 N N . ALA B 1 7 ? -11.906 33.688 14.18 1 98.19 7 ALA B N 1
ATOM 2765 C CA . ALA B 1 7 ? -11.156 32.938 13.172 1 98.19 7 ALA B CA 1
ATOM 2766 C C . ALA B 1 7 ? -11.727 33.188 11.773 1 98.19 7 ALA B C 1
ATOM 2768 O O . ALA B 1 7 ? -12.945 33.25 11.602 1 98.19 7 ALA B O 1
ATOM 2769 N N . ALA B 1 8 ? -10.836 33.344 10.844 1 98.56 8 ALA B N 1
ATOM 2770 C CA . ALA B 1 8 ? -11.172 33.281 9.43 1 98.56 8 ALA B CA 1
ATOM 2771 C C . ALA B 1 8 ? -10.758 31.969 8.797 1 98.56 8 ALA B C 1
ATOM 2773 O O . ALA B 1 8 ? -9.695 31.422 9.117 1 98.56 8 ALA B O 1
ATOM 2774 N N . VAL B 1 9 ? -11.594 31.406 7.902 1 98.62 9 VAL B N 1
ATOM 2775 C CA . VAL B 1 9 ? -11.258 30.203 7.156 1 98.62 9 VAL B CA 1
ATOM 2776 C C . VAL B 1 9 ? -11.25 30.5 5.66 1 98.62 9 VAL B C 1
ATOM 2778 O O . VAL B 1 9 ? -12.297 30.812 5.078 1 98.62 9 VAL B O 1
ATOM 2781 N N . LEU B 1 10 ? -10.078 30.469 5.082 1 98.62 10 LEU B N 1
ATOM 2782 C CA . LEU B 1 10 ? -9.938 30.609 3.637 1 98.62 10 LEU B CA 1
ATOM 2783 C C . LEU B 1 10 ? -9.953 29.266 2.943 1 98.62 10 LEU B C 1
ATOM 2785 O O . LEU B 1 10 ? -9.273 28.328 3.383 1 98.62 10 LEU B O 1
ATOM 2789 N N . GLY B 1 11 ? -10.664 29.141 1.835 1 97.75 11 GLY B N 1
ATOM 2790 C CA . GLY B 1 11 ? -10.906 27.844 1.215 1 97.75 11 GLY B CA 1
ATOM 2791 C C . GLY B 1 11 ? -11.938 27.016 1.956 1 97.75 11 GLY B C 1
ATOM 2792 O O . GLY B 1 11 ? -11.797 25.797 2.066 1 97.75 11 GLY B O 1
ATOM 2793 N N . ALA B 1 12 ? -12.953 27.625 2.406 1 97.5 12 ALA B N 1
ATOM 2794 C CA . ALA B 1 12 ? -13.867 27.047 3.389 1 97.5 12 ALA B CA 1
ATOM 2795 C C . ALA B 1 12 ? -14.781 26 2.742 1 97.5 12 ALA B C 1
ATOM 2797 O O . ALA B 1 12 ? -15.367 25.172 3.434 1 97.5 12 ALA B O 1
ATOM 2798 N N . THR B 1 13 ? -14.914 26.047 1.422 1 96.06 13 THR B N 1
ATOM 2799 C CA . THR B 1 13 ? -15.867 25.156 0.768 1 96.06 13 THR B CA 1
ATOM 2800 C C . THR B 1 13 ? -15.18 23.875 0.314 1 96.06 13 THR B C 1
ATOM 2802 O O . THR B 1 13 ? -15.852 22.891 -0.031 1 96.06 13 THR B O 1
ATOM 2805 N N . GLY B 1 14 ? -13.867 23.891 0.265 1 95.94 14 GLY B N 1
ATOM 2806 C CA . GLY B 1 14 ? -13.156 22.672 -0.05 1 95.94 14 GLY B CA 1
ATOM 2807 C C . GLY B 1 14 ? -13.195 21.656 1.074 1 95.94 14 GLY B C 1
ATOM 2808 O O . GLY B 1 14 ? -13.695 21.938 2.162 1 95.94 14 GLY B O 1
ATOM 2809 N N . LEU B 1 15 ? -12.656 20.531 0.819 1 96.75 15 LEU B N 1
ATOM 2810 C CA . LEU B 1 15 ? -12.75 19.422 1.758 1 96.75 15 LEU B CA 1
ATOM 2811 C C . LEU B 1 15 ? -12.055 19.75 3.072 1 96.75 15 LEU B C 1
ATOM 2813 O O . LEU B 1 15 ? -12.617 19.547 4.148 1 96.75 15 LEU B O 1
ATOM 2817 N N . VAL B 1 16 ? -10.82 20.203 3.027 1 97.69 16 VAL B N 1
ATOM 2818 C CA . VAL B 1 16 ? -10.117 20.594 4.242 1 97.69 16 VAL B CA 1
ATOM 2819 C C . VAL B 1 16 ? -10.828 21.766 4.898 1 97.69 16 VAL B C 1
ATOM 2821 O O . VAL B 1 16 ? -10.922 21.844 6.129 1 97.69 16 VAL B O 1
ATOM 2824 N N . GLY B 1 17 ? -11.281 22.719 4.09 1 98 17 GLY B N 1
ATOM 2825 C CA . GLY B 1 17 ? -12.07 23.828 4.605 1 98 17 GLY B CA 1
ATOM 2826 C C . GLY B 1 17 ? -13.297 23.375 5.375 1 98 17 GLY B C 1
ATOM 2827 O O . GLY B 1 17 ? -13.578 23.891 6.461 1 98 17 GLY B O 1
ATOM 2828 N N . GLN B 1 18 ? -14.047 22.484 4.809 1 97.56 18 GLN B N 1
ATOM 2829 C CA . GLN B 1 18 ? -15.203 21.906 5.492 1 97.56 18 GLN B CA 1
ATOM 2830 C C . GLN B 1 18 ? -14.805 21.281 6.828 1 97.56 18 GLN B C 1
ATOM 2832 O O . GLN B 1 18 ? -15.523 21.406 7.816 1 97.56 18 GLN B O 1
ATOM 2837 N N . MET B 1 19 ? -13.641 20.641 6.836 1 97.88 19 MET B N 1
ATOM 2838 C CA . MET B 1 19 ? -13.18 20.016 8.078 1 97.88 19 MET B CA 1
ATOM 2839 C C . MET B 1 19 ? -12.844 21.078 9.125 1 97.88 19 MET B C 1
ATOM 2841 O O . MET B 1 19 ? -13.141 20.906 10.305 1 97.88 19 MET B O 1
ATOM 2845 N N . PHE B 1 20 ? -12.227 22.188 8.695 1 98.38 20 PHE B N 1
ATOM 2846 C CA . PHE B 1 20 ? -12.031 23.312 9.602 1 98.38 20 PHE B CA 1
ATOM 2847 C C . PHE B 1 20 ? -13.359 23.766 10.211 1 98.38 20 PHE B C 1
ATOM 2849 O O . PHE B 1 20 ? -13.469 23.891 11.43 1 98.38 20 PHE B O 1
ATOM 2856 N N . VAL B 1 21 ? -14.281 23.969 9.312 1 97.62 21 VAL B N 1
ATOM 2857 C CA . VAL B 1 21 ? -15.594 24.453 9.727 1 97.62 21 VAL B CA 1
ATOM 2858 C C . VAL B 1 21 ? -16.219 23.5 10.734 1 97.62 21 VAL B C 1
ATOM 2860 O O . VAL B 1 21 ? -16.719 23.922 11.773 1 97.62 21 VAL B O 1
ATOM 2863 N N . LYS B 1 22 ? -16.109 22.25 10.453 1 96.75 22 LYS B N 1
ATOM 2864 C CA . LYS B 1 22 ? -16.672 21.234 11.32 1 96.75 22 LYS B CA 1
ATOM 2865 C C . LYS B 1 22 ? -15.992 21.219 12.688 1 96.75 22 LYS B C 1
ATOM 2867 O O . LYS B 1 22 ? -16.656 21.219 13.719 1 96.75 22 LYS B O 1
ATOM 2872 N N . LEU B 1 23 ? -14.695 21.219 12.719 1 97.25 23 LEU B N 1
ATOM 2873 C CA . LEU B 1 23 ? -13.938 21.094 13.961 1 97.25 23 LEU B CA 1
ATOM 2874 C C . LEU B 1 23 ? -14.016 22.359 14.789 1 97.25 23 LEU B C 1
ATOM 2876 O O . LEU B 1 23 ? -13.984 22.312 16.016 1 97.25 23 LEU B O 1
ATOM 2880 N N . LEU B 1 24 ? -14.18 23.531 14.133 1 97.31 24 LEU B N 1
ATOM 2881 C CA . LEU B 1 24 ? -14.203 24.812 14.828 1 97.31 24 LEU B CA 1
ATOM 2882 C C . LEU B 1 24 ? -15.594 25.125 15.359 1 97.31 24 LEU B C 1
ATOM 2884 O O . LEU B 1 24 ? -15.758 25.984 16.219 1 97.31 24 LEU B O 1
ATOM 2888 N N . ASP B 1 25 ? -16.656 24.625 14.773 1 92.81 25 ASP B N 1
ATOM 2889 C CA . ASP B 1 25 ? -18.047 24.922 15.117 1 92.81 25 ASP B CA 1
ATOM 2890 C C . ASP B 1 25 ? -18.25 24.891 16.625 1 92.81 25 ASP B C 1
ATOM 2892 O O . ASP B 1 25 ? -18.906 25.781 17.188 1 92.81 25 ASP B O 1
ATOM 2896 N N . GLU B 1 26 ? -17.781 24 17.422 1 86.94 26 GLU B N 1
ATOM 2897 C CA . GLU B 1 26 ? -17.984 23.984 18.875 1 86.94 26 GLU B CA 1
ATOM 2898 C C . GLU B 1 26 ? -16.656 23.984 19.625 1 86.94 26 GLU B C 1
ATOM 2900 O O . GLU B 1 26 ? -16.547 23.453 20.719 1 86.94 26 GLU B O 1
ATOM 2905 N N . HIS B 1 27 ? -15.719 24.641 18.938 1 96.31 27 HIS B N 1
ATOM 2906 C CA . HIS B 1 27 ? -14.422 24.719 19.594 1 96.31 27 HIS B CA 1
ATOM 2907 C C . HIS B 1 27 ? -14.445 25.75 20.719 1 96.31 27 HIS B C 1
ATOM 2909 O O . HIS B 1 27 ? -15.023 26.828 20.578 1 96.31 27 HIS B O 1
ATOM 2915 N N . PRO B 1 28 ? -13.875 25.5 21.781 1 96.31 28 PRO B N 1
ATOM 2916 C CA . PRO B 1 28 ? -14 26.375 22.953 1 96.31 28 PRO B CA 1
ATOM 2917 C C . PRO B 1 28 ? -13.18 27.656 22.828 1 96.31 28 PRO B C 1
ATOM 2919 O O . PRO B 1 28 ? -13.469 28.656 23.5 1 96.31 28 PRO B O 1
ATOM 2922 N N . MET B 1 29 ? -12.219 27.703 21.984 1 97 29 MET B N 1
ATOM 2923 C CA . MET B 1 29 ? -11.281 28.812 21.953 1 97 29 MET B CA 1
ATOM 2924 C C . MET B 1 29 ? -11.508 29.703 20.734 1 97 29 MET B C 1
ATOM 2926 O O . MET B 1 29 ? -11.07 30.859 20.703 1 97 29 MET B O 1
ATOM 2930 N N . PHE B 1 30 ? -12.164 29.141 19.766 1 97.88 30 PHE B N 1
ATOM 2931 C CA . PHE B 1 30 ? -12.258 29.859 18.5 1 97.88 30 PHE B CA 1
ATOM 2932 C C . PHE B 1 30 ? -13.711 29.938 18.031 1 97.88 30 PHE B C 1
ATOM 2934 O O . PHE B 1 30 ? -14.5 29.031 18.312 1 97.88 30 PHE B O 1
ATOM 2941 N N . GLU B 1 31 ? -14.055 30.938 17.344 1 96.94 31 GLU B N 1
ATOM 2942 C CA . GLU B 1 31 ? -15.312 31.078 16.625 1 96.94 31 GLU B CA 1
ATOM 2943 C C . GLU B 1 31 ? -15.094 31.609 15.211 1 96.94 31 GLU B C 1
ATOM 2945 O O . GLU B 1 31 ? -14.305 32.531 15.008 1 96.94 31 GLU B O 1
ATOM 2950 N N . ILE B 1 32 ? -15.695 31.016 14.258 1 97.62 32 ILE B N 1
ATOM 2951 C CA . ILE B 1 32 ? -15.555 31.469 12.875 1 97.62 32 ILE B CA 1
ATOM 2952 C C . ILE B 1 32 ? -16.359 32.75 12.664 1 97.62 32 ILE B C 1
ATOM 2954 O O . ILE B 1 32 ? -17.562 32.781 12.938 1 97.62 32 ILE B O 1
ATOM 2958 N N . VAL B 1 33 ? -15.695 33.75 12.125 1 96.5 33 VAL B N 1
ATOM 2959 C CA . VAL B 1 33 ? -16.391 35.031 11.891 1 96.5 33 VAL B CA 1
ATOM 2960 C C . VAL B 1 33 ? -16.281 35.406 10.422 1 96.5 33 VAL B C 1
ATOM 2962 O O . VAL B 1 33 ? -16.922 36.375 9.977 1 96.5 33 VAL B O 1
ATOM 2965 N N . TYR B 1 34 ? -15.43 34.75 9.734 1 97.12 34 TYR B N 1
ATOM 2966 C CA . TYR B 1 34 ? -15.148 35.062 8.344 1 97.12 34 TYR B CA 1
ATOM 2967 C C . TYR B 1 34 ? -14.844 33.812 7.543 1 97.12 34 TYR B C 1
ATOM 2969 O O . TYR B 1 34 ? -14.086 32.938 7.996 1 97.12 34 TYR B O 1
ATOM 2977 N N . VAL B 1 35 ? -15.477 33.625 6.367 1 98 35 VAL B N 1
ATOM 2978 C CA . VAL B 1 35 ? -15.188 32.531 5.461 1 98 35 VAL B CA 1
ATOM 2979 C C . VAL B 1 35 ? -15 33.031 4.043 1 98 35 VAL B C 1
ATOM 2981 O O . VAL B 1 35 ? -15.695 33.969 3.621 1 98 35 VAL B O 1
ATOM 2984 N N . ALA B 1 36 ? -14.023 32.531 3.404 1 97.88 36 ALA B N 1
ATOM 2985 C CA . ALA B 1 36 ? -13.773 32.906 2.014 1 97.88 36 ALA B CA 1
ATOM 2986 C C . ALA B 1 36 ? -13.594 31.672 1.141 1 97.88 36 ALA B C 1
ATOM 2988 O O . ALA B 1 36 ? -13.188 30.625 1.63 1 97.88 36 ALA B O 1
ATOM 2989 N N . ALA B 1 37 ? -13.93 31.781 -0.124 1 96.38 37 ALA B N 1
ATOM 2990 C CA . ALA B 1 37 ? -13.781 30.719 -1.122 1 96.38 37 ALA B CA 1
ATOM 2991 C C . ALA B 1 37 ? -13.664 31.312 -2.525 1 96.38 37 ALA B C 1
ATOM 2993 O O . ALA B 1 37 ? -13.398 32.5 -2.688 1 96.38 37 ALA B O 1
ATOM 2994 N N . SER B 1 38 ? -13.758 30.547 -3.494 1 92.44 38 SER B N 1
ATOM 2995 C CA . SER B 1 38 ? -13.586 30.953 -4.883 1 92.44 38 SER B CA 1
ATOM 2996 C C . SER B 1 38 ? -14.625 32 -5.285 1 92.44 38 SER B C 1
ATOM 2998 O O . SER B 1 38 ? -15.617 32.188 -4.582 1 92.44 38 SER B O 1
ATOM 3000 N N . GLU B 1 39 ? -14.359 32.531 -6.445 1 91.94 39 GLU B N 1
ATOM 3001 C CA . GLU B 1 39 ? -15.25 33.562 -6.973 1 91.94 39 GLU B CA 1
ATOM 3002 C C . GLU B 1 39 ? -16.656 33.031 -7.195 1 91.94 39 GLU B C 1
ATOM 3004 O O . GLU B 1 39 ? -17.641 33.75 -6.992 1 91.94 39 GLU B O 1
ATOM 3009 N N . ARG B 1 40 ? -16.781 31.812 -7.598 1 91.5 40 ARG B N 1
ATOM 3010 C CA . ARG B 1 40 ? -18.062 31.188 -7.883 1 91.5 40 ARG B CA 1
ATOM 3011 C C . ARG B 1 40 ? -18.906 31.062 -6.621 1 91.5 40 ARG B C 1
ATOM 3013 O O . ARG B 1 40 ? -20.141 31.109 -6.684 1 91.5 40 ARG B O 1
ATOM 3020 N N . SER B 1 41 ? -18.266 30.984 -5.461 1 93.25 41 SER B N 1
ATOM 3021 C CA . SER B 1 41 ? -18.953 30.797 -4.18 1 93.25 41 SER B CA 1
ATOM 3022 C C . SER B 1 41 ? -19.234 32.156 -3.514 1 93.25 41 SER B C 1
ATOM 3024 O O . SER B 1 41 ? -20.125 32.25 -2.674 1 93.25 41 SER B O 1
ATOM 3026 N N . ALA B 1 42 ? -18.422 33.156 -3.838 1 94.69 42 ALA B N 1
ATOM 3027 C CA . ALA B 1 42 ? -18.469 34.469 -3.154 1 94.69 42 ALA B CA 1
ATOM 3028 C C . ALA B 1 42 ? -19.844 35.125 -3.299 1 94.69 42 ALA B C 1
ATOM 3030 O O . ALA B 1 42 ? -20.453 35.062 -4.371 1 94.69 42 ALA B O 1
ATOM 3031 N N . GLY B 1 43 ? -20.312 35.719 -2.168 1 95.44 43 GLY B N 1
ATOM 3032 C CA . GLY B 1 43 ? -21.578 36.438 -2.17 1 95.44 43 GLY B CA 1
ATOM 3033 C C . GLY B 1 43 ? -22.734 35.594 -1.681 1 95.44 43 GLY B C 1
ATOM 3034 O O . GLY B 1 43 ? -23.766 36.125 -1.257 1 95.44 43 GLY B O 1
ATOM 3035 N N . ARG B 1 44 ? -22.672 34.344 -1.726 1 96.06 44 ARG B N 1
ATOM 3036 C CA . ARG B 1 44 ? -23.703 33.438 -1.247 1 96.06 44 ARG B CA 1
ATOM 3037 C C . ARG B 1 44 ? -23.531 33.125 0.236 1 96.06 44 ARG B C 1
ATOM 3039 O O . ARG B 1 44 ? -22.453 33.344 0.792 1 96.06 44 ARG B O 1
ATOM 3046 N N . SER B 1 45 ? -24.578 32.719 0.795 1 97.31 45 SER B N 1
ATOM 3047 C CA . SER B 1 45 ? -24.406 32.188 2.148 1 97.31 45 SER B CA 1
ATOM 3048 C C . SER B 1 45 ? -23.562 30.906 2.152 1 97.31 45 SER B C 1
ATOM 3050 O O . SER B 1 45 ? -23.484 30.219 1.139 1 97.31 45 SER B O 1
ATOM 3052 N N . TYR B 1 46 ? -22.969 30.625 3.215 1 97.44 46 TYR B N 1
ATOM 3053 C CA . TYR B 1 46 ? -22.078 29.469 3.275 1 97.44 46 TYR B CA 1
ATOM 3054 C C . TYR B 1 46 ? -22.812 28.188 2.902 1 97.44 46 TYR B C 1
ATOM 3056 O O . TYR B 1 46 ? -22.328 27.406 2.086 1 97.44 46 TYR B O 1
ATOM 3064 N N . CYS B 1 47 ? -24.016 27.984 3.459 1 96.5 47 CYS B N 1
ATOM 3065 C CA . CYS B 1 47 ? -24.75 26.734 3.24 1 96.5 47 CYS B CA 1
ATOM 3066 C C . CYS B 1 47 ? -25.234 26.625 1.799 1 96.5 47 CYS B C 1
ATOM 3068 O O . CYS B 1 47 ? -25.391 25.531 1.27 1 96.5 47 CYS B O 1
ATOM 3070 N N . GLU B 1 48 ? -25.406 27.75 1.17 1 95.75 48 GLU B N 1
ATOM 3071 C CA . GLU B 1 48 ? -25.766 27.734 -0.245 1 95.75 48 GLU B CA 1
ATOM 3072 C C . GLU B 1 48 ? -24.562 27.453 -1.124 1 95.75 48 GLU B C 1
ATOM 3074 O O . GLU B 1 48 ? -24.688 26.859 -2.197 1 95.75 48 GLU B O 1
ATOM 3079 N N . ALA B 1 49 ? -23.469 27.875 -0.617 1 96.44 49 ALA B N 1
ATOM 3080 C CA . ALA B 1 49 ? -22.25 27.812 -1.431 1 96.44 49 ALA B CA 1
ATOM 3081 C C . ALA B 1 49 ? -21.578 26.453 -1.308 1 96.44 49 ALA B C 1
ATOM 3083 O O . ALA B 1 49 ? -21.016 25.938 -2.281 1 96.44 49 ALA B O 1
ATOM 3084 N N . VAL B 1 50 ? -21.641 25.859 -0.165 1 96.44 50 VAL B N 1
ATOM 3085 C CA . VAL B 1 50 ? -20.844 24.672 0.118 1 96.44 50 VAL B CA 1
ATOM 3086 C C . VAL B 1 50 ? -21.594 23.422 -0.338 1 96.44 50 VAL B C 1
ATOM 3088 O O . VAL B 1 50 ? -22.812 23.312 -0.145 1 96.44 50 VAL B O 1
ATOM 3091 N N . ASN B 1 51 ? -20.969 22.594 -1.083 1 94.56 51 ASN B N 1
ATOM 3092 C CA . ASN B 1 51 ? -21.391 21.203 -1.22 1 94.56 51 ASN B CA 1
ATOM 3093 C C . ASN B 1 51 ? -20.844 20.344 -0.083 1 94.56 51 ASN B C 1
ATOM 3095 O O . ASN B 1 51 ? -19.766 19.766 -0.199 1 94.56 51 ASN B O 1
ATOM 3099 N N . TRP B 1 52 ? -21.625 20.281 0.975 1 95.12 52 TRP B N 1
ATOM 3100 C CA . TRP B 1 52 ? -21.172 19.625 2.197 1 95.12 52 TRP B CA 1
ATOM 3101 C C . TRP B 1 52 ? -21.125 18.109 2.023 1 95.12 52 TRP B C 1
ATOM 3103 O O . TRP B 1 52 ? -22.125 17.484 1.69 1 95.12 52 TRP B O 1
ATOM 3113 N N . VAL B 1 53 ? -19.906 17.594 2.203 1 94.44 53 VAL B N 1
ATOM 3114 C CA . VAL B 1 53 ? -19.75 16.172 1.894 1 94.44 53 VAL B CA 1
ATOM 3115 C C . VAL B 1 53 ? -19.188 15.445 3.107 1 94.44 53 VAL B C 1
ATOM 3117 O O . VAL B 1 53 ? -18.844 14.258 3.023 1 94.44 53 VAL B O 1
ATOM 3120 N N . LEU B 1 54 ? -19.062 16.344 4.148 1 91.12 54 LEU B N 1
ATOM 3121 C CA . LEU B 1 54 ? -18.641 15.719 5.395 1 91.12 54 LEU B CA 1
ATOM 3122 C C . LEU B 1 54 ? -19.844 15.195 6.18 1 91.12 54 LEU B C 1
ATOM 3124 O O . LEU B 1 54 ? -20.906 15.805 6.168 1 91.12 54 LEU B O 1
ATOM 3128 N N . GLY B 1 55 ? -20.25 14 6.336 1 86.56 55 GLY B N 1
ATOM 3129 C CA . GLY B 1 55 ? -21.359 13.43 7.094 1 86.56 55 GLY B CA 1
ATOM 3130 C C . GLY B 1 55 ? -22.141 14.469 7.883 1 86.56 55 GLY B C 1
ATOM 3131 O O . GLY B 1 55 ? -21.562 15.461 8.344 1 86.56 55 GLY B O 1
ATOM 3132 N N . GLY B 1 56 ? -23.375 14.43 7.988 1 87.94 56 GLY B N 1
ATOM 3133 C CA . GLY B 1 56 ? -24.203 15.398 8.688 1 87.94 56 GLY B CA 1
ATOM 3134 C C . GLY B 1 56 ? -24.484 16.641 7.867 1 87.94 56 GLY B C 1
ATOM 3135 O O . GLY B 1 56 ? -24.359 16.625 6.645 1 87.94 56 GLY B O 1
ATOM 3136 N N . SER B 1 57 ? -24.953 17.688 8.641 1 91.19 57 SER B N 1
ATOM 3137 C CA . SER B 1 57 ? -25.188 18.984 8.016 1 91.19 57 SER B CA 1
ATOM 3138 C C . SER B 1 57 ? -24.125 20 8.398 1 91.19 57 SER B C 1
ATOM 3140 O O . SER B 1 57 ? -23.469 19.859 9.43 1 91.19 57 SER B O 1
ATOM 3142 N N . PRO B 1 58 ? -23.859 20.875 7.492 1 93.12 58 PRO B N 1
ATOM 3143 C CA . PRO B 1 58 ? -22.984 21.953 7.938 1 93.12 58 PRO B CA 1
ATOM 3144 C C . PRO B 1 58 ? -23.469 22.625 9.219 1 93.12 58 PRO B C 1
ATOM 3146 O O . PRO B 1 58 ? -24.672 22.594 9.516 1 93.12 58 PRO B O 1
ATOM 3149 N N . PRO B 1 59 ? -22.562 23.125 9.945 1 93.38 59 PRO B N 1
ATOM 3150 C CA . PRO B 1 59 ? -22.969 23.797 11.172 1 93.38 59 PRO B CA 1
ATOM 3151 C C . PRO B 1 59 ? -23.984 24.922 10.914 1 93.38 59 PRO B C 1
ATOM 3153 O O . PRO B 1 59 ? -23.75 25.797 10.094 1 93.38 59 PRO B O 1
ATOM 3156 N N . GLU B 1 60 ? -25.016 24.891 11.656 1 91.81 60 GLU B N 1
ATOM 3157 C CA . GLU B 1 60 ? -26.109 25.844 11.477 1 91.81 60 GLU B CA 1
ATOM 3158 C C . GLU B 1 60 ? -25.656 27.266 11.734 1 91.81 60 GLU B C 1
ATOM 3160 O O . GLU B 1 60 ? -26.109 28.203 11.07 1 91.81 60 GLU B O 1
ATOM 3165 N N . SER B 1 61 ? -24.828 27.422 12.695 1 90.38 61 SER B N 1
ATOM 3166 C CA . SER B 1 61 ? -24.344 28.734 13.109 1 90.38 61 SER B CA 1
ATOM 3167 C C . SER B 1 61 ? -23.625 29.438 11.977 1 90.38 61 SER B C 1
ATOM 3169 O O . SER B 1 61 ? -23.5 30.672 11.977 1 90.38 61 SER B O 1
ATOM 3171 N N . LEU B 1 62 ? -23.188 28.719 10.984 1 92.19 62 LEU B N 1
ATOM 3172 C CA . LEU B 1 62 ? -22.391 29.297 9.906 1 92.19 62 LEU B CA 1
ATOM 3173 C C . LEU B 1 62 ? -23.203 29.391 8.617 1 92.19 62 LEU B C 1
ATOM 3175 O O . LEU B 1 62 ? -22.734 29.953 7.625 1 92.19 62 LEU B O 1
ATOM 3179 N N . CYS B 1 63 ? -24.359 28.891 8.648 1 92.75 63 CYS B N 1
ATOM 3180 C CA . CYS B 1 63 ? -25.156 28.797 7.426 1 92.75 63 CYS B CA 1
ATOM 3181 C C . CYS B 1 63 ? -25.484 30.188 6.871 1 92.75 63 CYS B C 1
ATOM 3183 O O . CYS B 1 63 ? -25.531 30.375 5.656 1 92.75 63 CYS B O 1
ATOM 3185 N N . GLY B 1 64 ? -25.578 31.125 7.734 1 92.06 64 GLY B N 1
ATOM 3186 C CA . GLY B 1 64 ? -26 32.438 7.285 1 92.06 64 GLY B CA 1
ATOM 3187 C C . GLY B 1 64 ? -24.844 33.375 6.984 1 92.06 64 GLY B C 1
ATOM 3188 O O . GLY B 1 64 ? -25.047 34.469 6.477 1 92.06 64 GLY B O 1
ATOM 3189 N N . ILE B 1 65 ? -23.656 32.906 7.23 1 94.94 65 ILE B N 1
ATOM 3190 C CA . ILE B 1 65 ? -22.5 33.75 7.004 1 94.94 65 ILE B CA 1
ATOM 3191 C C . ILE B 1 65 ? -22.234 33.875 5.504 1 94.94 65 ILE B C 1
ATOM 3193 O O . ILE B 1 65 ? -22.344 32.906 4.766 1 94.94 65 ILE B O 1
ATOM 3197 N N . LYS B 1 66 ? -22 35.062 5.086 1 96.88 66 LYS B N 1
ATOM 3198 C CA . LYS B 1 66 ? -21.688 35.312 3.678 1 96.88 66 LYS B CA 1
ATOM 3199 C C . LYS B 1 66 ? -20.266 34.875 3.338 1 96.88 66 LYS B C 1
ATOM 3201 O O . LYS B 1 66 ? -19.328 35.219 4.059 1 96.88 66 LYS B O 1
ATOM 3206 N N . VAL B 1 67 ? -20.141 34.156 2.24 1 97.88 67 VAL B N 1
ATOM 3207 C CA . VAL B 1 67 ? -18.828 33.75 1.762 1 97.88 67 VAL B CA 1
ATOM 3208 C C . VAL B 1 67 ? -18.172 34.906 1.001 1 97.88 67 VAL B C 1
ATOM 3210 O O . VAL B 1 67 ? -18.75 35.438 0.048 1 97.88 67 VAL B O 1
ATOM 3213 N N . GLU B 1 68 ? -17.031 35.25 1.451 1 97.56 68 GLU B N 1
ATOM 3214 C CA . GLU B 1 68 ? -16.297 36.344 0.802 1 97.56 68 GLU B CA 1
ATOM 3215 C C . GLU B 1 68 ? -15.352 35.781 -0.265 1 97.56 68 GLU B C 1
ATOM 3217 O O . GLU B 1 68 ? -15.008 34.594 -0.253 1 97.56 68 GLU B O 1
ATOM 3222 N N . LYS B 1 69 ? -14.961 36.656 -1.189 1 96.81 69 LYS B N 1
ATOM 3223 C CA . LYS B 1 69 ? -13.93 36.312 -2.158 1 96.81 69 LYS B CA 1
ATOM 3224 C C . LYS B 1 69 ? -12.555 36.25 -1.496 1 96.81 69 LYS B C 1
ATOM 3226 O O . LYS B 1 69 ? -12.219 37.094 -0.666 1 96.81 69 LYS B O 1
ATOM 3231 N N . VAL B 1 70 ? -11.797 35.25 -1.896 1 95.62 70 VAL B N 1
ATOM 3232 C CA . VAL B 1 70 ? -10.438 35.156 -1.384 1 95.62 70 VAL B CA 1
ATOM 3233 C C . VAL B 1 70 ? -9.609 36.344 -1.819 1 95.62 70 VAL B C 1
ATOM 3235 O O . VAL B 1 70 ? -9.602 36.719 -3 1 95.62 70 VAL B O 1
ATOM 3238 N N . GLY B 1 71 ? -9.008 36.938 -0.898 1 95.19 71 GLY B N 1
ATOM 3239 C CA . GLY B 1 71 ? -8.18 38.125 -1.154 1 95.19 71 GLY B CA 1
ATOM 3240 C C . GLY B 1 71 ? -7.594 38.719 0.108 1 95.19 71 GLY B C 1
ATOM 3241 O O . GLY B 1 71 ? -8.258 38.75 1.148 1 95.19 71 GLY B O 1
ATOM 3242 N N . VAL B 1 72 ? -6.402 39.25 -0.034 1 96.5 72 VAL B N 1
ATOM 3243 C CA . VAL B 1 72 ? -5.656 39.781 1.097 1 96.5 72 VAL B CA 1
ATOM 3244 C C . VAL B 1 72 ? -6.414 40.969 1.695 1 96.5 72 VAL B C 1
ATOM 3246 O O . VAL B 1 72 ? -6.57 41.062 2.914 1 96.5 72 VAL B O 1
ATOM 3249 N N . ASP B 1 73 ? -6.961 41.781 0.891 1 95.69 73 ASP B N 1
ATOM 3250 C CA . ASP B 1 73 ? -7.57 43.031 1.331 1 95.69 73 ASP B CA 1
ATOM 3251 C C . ASP B 1 73 ? -8.977 42.812 1.872 1 95.69 73 ASP B C 1
ATOM 3253 O O . ASP B 1 73 ? -9.539 43.656 2.559 1 95.69 73 ASP B O 1
ATOM 3257 N N . ASN B 1 74 ? -9.508 41.688 1.566 1 95.25 74 ASN B N 1
ATOM 3258 C CA . ASN B 1 74 ? -10.891 41.406 1.942 1 95.25 74 ASN B CA 1
ATOM 3259 C C . ASN B 1 74 ? -11 40.969 3.402 1 95.25 74 ASN B C 1
ATOM 3261 O O . ASN B 1 74 ? -12.062 41.125 4.012 1 95.25 74 ASN B O 1
ATOM 3265 N N . VAL B 1 75 ? -9.984 40.438 3.99 1 96.62 75 VAL B N 1
ATOM 3266 C CA . VAL B 1 75 ? -10.023 39.969 5.371 1 96.62 75 VAL B CA 1
ATOM 3267 C C . VAL B 1 75 ? -9.945 41.156 6.324 1 96.62 75 VAL B C 1
ATOM 3269 O O . VAL B 1 75 ? -8.961 41.906 6.32 1 96.62 75 VAL B O 1
ATOM 3272 N N . PRO B 1 76 ? -10.922 41.344 7.133 1 95.81 76 PRO B N 1
ATOM 3273 C CA . PRO B 1 76 ? -10.922 42.5 8.023 1 95.81 76 PRO B CA 1
ATOM 3274 C C . PRO B 1 76 ? -10 42.344 9.227 1 95.81 76 PRO B C 1
ATOM 3276 O O . PRO B 1 76 ? -10.305 41.531 10.125 1 95.81 76 PRO B O 1
ATOM 3279 N N . LYS B 1 77 ? -9.031 43.125 9.344 1 93.06 77 LYS B N 1
ATOM 3280 C CA . LYS B 1 77 ? -8.031 43 10.398 1 93.06 77 LYS B CA 1
ATOM 3281 C C . LYS B 1 77 ? -8.648 43.25 11.773 1 93.06 77 LYS B C 1
ATOM 3283 O O . LYS B 1 77 ? -8.25 42.625 12.766 1 93.06 77 LYS B O 1
ATOM 3288 N N . SER B 1 78 ? -9.672 44.031 11.836 1 93.88 78 SER B N 1
ATOM 3289 C CA . SER B 1 78 ? -10.281 44.438 13.109 1 93.88 78 SER B CA 1
ATOM 3290 C C . SER B 1 78 ? -11.203 43.344 13.633 1 93.88 78 SER B C 1
ATOM 3292 O O . SER B 1 78 ? -11.562 43.312 14.812 1 93.88 78 SER B O 1
ATOM 3294 N N . GLU B 1 79 ? -11.438 42.344 12.773 1 95.38 79 GLU B N 1
ATOM 3295 C CA . GLU B 1 79 ? -12.461 41.375 13.156 1 95.38 79 GLU B CA 1
ATOM 3296 C C . GLU B 1 79 ? -11.891 39.969 13.18 1 95.38 79 GLU B C 1
ATOM 3298 O O . GLU B 1 79 ? -12.594 39.031 13.539 1 95.38 79 GLU B O 1
ATOM 3303 N N . VAL B 1 80 ? -10.695 39.844 12.797 1 97.62 80 VAL B N 1
ATOM 3304 C CA . VAL B 1 80 ? -10.102 38.5 12.68 1 97.62 80 VAL B CA 1
ATOM 3305 C C . VAL B 1 80 ? -8.812 38.438 13.492 1 97.62 80 VAL B C 1
ATOM 3307 O O . VAL B 1 80 ? -7.93 39.281 13.336 1 97.62 80 VAL B O 1
ATOM 3310 N N . ASP B 1 81 ? -8.734 37.438 14.344 1 97.69 81 ASP B N 1
ATOM 3311 C CA . ASP B 1 81 ? -7.559 37.25 15.188 1 97.69 81 ASP B CA 1
ATOM 3312 C C . ASP B 1 81 ? -6.598 36.25 14.586 1 97.69 81 ASP B C 1
ATOM 3314 O O . ASP B 1 81 ? -5.387 36.312 14.797 1 97.69 81 ASP B O 1
ATOM 3318 N N . VAL B 1 82 ? -7.109 35.25 13.883 1 98.56 82 VAL B N 1
ATOM 3319 C CA . VAL B 1 82 ? -6.297 34.188 13.289 1 98.56 82 VAL B CA 1
ATOM 3320 C C . VAL B 1 82 ? -6.922 33.719 11.984 1 98.56 82 VAL B C 1
ATOM 3322 O O . VAL B 1 82 ? -8.148 33.688 11.852 1 98.56 82 VAL B O 1
ATOM 3325 N N . VAL B 1 83 ? -6.078 33.406 11.008 1 98.81 83 VAL B N 1
ATOM 3326 C CA . VAL B 1 83 ? -6.531 32.938 9.703 1 98.81 83 VAL B CA 1
ATOM 3327 C C . VAL B 1 83 ? -6.109 31.5 9.5 1 98.81 83 VAL B C 1
ATOM 3329 O O . VAL B 1 83 ? -4.922 31.172 9.586 1 98.81 83 VAL B O 1
ATOM 3332 N N . PHE B 1 84 ? -7.066 30.609 9.234 1 98.88 84 PHE B N 1
ATOM 3333 C CA . PHE B 1 84 ? -6.812 29.266 8.766 1 98.88 84 PHE B CA 1
ATOM 3334 C C . PHE B 1 84 ? -6.891 29.188 7.242 1 98.88 84 PHE B C 1
ATOM 3336 O O . PHE B 1 84 ? -7.918 29.531 6.652 1 98.88 84 PHE B O 1
ATOM 3343 N N . SER B 1 85 ? -5.801 28.781 6.645 1 98.81 85 SER B N 1
ATOM 3344 C CA . SER B 1 85 ? -5.758 28.734 5.188 1 98.81 85 SER B CA 1
ATOM 3345 C C . SER B 1 85 ? -5.809 27.297 4.676 1 98.81 85 SER B C 1
ATOM 3347 O O . SER B 1 85 ? -4.934 26.484 4.992 1 98.81 85 SER B O 1
ATOM 3349 N N . ALA B 1 86 ? -6.805 26.969 3.943 1 98.06 86 ALA B N 1
ATOM 3350 C CA . ALA B 1 86 ? -6.945 25.734 3.189 1 98.06 86 ALA B CA 1
ATOM 3351 C C . ALA B 1 86 ? -7.016 26 1.689 1 98.06 86 ALA B C 1
ATOM 3353 O O . ALA B 1 86 ? -7.801 25.375 0.974 1 98.06 86 ALA B O 1
ATOM 3354 N N . LEU B 1 87 ? -6.293 26.984 1.263 1 97.38 87 LEU B N 1
ATOM 3355 C CA . LEU B 1 87 ? -6.285 27.406 -0.135 1 97.38 87 LEU B CA 1
ATOM 3356 C C . LEU B 1 87 ? -5.461 26.438 -0.986 1 97.38 87 LEU B C 1
ATOM 3358 O O . LEU B 1 87 ? -4.543 25.781 -0.482 1 97.38 87 LEU B O 1
ATOM 3362 N N . PRO B 1 88 ? -5.785 26.359 -2.273 1 94.38 88 PRO B N 1
ATOM 3363 C CA . PRO B 1 88 ? -4.898 25.609 -3.176 1 94.38 88 PRO B CA 1
ATOM 3364 C C . PRO B 1 88 ? -3.498 26.219 -3.256 1 94.38 88 PRO B C 1
ATOM 3366 O O . PRO B 1 88 ? -3.342 27.438 -3.176 1 94.38 88 PRO B O 1
ATOM 3369 N N . SER B 1 89 ? -2.598 25.328 -3.477 1 94.75 89 SER B N 1
ATOM 3370 C CA . SER B 1 89 ? -1.194 25.734 -3.486 1 94.75 89 SER B CA 1
ATOM 3371 C C . SER B 1 89 ? -0.931 26.797 -4.543 1 94.75 89 SER B C 1
ATOM 3373 O O . SER B 1 89 ? -0.055 27.641 -4.367 1 94.75 89 SER B O 1
ATOM 3375 N N . SER B 1 90 ? -1.684 26.797 -5.59 1 94.38 90 SER B N 1
ATOM 3376 C CA . SER B 1 90 ? -1.461 27.703 -6.719 1 94.38 90 SER B CA 1
ATOM 3377 C C . SER B 1 90 ? -1.687 29.156 -6.32 1 94.38 90 SER B C 1
ATOM 3379 O O . SER B 1 90 ? -1.109 30.062 -6.918 1 94.38 90 SER B O 1
ATOM 3381 N N . VAL B 1 91 ? -2.434 29.438 -5.223 1 95.31 91 VAL B N 1
ATOM 3382 C CA . VAL B 1 91 ? -2.748 30.812 -4.871 1 95.31 91 VAL B CA 1
ATOM 3383 C C . VAL B 1 91 ? -2.338 31.078 -3.426 1 95.31 91 VAL B C 1
ATOM 3385 O O . VAL B 1 91 ? -2.211 32.25 -3.018 1 95.31 91 VAL B O 1
ATOM 3388 N N . ALA B 1 92 ? -2.082 30.078 -2.668 1 97.44 92 ALA B N 1
ATOM 3389 C CA . ALA B 1 92 ? -1.883 30.188 -1.226 1 97.44 92 ALA B CA 1
ATOM 3390 C C . ALA B 1 92 ? -0.651 31.031 -0.906 1 97.44 92 ALA B C 1
ATOM 3392 O O . ALA B 1 92 ? -0.69 31.891 -0.02 1 97.44 92 ALA B O 1
ATOM 3393 N N . GLY B 1 93 ? 0.428 30.797 -1.637 1 97.31 93 GLY B N 1
ATOM 3394 C CA . GLY B 1 93 ? 1.685 31.453 -1.337 1 97.31 93 GLY B CA 1
ATOM 3395 C C . GLY B 1 93 ? 1.562 32.969 -1.289 1 97.31 93 GLY B C 1
ATOM 3396 O O . GLY B 1 93 ? 1.948 33.594 -0.301 1 97.31 93 GLY B O 1
ATOM 3397 N N . GLU B 1 94 ? 1.017 33.531 -2.283 1 97.69 94 GLU B N 1
ATOM 3398 C CA . GLU B 1 94 ? 0.898 34.969 -2.402 1 97.69 94 GLU B CA 1
ATOM 3399 C C . GLU B 1 94 ? -0.107 35.531 -1.399 1 97.69 94 GLU B C 1
ATOM 3401 O O . GLU B 1 94 ? 0.156 36.531 -0.746 1 97.69 94 GLU B O 1
ATOM 3406 N N . ILE B 1 95 ? -1.179 34.906 -1.237 1 98.12 95 ILE B N 1
ATOM 3407 C CA . ILE B 1 95 ? -2.25 35.375 -0.364 1 98.12 95 ILE B CA 1
ATOM 3408 C C . ILE B 1 95 ? -1.785 35.312 1.091 1 98.12 95 ILE B C 1
ATOM 3410 O O . ILE B 1 95 ? -1.968 36.281 1.836 1 98.12 95 ILE B O 1
ATOM 3414 N N . GLU B 1 96 ? -1.156 34.25 1.454 1 98.62 96 GLU B N 1
ATOM 3415 C CA . GLU B 1 96 ? -0.702 34.094 2.832 1 98.62 96 GLU B CA 1
ATOM 3416 C C . GLU B 1 96 ? 0.388 35.094 3.178 1 98.62 96 GLU B C 1
ATOM 3418 O O . GLU B 1 96 ? 0.386 35.688 4.27 1 98.62 96 GLU B O 1
ATOM 3423 N N . ALA B 1 97 ? 1.282 35.312 2.242 1 98.44 97 ALA B N 1
ATOM 3424 C CA . ALA B 1 97 ? 2.318 36.312 2.449 1 98.44 97 ALA B CA 1
ATOM 3425 C C . ALA B 1 97 ? 1.708 37.719 2.611 1 98.44 97 ALA B C 1
ATOM 3427 O O . ALA B 1 97 ? 2.145 38.5 3.459 1 98.44 97 ALA B O 1
ATOM 3428 N N . GLY B 1 98 ? 0.763 38 1.758 1 98.44 98 GLY B N 1
ATOM 3429 C CA . GLY B 1 98 ? 0.063 39.25 1.873 1 98.44 98 GLY B CA 1
ATOM 3430 C C . GLY B 1 98 ? -0.616 39.438 3.217 1 98.44 98 GLY B C 1
ATOM 3431 O O . GLY B 1 98 ? -0.562 40.531 3.799 1 98.44 98 GLY B O 1
ATOM 3432 N N . LEU B 1 99 ? -1.274 38.438 3.729 1 98.56 99 LEU B N 1
ATOM 3433 C CA . LEU B 1 99 ? -1.943 38.5 5.023 1 98.56 99 LEU B CA 1
ATOM 3434 C C . LEU B 1 99 ? -0.936 38.688 6.148 1 98.56 99 LEU B C 1
ATOM 3436 O O . LEU B 1 99 ? -1.177 39.5 7.066 1 98.56 99 LEU B O 1
ATOM 3440 N N . ALA B 1 100 ? 0.172 38 6.062 1 98.44 100 ALA B N 1
ATOM 3441 C CA . ALA B 1 100 ? 1.215 38.156 7.074 1 98.44 100 ALA B CA 1
ATOM 3442 C C . ALA B 1 100 ? 1.751 39.594 7.078 1 98.44 100 ALA B C 1
ATOM 3444 O O . ALA B 1 100 ? 2.01 40.156 8.141 1 98.44 100 ALA B O 1
ATOM 3445 N N . ARG B 1 101 ? 1.892 40.156 5.914 1 97.69 101 ARG B N 1
ATOM 3446 C CA . ARG B 1 101 ? 2.34 41.562 5.797 1 97.69 101 ARG B CA 1
ATOM 3447 C C . ARG B 1 101 ? 1.362 42.5 6.48 1 97.69 101 ARG B C 1
ATOM 3449 O O . ARG B 1 101 ? 1.771 43.531 7.055 1 97.69 101 ARG B O 1
ATOM 3456 N N . ARG B 1 102 ? 0.158 42.125 6.43 1 97.62 102 ARG B N 1
ATOM 3457 C CA . ARG B 1 102 ? -0.882 42.969 7.008 1 97.62 102 ARG B CA 1
ATOM 3458 C C . ARG B 1 102 ? -1.029 42.719 8.5 1 97.62 102 ARG B C 1
ATOM 3460 O O . ARG B 1 102 ? -1.882 43.312 9.164 1 97.62 102 ARG B O 1
ATOM 3467 N N . GLY B 1 103 ? -0.272 41.812 9 1 97.62 103 GLY B N 1
ATOM 3468 C CA . GLY B 1 103 ? -0.209 41.656 10.445 1 97.62 103 GLY B CA 1
ATOM 3469 C C . GLY B 1 103 ? -0.984 40.438 10.938 1 97.62 103 GLY B C 1
ATOM 3470 O O . GLY B 1 103 ? -1.106 40.219 12.148 1 97.62 103 GLY B O 1
ATOM 3471 N N . PHE B 1 104 ? -1.485 39.625 10.047 1 98.25 104 PHE B N 1
ATOM 3472 C CA . PHE B 1 104 ? -2.301 38.469 10.453 1 98.25 104 PHE B CA 1
ATOM 3473 C C . PHE B 1 104 ? -1.423 37.312 10.883 1 98.25 104 PHE B C 1
ATOM 3475 O O . PHE B 1 104 ? -0.31 37.156 10.375 1 98.25 104 PHE B O 1
ATOM 3482 N N . THR B 1 105 ? -1.872 36.562 11.883 1 98.5 105 THR B N 1
ATOM 3483 C CA . THR B 1 105 ? -1.387 35.188 12.156 1 98.5 105 THR B CA 1
ATOM 3484 C C . THR B 1 105 ? -2.057 34.188 11.234 1 98.5 105 THR B C 1
ATOM 3486 O O . THR B 1 105 ? -3.273 34 11.297 1 98.5 105 THR B O 1
ATOM 3489 N N . VAL B 1 106 ? -1.234 33.531 10.359 1 98.81 106 VAL B N 1
ATOM 3490 C CA . VAL B 1 106 ? -1.778 32.594 9.375 1 98.81 106 VAL B CA 1
ATOM 3491 C C . VAL B 1 106 ? -1.309 31.172 9.688 1 98.81 106 VAL B C 1
ATOM 3493 O O . VAL B 1 106 ? -0.106 30.922 9.758 1 98.81 106 VAL B O 1
ATOM 3496 N N . VAL B 1 107 ? -2.215 30.281 9.945 1 98.88 107 VAL B N 1
ATOM 3497 C CA . VAL B 1 107 ? -1.94 28.844 10.047 1 98.88 107 VAL B CA 1
ATOM 3498 C C . VAL B 1 107 ? -2.406 28.141 8.773 1 98.88 107 VAL B C 1
ATOM 3500 O O . VAL B 1 107 ? -3.604 28.109 8.484 1 98.88 107 VAL B O 1
ATOM 3503 N N . SER B 1 108 ? -1.476 27.516 8.047 1 98.81 108 SER B N 1
ATOM 3504 C CA . SER B 1 108 ? -1.791 27.141 6.668 1 98.81 108 SER B CA 1
ATOM 3505 C C . SER B 1 108 ? -1.555 25.656 6.434 1 98.81 108 SER B C 1
ATOM 3507 O O . SER B 1 108 ? -0.535 25.109 6.855 1 98.81 108 SER B O 1
ATOM 3509 N N . ASN B 1 109 ? -2.51 25.047 5.703 1 98.19 109 ASN B N 1
ATOM 3510 C CA . ASN B 1 109 ? -2.379 23.672 5.246 1 98.19 109 ASN B CA 1
ATOM 3511 C C . ASN B 1 109 ? -1.797 23.609 3.838 1 98.19 109 ASN B C 1
ATOM 3513 O O . ASN B 1 109 ? -1.521 22.516 3.328 1 98.19 109 ASN B O 1
ATOM 3517 N N . ALA B 1 110 ? -1.527 24.75 3.207 1 97.62 110 ALA B N 1
ATOM 3518 C CA . ALA B 1 110 ? -1.019 24.766 1.838 1 97.62 110 ALA B CA 1
ATOM 3519 C C . ALA B 1 110 ? 0.49 24.547 1.812 1 97.62 110 ALA B C 1
ATOM 3521 O O . ALA B 1 110 ? 1.2 24.953 2.734 1 97.62 110 ALA B O 1
ATOM 3522 N N . SER B 1 111 ? 1.027 24.047 0.751 1 97.31 111 SER B N 1
ATOM 3523 C CA . SER B 1 111 ? 2.389 23.516 0.7 1 97.31 111 SER B CA 1
ATOM 3524 C C . SER B 1 111 ? 3.406 24.641 0.532 1 97.31 111 SER B C 1
ATOM 3526 O O . SER B 1 111 ? 4.535 24.531 1.017 1 97.31 111 SER B O 1
ATOM 3528 N N . PRO B 1 112 ? 3.084 25.766 -0.054 1 97.38 112 PRO B N 1
ATOM 3529 C CA . PRO B 1 112 ? 4.133 26.766 -0.27 1 97.38 112 PRO B CA 1
ATOM 3530 C C . PRO B 1 112 ? 4.82 27.203 1.026 1 97.38 112 PRO B C 1
ATOM 3532 O O . PRO B 1 112 ? 4.156 27.359 2.053 1 97.38 112 PRO B O 1
ATOM 3535 N N . MET B 1 113 ? 6.129 27.266 1.055 1 97.88 113 MET B N 1
ATOM 3536 C CA . MET B 1 113 ? 7 27.828 2.076 1 97.88 113 MET B CA 1
ATOM 3537 C C . MET B 1 113 ? 7.25 26.844 3.203 1 97.88 113 MET B C 1
ATOM 3539 O O . MET B 1 113 ? 7.938 27.156 4.176 1 97.88 113 MET B O 1
ATOM 3543 N N . ARG B 1 114 ? 6.758 25.594 3.094 1 98.44 114 ARG B N 1
ATOM 3544 C CA . ARG B 1 114 ? 6.898 24.641 4.188 1 98.44 114 ARG B CA 1
ATOM 3545 C C . ARG B 1 114 ? 8.367 24.391 4.52 1 98.44 114 ARG B C 1
ATOM 3547 O O . ARG B 1 114 ? 8.719 24.203 5.684 1 98.44 114 ARG B O 1
ATOM 3554 N N . LEU B 1 115 ? 9.188 24.5 3.479 1 98.19 115 LEU B N 1
ATOM 3555 C CA . LEU B 1 115 ? 10.57 24.094 3.693 1 98.19 115 LEU B CA 1
ATOM 3556 C C . LEU B 1 115 ? 11.477 25.312 3.811 1 98.19 115 LEU B C 1
ATOM 3558 O O . LEU B 1 115 ? 12.703 25.172 3.924 1 98.19 115 LEU B O 1
ATOM 3562 N N . GLU B 1 116 ? 10.859 26.516 3.791 1 98.25 116 GLU B N 1
ATOM 3563 C CA . GLU B 1 116 ? 11.656 27.719 4.02 1 98.25 116 GLU B CA 1
ATOM 3564 C C . GLU B 1 116 ? 12.25 27.734 5.426 1 98.25 116 GLU B C 1
ATOM 3566 O O . GLU B 1 116 ? 11.602 27.312 6.383 1 98.25 116 GLU B O 1
ATOM 3571 N N . GLU B 1 117 ? 13.422 28.219 5.57 1 98.12 117 GLU B N 1
ATOM 3572 C CA . GLU B 1 117 ? 14.18 28.156 6.816 1 98.12 117 GLU B CA 1
ATOM 3573 C C . GLU B 1 117 ? 13.5 28.969 7.922 1 98.12 117 GLU B C 1
ATOM 3575 O O . GLU B 1 117 ? 13.609 28.625 9.102 1 98.12 117 GLU B O 1
ATOM 3580 N N . ASP B 1 118 ? 12.852 29.984 7.551 1 98.5 118 ASP B N 1
ATOM 3581 C CA . ASP B 1 118 ? 12.297 30.891 8.547 1 98.5 118 ASP B CA 1
ATOM 3582 C C . ASP B 1 118 ? 10.82 30.594 8.789 1 98.5 118 ASP B C 1
ATOM 3584 O O . ASP B 1 118 ? 10.117 31.391 9.43 1 98.5 118 ASP B O 1
ATOM 3588 N N . VAL B 1 119 ? 10.258 29.547 8.273 1 98.75 119 VAL B N 1
ATOM 3589 C CA . VAL B 1 119 ? 8.844 29.203 8.422 1 98.75 119 VAL B CA 1
ATOM 3590 C C . VAL B 1 119 ? 8.695 27.953 9.273 1 98.75 119 VAL B C 1
ATOM 3592 O O . VAL B 1 119 ? 9.18 26.875 8.898 1 98.75 119 VAL B O 1
ATOM 3595 N N . PRO B 1 120 ? 8.078 28.062 10.438 1 98.81 120 PRO B N 1
ATOM 3596 C CA . PRO B 1 120 ? 7.852 26.859 11.242 1 98.81 120 PRO B CA 1
ATOM 3597 C C . PRO B 1 120 ? 6.934 25.859 10.555 1 98.81 120 PRO B C 1
ATOM 3599 O O . PRO B 1 120 ? 5.91 26.234 9.984 1 98.81 120 PRO B O 1
ATOM 3602 N N . LEU B 1 121 ? 7.285 24.656 10.5 1 98.94 121 LEU B N 1
ATOM 3603 C CA . LEU B 1 121 ? 6.504 23.484 10.102 1 98.94 121 LEU B CA 1
ATOM 3604 C C . LEU B 1 121 ? 6.188 22.609 11.312 1 98.94 121 LEU B C 1
ATOM 3606 O O . LEU B 1 121 ? 7.066 21.922 11.836 1 98.94 121 LEU B O 1
ATOM 3610 N N . LEU B 1 122 ? 4.879 22.562 11.672 1 98.88 122 LEU B N 1
ATOM 3611 C CA . LEU B 1 122 ? 4.68 22.266 13.086 1 98.88 122 LEU B CA 1
ATOM 3612 C C . LEU B 1 122 ? 3.783 21.047 13.258 1 98.88 122 LEU B C 1
ATOM 3614 O O . LEU B 1 122 ? 2.758 20.922 12.586 1 98.88 122 LEU B O 1
ATOM 3618 N N . VAL B 1 123 ? 4.168 20.219 14.055 1 98.88 123 VAL B N 1
ATOM 3619 C CA . VAL B 1 123 ? 3.406 19.234 14.836 1 98.88 123 VAL B CA 1
ATOM 3620 C C . VAL B 1 123 ? 3.631 19.484 16.328 1 98.88 123 VAL B C 1
ATOM 3622 O O . VAL B 1 123 ? 4.625 19.016 16.891 1 98.88 123 VAL B O 1
ATOM 3625 N N . PRO B 1 124 ? 2.684 20.125 16.969 1 98.38 124 PRO B N 1
ATOM 3626 C CA . PRO B 1 124 ? 2.957 20.719 18.266 1 98.38 124 PRO B CA 1
ATOM 3627 C C . PRO B 1 124 ? 3.461 19.703 19.297 1 98.38 124 PRO B C 1
ATOM 3629 O O . PRO B 1 124 ? 4.301 20.047 20.141 1 98.38 124 PRO B O 1
ATOM 3632 N N . GLU B 1 125 ? 3.021 18.469 19.234 1 98 125 GLU B N 1
ATOM 3633 C CA . GLU B 1 125 ? 3.494 17.422 20.156 1 98 125 GLU B CA 1
ATOM 3634 C C . GLU B 1 125 ? 5 17.219 20.031 1 98 125 GLU B C 1
ATOM 3636 O O . GLU B 1 125 ? 5.652 16.766 20.969 1 98 125 GLU B O 1
ATOM 3641 N N . ILE B 1 126 ? 5.559 17.625 18.906 1 98.69 126 ILE B N 1
ATOM 3642 C CA . ILE B 1 126 ? 6.926 17.219 18.578 1 98.69 126 ILE B CA 1
ATOM 3643 C C . ILE B 1 126 ? 7.844 18.438 18.641 1 98.69 126 ILE B C 1
ATOM 3645 O O . ILE B 1 126 ? 8.945 18.375 19.203 1 98.69 126 ILE B O 1
ATOM 3649 N N . ASN B 1 127 ? 7.387 19.578 18.047 1 98.56 127 ASN B N 1
ATOM 3650 C CA . ASN B 1 127 ? 8.359 20.625 17.781 1 98.56 127 ASN B CA 1
ATOM 3651 C C . ASN B 1 127 ? 7.758 22.016 18 1 98.56 127 ASN B C 1
ATOM 3653 O O . ASN B 1 127 ? 7.969 22.922 17.203 1 98.56 127 ASN B O 1
ATOM 3657 N N . TRP B 1 128 ? 7.02 22.172 19.047 1 97.69 128 TRP B N 1
ATOM 3658 C CA . TRP B 1 128 ? 6.406 23.469 19.312 1 97.69 128 TRP B CA 1
ATOM 3659 C C . TRP B 1 128 ? 7.461 24.562 19.406 1 97.69 128 TRP B C 1
ATOM 3661 O O . TRP B 1 128 ? 7.219 25.703 19 1 97.69 128 TRP B O 1
ATOM 3671 N N . ASP B 1 129 ? 8.602 24.25 19.859 1 98 129 ASP B N 1
ATOM 3672 C CA . ASP B 1 129 ? 9.656 25.234 20.047 1 98 129 ASP B CA 1
ATOM 3673 C C . ASP B 1 129 ? 10.094 25.828 18.719 1 98 129 ASP B C 1
ATOM 3675 O O . ASP B 1 129 ? 10.672 26.922 18.672 1 98 129 ASP B O 1
ATOM 3679 N N . HIS B 1 130 ? 9.82 25.156 17.578 1 98.69 130 HIS B N 1
ATOM 3680 C CA . HIS B 1 130 ? 10.148 25.688 16.266 1 98.69 130 HIS B CA 1
ATOM 3681 C C . HIS B 1 130 ? 9.391 26.984 15.992 1 98.69 130 HIS B C 1
ATOM 3683 O O . HIS B 1 130 ? 9.734 27.734 15.078 1 98.69 130 HIS B O 1
ATOM 3689 N N . VAL B 1 131 ? 8.344 27.297 16.75 1 98.38 131 VAL B N 1
ATOM 3690 C CA . VAL B 1 131 ? 7.574 28.531 16.609 1 98.38 131 VAL B CA 1
ATOM 3691 C C . VAL B 1 131 ? 8.5 29.734 16.734 1 98.38 131 VAL B C 1
ATOM 3693 O O . VAL B 1 131 ? 8.227 30.797 16.172 1 98.38 131 VAL B O 1
ATOM 3696 N N . GLY B 1 132 ? 9.594 29.594 17.375 1 98 132 GLY B N 1
ATOM 3697 C CA . GLY B 1 132 ? 10.57 30.656 17.547 1 98 132 GLY B CA 1
ATOM 3698 C C . GLY B 1 132 ? 11.086 31.203 16.234 1 98 132 GLY B C 1
ATOM 3699 O O . GLY B 1 132 ? 11.578 32.344 16.172 1 98 132 GLY B O 1
ATOM 3700 N N . LEU B 1 133 ? 10.969 30.469 15.148 1 98.5 133 LEU B N 1
ATOM 3701 C CA . LEU B 1 133 ? 11.438 30.891 13.836 1 98.5 133 LEU B CA 1
ATOM 3702 C C . LEU B 1 133 ? 10.695 32.125 13.375 1 98.5 133 LEU B C 1
ATOM 3704 O O . LEU B 1 133 ? 11.148 32.812 12.453 1 98.5 133 LEU B O 1
ATOM 3708 N N . VAL B 1 134 ? 9.602 32.406 13.977 1 98 134 VAL B N 1
ATOM 3709 C CA . VAL B 1 134 ? 8.75 33.531 13.547 1 98 134 VAL B CA 1
ATOM 3710 C C . VAL B 1 134 ? 9.484 34.844 13.734 1 98 134 VAL B C 1
ATOM 3712 O O . VAL B 1 134 ? 9.297 35.781 12.953 1 98 134 VAL B O 1
ATOM 3715 N N . LYS B 1 135 ? 10.312 34.938 14.758 1 97 135 LYS B N 1
ATOM 3716 C CA . LYS B 1 135 ? 11.117 36.125 14.961 1 97 135 LYS B CA 1
ATOM 3717 C C . LYS B 1 135 ? 11.984 36.406 13.734 1 97 135 LYS B C 1
ATOM 3719 O O . LYS B 1 135 ? 12.039 37.562 13.266 1 97 135 LYS B O 1
ATOM 3724 N N . ILE B 1 136 ? 12.594 35.344 13.289 1 97.75 136 ILE B N 1
ATOM 3725 C CA . ILE B 1 136 ? 13.453 35.469 12.109 1 97.75 136 ILE B CA 1
ATOM 3726 C C . ILE B 1 136 ? 12.594 35.75 10.883 1 97.75 136 ILE B C 1
ATOM 3728 O O . ILE B 1 136 ? 12.977 36.562 10.031 1 97.75 136 ILE B O 1
ATOM 3732 N N . GLN B 1 137 ? 11.461 35.125 10.828 1 98.38 137 GLN B N 1
ATOM 3733 C CA . GLN B 1 137 ? 10.531 35.344 9.719 1 98.38 137 GLN B CA 1
ATOM 3734 C C . GLN B 1 137 ? 10.125 36.812 9.602 1 98.38 137 GLN B C 1
ATOM 3736 O O . GLN B 1 137 ? 10.219 37.406 8.523 1 98.38 137 GLN B O 1
ATOM 3741 N N . ARG B 1 138 ? 9.727 37.438 10.695 1 98 138 ARG B N 1
ATOM 3742 C CA . ARG B 1 138 ? 9.297 38.812 10.719 1 98 138 ARG B CA 1
ATOM 3743 C C . ARG B 1 138 ? 10.445 39.75 10.336 1 98 138 ARG B C 1
ATOM 3745 O O . ARG B 1 138 ? 10.258 40.688 9.562 1 98 138 ARG B O 1
ATOM 3752 N N . GLN B 1 139 ? 11.586 39.438 10.828 1 97.56 139 GLN B N 1
ATOM 3753 C CA . GLN B 1 139 ? 12.758 40.25 10.547 1 97.56 139 GLN B CA 1
ATOM 3754 C C . GLN B 1 139 ? 13.148 40.156 9.07 1 97.56 139 GLN B C 1
ATOM 3756 O O . GLN B 1 139 ? 13.352 41.188 8.414 1 97.56 139 GLN B O 1
ATOM 3761 N N . ARG B 1 140 ? 13.203 38.969 8.562 1 97.5 140 ARG B N 1
ATOM 3762 C CA . ARG B 1 140 ? 13.68 38.719 7.211 1 97.5 140 ARG B CA 1
ATOM 3763 C C . ARG B 1 140 ? 12.688 39.25 6.172 1 97.5 140 ARG B C 1
ATOM 3765 O O . ARG B 1 140 ? 13.078 39.719 5.109 1 97.5 140 ARG B O 1
ATOM 3772 N N . ARG B 1 141 ? 11.445 39.094 6.492 1 97.56 141 ARG B N 1
ATOM 3773 C CA . ARG B 1 141 ? 10.422 39.375 5.484 1 97.56 141 ARG B CA 1
ATOM 3774 C C . ARG B 1 141 ? 9.773 40.75 5.703 1 97.56 141 ARG B C 1
ATOM 3776 O O . ARG B 1 141 ? 9.047 41.219 4.84 1 97.56 141 ARG B O 1
ATOM 3783 N N . GLY B 1 142 ? 10.055 41.312 6.805 1 97.62 142 GLY B N 1
ATOM 3784 C CA . GLY B 1 142 ? 9.43 42.562 7.145 1 97.62 142 GLY B CA 1
ATOM 3785 C C . GLY B 1 142 ? 7.949 42.438 7.449 1 97.62 142 GLY B C 1
ATOM 3786 O O . GLY B 1 142 ? 7.164 43.344 7.133 1 97.62 142 GLY B O 1
ATOM 3787 N N . TRP B 1 143 ? 7.488 41.312 7.926 1 97.75 143 TRP B N 1
ATOM 3788 C CA . TRP B 1 143 ? 6.082 41.031 8.227 1 97.75 143 TRP B CA 1
ATOM 3789 C C . TRP B 1 143 ? 5.758 41.406 9.672 1 97.75 143 TRP B C 1
ATOM 3791 O O . TRP B 1 143 ? 6.578 41.219 10.57 1 97.75 143 TRP B O 1
ATOM 3801 N N . SER B 1 144 ? 4.609 42.031 9.922 1 97.06 144 SER B N 1
ATOM 3802 C CA . SER B 1 144 ? 4.125 42.25 11.281 1 97.06 144 SER B CA 1
ATOM 3803 C C . SER B 1 144 ? 3.32 41.062 11.781 1 97.06 144 SER B C 1
ATOM 3805 O O . SER B 1 144 ? 3.174 40.844 12.992 1 97.06 144 SER B O 1
ATOM 3807 N N . GLY B 1 145 ? 2.77 40.281 10.891 1 98 145 GLY B N 1
ATOM 3808 C CA . GLY B 1 145 ? 2.158 39 11.195 1 98 145 GLY B CA 1
ATOM 3809 C C . GLY B 1 145 ? 3.105 37.812 11 1 98 145 GLY B C 1
ATOM 3810 O O . GLY B 1 145 ? 4.312 37.938 11.219 1 98 145 GLY B O 1
ATOM 3811 N N . ALA B 1 146 ? 2.57 36.594 10.695 1 98.62 146 ALA B N 1
ATOM 3812 C CA . ALA B 1 146 ? 3.412 35.438 10.531 1 98.62 146 ALA B CA 1
ATOM 3813 C C . ALA B 1 146 ? 2.637 34.281 9.883 1 98.62 146 ALA B C 1
ATOM 3815 O O . ALA B 1 146 ? 1.403 34.25 9.914 1 98.62 146 ALA B O 1
ATOM 3816 N N . ILE B 1 147 ? 3.395 33.406 9.297 1 98.81 147 ILE B N 1
ATOM 3817 C CA . ILE B 1 147 ? 2.857 32.188 8.711 1 98.81 147 ILE B CA 1
ATOM 3818 C C . ILE B 1 147 ? 3.389 30.984 9.469 1 98.81 147 ILE B C 1
ATOM 3820 O O . ILE B 1 147 ? 4.59 30.875 9.719 1 98.81 147 ILE B O 1
ATOM 3824 N N . TYR B 1 148 ? 2.514 30.156 9.93 1 98.88 148 TYR B N 1
ATOM 3825 C CA . TYR B 1 148 ? 2.785 28.844 10.5 1 98.88 148 TYR B CA 1
ATOM 3826 C C . TYR B 1 148 ? 2.252 27.734 9.594 1 98.88 148 TYR B C 1
ATOM 3828 O O . TYR B 1 148 ? 1.103 27.781 9.148 1 98.88 148 TYR B O 1
ATOM 3836 N N . LYS B 1 149 ? 3.068 26.734 9.336 1 98.88 149 LYS B N 1
ATOM 3837 C CA . LYS B 1 149 ? 2.67 25.75 8.336 1 98.88 149 LYS B CA 1
ATOM 3838 C C . LYS B 1 149 ? 2.373 24.406 8.992 1 98.88 149 LYS B C 1
ATOM 3840 O O . LYS B 1 149 ? 3.115 23.953 9.867 1 98.88 149 LYS B O 1
ATOM 3845 N N . ASN B 1 150 ? 1.233 23.812 8.586 1 98.81 150 ASN B N 1
ATOM 3846 C CA . ASN B 1 150 ? 0.931 22.391 8.789 1 98.81 150 ASN B CA 1
ATOM 3847 C C . ASN B 1 150 ? 1.616 21.516 7.738 1 98.81 150 ASN B C 1
ATOM 3849 O O . ASN B 1 150 ? 1.691 21.891 6.566 1 98.81 150 ASN B O 1
ATOM 3853 N N . PRO B 1 151 ? 2.139 20.406 8.156 1 98.69 151 PRO B N 1
ATOM 3854 C CA . PRO B 1 151 ? 2.82 19.547 7.18 1 98.69 151 PRO B CA 1
ATOM 3855 C C . PRO B 1 151 ? 1.848 18.797 6.27 1 98.69 151 PRO B C 1
ATOM 3857 O O . PRO B 1 151 ? 0.631 18.891 6.457 1 98.69 151 PRO B O 1
ATOM 3860 N N . ASN B 1 152 ? 2.469 18.125 5.273 1 98.5 152 ASN B N 1
ATOM 3861 C CA . ASN B 1 152 ? 1.75 17.141 4.469 1 98.5 152 ASN B CA 1
ATOM 3862 C C . ASN B 1 152 ? 1.059 16.109 5.34 1 98.5 152 ASN B C 1
ATOM 3864 O O . ASN B 1 152 ? 1.611 15.672 6.352 1 98.5 152 ASN B O 1
ATOM 3868 N N . CYS B 1 153 ? -0.14 15.781 4.906 1 98.69 153 CYS B N 1
ATOM 3869 C CA . CYS B 1 153 ? -0.973 14.891 5.711 1 98.69 153 CYS B CA 1
ATOM 3870 C C . CYS B 1 153 ? -0.236 13.602 6.039 1 98.69 153 CYS B C 1
ATOM 3872 O O . CYS B 1 153 ? -0.284 13.125 7.176 1 98.69 153 CYS B O 1
ATOM 3874 N N . SER B 1 154 ? 0.469 12.961 5.09 1 98.75 154 SER B N 1
ATOM 3875 C CA . SER B 1 154 ? 1.214 11.734 5.344 1 98.75 154 SER B CA 1
ATOM 3876 C C . SER B 1 154 ? 2.375 11.977 6.301 1 98.75 154 SER B C 1
ATOM 3878 O O . SER B 1 154 ? 2.678 11.133 7.148 1 98.75 154 SER B O 1
ATOM 3880 N N . SER B 1 155 ? 3.031 13.133 6.176 1 98.81 155 SER B N 1
ATOM 3881 C CA . SER B 1 155 ? 4.129 13.492 7.066 1 98.81 155 SER B CA 1
ATOM 3882 C C . SER B 1 155 ? 3.641 13.672 8.5 1 98.81 155 SER B C 1
ATOM 3884 O O . SER B 1 155 ? 4.27 13.188 9.445 1 98.81 155 SER B O 1
ATOM 3886 N N . ALA B 1 156 ? 2.482 14.398 8.625 1 98.81 156 ALA B N 1
ATOM 3887 C CA . ALA B 1 156 ? 1.928 14.672 9.945 1 98.81 156 ALA B CA 1
ATOM 3888 C C . ALA B 1 156 ? 1.6 13.383 10.688 1 98.81 156 ALA B C 1
ATOM 3890 O O . ALA B 1 156 ? 1.749 13.305 11.914 1 98.81 156 ALA B O 1
ATOM 3891 N N . ILE B 1 157 ? 1.163 12.398 9.984 1 98.88 157 ILE B N 1
ATOM 3892 C CA . ILE B 1 157 ? 0.801 11.102 10.555 1 98.88 157 ILE B CA 1
ATOM 3893 C C . ILE B 1 157 ? 2.066 10.32 10.906 1 98.88 157 ILE B C 1
ATOM 3895 O O . ILE B 1 157 ? 2.203 9.828 12.031 1 98.88 157 ILE B O 1
ATOM 3899 N N . LEU B 1 158 ? 2.988 10.289 10.039 1 98.94 158 LEU B N 1
ATOM 3900 C CA . LEU B 1 158 ? 4.191 9.477 10.148 1 98.94 158 LEU B CA 1
ATOM 3901 C C . LEU B 1 158 ? 5.07 9.953 11.297 1 98.94 158 LEU B C 1
ATOM 3903 O O . LEU B 1 158 ? 5.598 9.141 12.062 1 98.94 158 LEU B O 1
ATOM 3907 N N . VAL B 1 159 ? 5.25 11.242 11.469 1 98.94 159 VAL B N 1
ATOM 3908 C CA . VAL B 1 159 ? 6.238 11.789 12.398 1 98.94 159 VAL B CA 1
ATOM 3909 C C . VAL B 1 159 ? 5.824 11.477 13.836 1 98.94 159 VAL B C 1
ATOM 3911 O O . VAL B 1 159 ? 6.672 11.344 14.719 1 98.94 159 VAL B O 1
ATOM 3914 N N . LEU B 1 160 ? 4.508 11.359 14.102 1 98.88 160 LEU B N 1
ATOM 3915 C CA . LEU B 1 160 ? 4.074 10.984 15.445 1 98.88 160 LEU B CA 1
ATOM 3916 C C . LEU B 1 160 ? 4.609 9.617 15.828 1 98.88 160 LEU B C 1
ATOM 3918 O O . LEU B 1 160 ? 4.98 9.391 16.984 1 98.88 160 LEU B O 1
ATOM 3922 N N . SER B 1 161 ? 4.652 8.695 14.875 1 98.88 161 SER B N 1
ATOM 3923 C CA . SER B 1 161 ? 5.191 7.371 15.172 1 98.88 161 SER B CA 1
ATOM 3924 C C . SER B 1 161 ? 6.715 7.395 15.234 1 98.88 161 SER B C 1
ATOM 3926 O O . SER B 1 161 ? 7.32 6.621 15.984 1 98.88 161 SER B O 1
ATOM 3928 N N . LEU B 1 162 ? 7.375 8.258 14.5 1 98.94 162 LEU B N 1
ATOM 3929 C CA . LEU B 1 162 ? 8.828 8.273 14.391 1 98.94 162 LEU B CA 1
ATOM 3930 C C . LEU B 1 162 ? 9.453 8.945 15.602 1 98.94 162 LEU B C 1
ATOM 3932 O O . LEU B 1 162 ? 10.562 8.586 16.016 1 98.94 162 LEU B O 1
ATOM 3936 N N . LYS B 1 163 ? 8.789 9.93 16.188 1 98.94 163 LYS B N 1
ATOM 3937 C CA . LYS B 1 163 ? 9.367 10.742 17.25 1 98.94 163 LYS B CA 1
ATOM 3938 C C . LYS B 1 163 ? 9.797 9.867 18.438 1 98.94 163 LYS B C 1
ATOM 3940 O O . LYS B 1 163 ? 10.945 9.922 18.875 1 98.94 163 LYS B O 1
ATOM 3945 N N . PRO B 1 164 ? 8.867 9.008 19 1 98.88 164 PRO B N 1
ATOM 3946 C CA . PRO B 1 164 ? 9.312 8.141 20.094 1 98.88 164 PRO B CA 1
ATOM 3947 C C . PRO B 1 164 ? 10.461 7.215 19.688 1 98.88 164 PRO B C 1
ATOM 3949 O O . PRO B 1 164 ? 11.336 6.914 20.5 1 98.88 164 PRO B O 1
ATOM 3952 N N . LEU B 1 165 ? 10.477 6.719 18.438 1 98.88 165 LEU B N 1
ATOM 3953 C CA . LEU B 1 165 ? 11.555 5.863 17.953 1 98.88 165 LEU B CA 1
ATOM 3954 C C . LEU B 1 165 ? 12.883 6.625 17.938 1 98.88 165 LEU B C 1
ATOM 3956 O O . LEU B 1 165 ? 13.906 6.117 18.391 1 98.88 165 LEU B O 1
ATOM 3960 N N . LEU B 1 166 ? 12.828 7.82 17.344 1 98.81 166 LEU B N 1
ATOM 3961 C CA . LEU B 1 166 ? 14.016 8.664 17.234 1 98.81 166 LEU B CA 1
ATOM 3962 C C . LEU B 1 166 ? 14.602 8.953 18.609 1 98.81 166 LEU B C 1
ATOM 3964 O O . LEU B 1 166 ? 15.805 8.828 18.828 1 98.81 166 LEU B O 1
ATOM 3968 N N . ASP B 1 167 ? 13.734 9.305 19.562 1 98.56 167 ASP B N 1
ATOM 3969 C CA . ASP B 1 167 ? 14.156 9.719 20.906 1 98.56 167 ASP B CA 1
ATOM 3970 C C . ASP B 1 167 ? 14.781 8.555 21.672 1 98.56 167 ASP B C 1
ATOM 3972 O O . ASP B 1 167 ? 15.727 8.75 22.438 1 98.56 167 ASP B O 1
ATOM 3976 N N . ASN B 1 168 ? 14.242 7.367 21.516 1 98.62 168 ASN B N 1
ATOM 3977 C CA . ASN B 1 168 ? 14.633 6.25 22.359 1 98.62 168 ASN B CA 1
ATOM 3978 C C . ASN B 1 168 ? 15.695 5.379 21.703 1 98.62 168 ASN B C 1
ATOM 3980 O O . ASN B 1 168 ? 16.547 4.801 22.375 1 98.62 168 ASN B O 1
ATOM 3984 N N . PHE B 1 169 ? 15.648 5.297 20.344 1 98.75 169 PHE B N 1
ATOM 3985 C CA . PHE B 1 169 ? 16.484 4.289 19.703 1 98.75 169 PHE B CA 1
ATOM 3986 C C . PHE B 1 169 ? 17.312 4.906 18.578 1 98.75 169 PHE B C 1
ATOM 3988 O O . PHE B 1 169 ? 18.25 4.281 18.078 1 98.75 169 PHE B O 1
ATOM 3995 N N . GLY B 1 170 ? 17 6.125 18.172 1 98.75 170 GLY B N 1
ATOM 3996 C CA . GLY B 1 170 ? 17.625 6.723 17 1 98.75 170 GLY B CA 1
ATOM 3997 C C . GLY B 1 170 ? 17.078 6.18 15.695 1 98.75 170 GLY B C 1
ATOM 3998 O O . GLY B 1 170 ? 16.484 5.102 15.664 1 98.75 170 GLY B O 1
ATOM 3999 N N . LEU B 1 171 ? 17.25 6.926 14.625 1 98.75 171 LEU B N 1
ATOM 4000 C CA . LEU B 1 171 ? 16.828 6.543 13.281 1 98.75 171 LEU B CA 1
ATOM 4001 C C . LEU B 1 171 ? 17.953 6.789 12.273 1 98.75 171 LEU B C 1
ATOM 4003 O O . LEU B 1 171 ? 18.609 7.824 12.312 1 98.75 171 LEU B O 1
ATOM 4007 N N . GLU B 1 172 ? 18.156 5.848 11.406 1 98.81 172 GLU B N 1
ATOM 4008 C CA . GLU B 1 172 ? 19.156 6 10.344 1 98.81 172 GLU B CA 1
ATOM 4009 C C . GLU B 1 172 ? 18.484 6.18 8.984 1 98.81 172 GLU B C 1
ATOM 4011 O O . GLU B 1 172 ? 18.938 6.98 8.164 1 98.81 172 GLU B O 1
ATOM 4016 N N . LYS B 1 173 ? 17.547 5.457 8.766 1 98.69 173 LYS B N 1
ATOM 4017 C CA . LYS B 1 173 ? 16.844 5.434 7.484 1 98.69 173 LYS B CA 1
ATOM 4018 C C . LYS B 1 173 ? 15.414 4.945 7.652 1 98.69 173 LYS B C 1
ATOM 4020 O O . LYS B 1 173 ? 15.148 4.023 8.43 1 98.69 173 LYS B O 1
ATOM 4025 N N . VAL B 1 174 ? 14.531 5.535 6.926 1 98.94 174 VAL B N 1
ATOM 4026 C CA . VAL B 1 174 ? 13.133 5.125 6.902 1 98.94 174 VAL B CA 1
ATOM 4027 C C . VAL B 1 174 ? 12.68 4.895 5.465 1 98.94 174 VAL B C 1
ATOM 4029 O O . VAL B 1 174 ? 12.906 5.738 4.594 1 98.94 174 VAL B O 1
ATOM 4032 N N . LEU B 1 175 ? 12.172 3.729 5.137 1 98.94 175 LEU B N 1
ATOM 4033 C CA . LEU B 1 175 ? 11.508 3.414 3.875 1 98.94 175 LEU B CA 1
ATOM 4034 C C . LEU B 1 175 ? 10 3.275 4.074 1 98.94 175 LEU B C 1
ATOM 4036 O O . LEU B 1 175 ? 9.555 2.496 4.918 1 98.94 175 LEU B O 1
ATOM 4040 N N . VAL B 1 176 ? 9.242 4.066 3.32 1 98.88 176 VAL B N 1
ATOM 4041 C CA . VAL B 1 176 ? 7.805 4.094 3.594 1 98.88 176 VAL B CA 1
ATOM 4042 C C . VAL B 1 176 ? 7.027 3.889 2.297 1 98.88 176 VAL B C 1
ATOM 4044 O O . VAL B 1 176 ? 7.406 4.418 1.248 1 98.88 176 VAL B O 1
ATOM 4047 N N . THR B 1 177 ? 6.023 3.051 2.285 1 98.94 177 THR B N 1
ATOM 4048 C CA . THR B 1 177 ? 4.992 2.938 1.258 1 98.94 177 THR B CA 1
ATOM 4049 C C . THR B 1 177 ? 3.641 3.4 1.794 1 98.94 177 THR B C 1
ATOM 4051 O O . THR B 1 177 ? 3.105 2.812 2.736 1 98.94 177 THR B O 1
ATOM 4054 N N . THR B 1 178 ? 3.125 4.434 1.149 1 98.88 178 THR B N 1
ATOM 4055 C CA . THR B 1 178 ? 1.85 4.934 1.65 1 98.88 178 THR B CA 1
ATOM 4056 C C . THR B 1 178 ? 0.691 4.391 0.819 1 98.88 178 THR B C 1
ATOM 4058 O O . THR B 1 178 ? 0.827 4.191 -0.39 1 98.88 178 THR B O 1
ATOM 4061 N N . MET B 1 179 ? -0.36 4.105 1.442 1 98.88 179 MET B N 1
ATOM 4062 C CA . MET B 1 179 ? -1.679 3.83 0.879 1 98.88 179 MET B CA 1
ATOM 4063 C C . MET B 1 179 ? -2.684 4.895 1.303 1 98.88 179 MET B C 1
ATOM 4065 O O . MET B 1 179 ? -3.338 4.762 2.34 1 98.88 179 MET B O 1
ATOM 4069 N N . GLN B 1 180 ? -2.758 5.91 0.448 1 98.81 180 GLN B N 1
ATOM 4070 C CA . GLN B 1 180 ? -3.441 7.137 0.848 1 98.81 180 GLN B CA 1
ATOM 4071 C C . GLN B 1 180 ? -4.895 7.133 0.379 1 98.81 180 GLN B C 1
ATOM 4073 O O . GLN B 1 180 ? -5.191 6.695 -0.734 1 98.81 180 GLN B O 1
ATOM 4078 N N . ALA B 1 181 ? -5.766 7.68 1.17 1 98.62 181 ALA B N 1
ATOM 4079 C CA . ALA B 1 181 ? -7.191 7.82 0.889 1 98.62 181 ALA B CA 1
ATOM 4080 C C . ALA B 1 181 ? -7.43 8.797 -0.258 1 98.62 181 ALA B C 1
ATOM 4082 O O . ALA B 1 181 ? -6.621 9.695 -0.492 1 98.62 181 ALA B O 1
ATOM 4083 N N . VAL B 1 182 ? -8.57 8.672 -0.904 1 98 182 VAL B N 1
ATOM 4084 C CA . VAL B 1 182 ? -8.906 9.5 -2.057 1 98 182 VAL B CA 1
ATOM 4085 C C . VAL B 1 182 ? -9.188 10.93 -1.602 1 98 182 VAL B C 1
ATOM 4087 O O . VAL B 1 182 ? -8.977 11.875 -2.357 1 98 182 VAL B O 1
ATOM 4090 N N . SER B 1 183 ? -9.578 11.094 -0.339 1 97.56 183 SER B N 1
ATOM 4091 C CA . SER B 1 183 ? -9.883 12.43 0.166 1 97.56 183 SER B CA 1
ATOM 4092 C C . SER B 1 183 ? -8.633 13.305 0.215 1 97.56 183 SER B C 1
ATOM 4094 O O . SER B 1 183 ? -8.734 14.531 0.29 1 97.56 183 SER B O 1
ATOM 4096 N N . GLY B 1 184 ? -7.477 12.664 0.168 1 96.88 184 GLY B N 1
ATOM 4097 C CA . GLY B 1 184 ? -6.234 13.422 0.121 1 96.88 184 GLY B CA 1
ATOM 4098 C C . GLY B 1 184 ? -6.102 14.273 -1.126 1 96.88 184 GLY B C 1
ATOM 4099 O O . GLY B 1 184 ? -5.293 15.203 -1.165 1 96.88 184 GLY B O 1
ATOM 4100 N N . ALA B 1 185 ? -6.898 13.953 -2.145 1 95.69 185 ALA B N 1
ATOM 4101 C CA . ALA B 1 185 ? -6.844 14.688 -3.404 1 95.69 185 ALA B CA 1
ATOM 4102 C C . ALA B 1 185 ? -7.953 15.734 -3.477 1 95.69 185 ALA B C 1
ATOM 4104 O O . ALA B 1 185 ? -8.117 16.406 -4.496 1 95.69 185 ALA B O 1
ATOM 4105 N N . GLY B 1 186 ? -8.711 15.906 -2.404 1 93.88 186 GLY B N 1
ATOM 4106 C CA . GLY B 1 186 ? -9.891 16.75 -2.451 1 93.88 186 GLY B CA 1
ATOM 4107 C C . GLY B 1 186 ? -11.117 16.031 -2.982 1 93.88 186 GLY B C 1
ATOM 4108 O O . GLY B 1 186 ? -11.016 14.922 -3.504 1 93.88 186 GLY B O 1
ATOM 4109 N N . TYR B 1 187 ? -12.188 16.625 -2.896 1 90.25 187 TYR B N 1
ATOM 4110 C CA . TYR B 1 187 ? -13.453 15.992 -3.26 1 90.25 187 TYR B CA 1
ATOM 4111 C C . TYR B 1 187 ? -13.477 15.641 -4.742 1 90.25 187 TYR B C 1
ATOM 4113 O O . TYR B 1 187 ? -13.852 14.523 -5.113 1 90.25 187 TYR B O 1
ATOM 4121 N N . ASN B 1 188 ? -13 16.562 -5.559 1 87.88 188 ASN B N 1
ATOM 4122 C CA . ASN B 1 188 ? -13.047 16.328 -7 1 87.88 188 ASN B CA 1
ATOM 4123 C C . ASN B 1 188 ? -11.711 15.828 -7.531 1 87.88 188 ASN B C 1
ATOM 4125 O O . ASN B 1 188 ? -11.492 15.805 -8.742 1 87.88 188 ASN B O 1
ATOM 4129 N N . GLY B 1 189 ? -10.836 15.453 -6.781 1 88.62 189 GLY B N 1
ATOM 4130 C CA . GLY B 1 189 ? -9.445 15.289 -7.168 1 88.62 189 GLY B CA 1
ATOM 4131 C C . GLY B 1 189 ? -9.156 13.953 -7.824 1 88.62 189 GLY B C 1
ATOM 4132 O O . GLY B 1 189 ? -8.203 13.82 -8.594 1 88.62 189 GLY B O 1
ATOM 4133 N N . VAL B 1 190 ? -9.906 12.906 -7.496 1 92.69 190 VAL B N 1
ATOM 4134 C CA . VAL B 1 190 ? -9.688 11.609 -8.125 1 92.69 190 VAL B CA 1
ATOM 4135 C C . VAL B 1 190 ? -10.961 11.148 -8.82 1 92.69 190 VAL B C 1
ATOM 4137 O O . VAL B 1 190 ? -11.961 10.852 -8.156 1 92.69 190 VAL B O 1
ATOM 4140 N N . PRO B 1 191 ? -10.914 11.031 -10.125 1 93.88 191 PRO B N 1
ATOM 4141 C CA . PRO B 1 191 ? -12.109 10.516 -10.797 1 93.88 191 PRO B CA 1
ATOM 4142 C C . PRO B 1 191 ? -12.484 9.109 -10.328 1 93.88 191 PRO B C 1
ATOM 4144 O O . PRO B 1 191 ? -11.602 8.289 -10.078 1 93.88 191 PRO B O 1
ATOM 4147 N N . SER B 1 192 ? -13.789 8.922 -10.266 1 90.88 192 SER B N 1
ATOM 4148 C CA . SER B 1 192 ? -14.25 7.594 -9.875 1 90.88 192 SER B CA 1
ATOM 4149 C C . SER B 1 192 ? -13.695 6.516 -10.797 1 90.88 192 SER B C 1
ATOM 4151 O O . SER B 1 192 ? -13.305 5.441 -10.344 1 90.88 192 SER B O 1
ATOM 4153 N N . MET B 1 193 ? -13.578 6.734 -12.047 1 91.38 193 MET B N 1
ATOM 4154 C CA . MET B 1 193 ? -13.078 5.773 -13.031 1 91.38 193 MET B CA 1
ATOM 4155 C C . MET B 1 193 ? -11.594 5.496 -12.812 1 91.38 193 MET B C 1
ATOM 4157 O O . MET B 1 193 ? -11.078 4.477 -13.273 1 91.38 193 MET B O 1
ATOM 4161 N N . ALA B 1 194 ? -10.953 6.379 -12.125 1 94.5 194 ALA B N 1
ATOM 4162 C CA . ALA B 1 194 ? -9.508 6.234 -11.93 1 94.5 194 ALA B CA 1
ATOM 4163 C C . ALA B 1 194 ? -9.203 5.391 -10.695 1 94.5 194 ALA B C 1
ATOM 4165 O O . ALA B 1 194 ? -8.117 4.82 -10.578 1 94.5 194 ALA B O 1
ATOM 4166 N N . ILE B 1 195 ? -10.211 5.297 -9.766 1 97.5 195 ILE B N 1
ATOM 4167 C CA . ILE B 1 195 ? -9.828 4.727 -8.484 1 97.5 195 ILE B CA 1
ATOM 4168 C C . ILE B 1 195 ? -10.602 3.436 -8.234 1 97.5 195 ILE B C 1
ATOM 4170 O O . ILE B 1 195 ? -10.141 2.557 -7.504 1 97.5 195 ILE B O 1
ATOM 4174 N N . LEU B 1 196 ? -11.828 3.289 -8.789 1 95.88 196 LEU B N 1
ATOM 4175 C CA . LEU B 1 196 ? -12.609 2.076 -8.586 1 95.88 196 LEU B CA 1
ATOM 4176 C C . LEU B 1 196 ? -11.922 0.868 -9.203 1 95.88 196 LEU B C 1
ATOM 4178 O O . LEU B 1 196 ? -11.57 0.887 -10.391 1 95.88 196 LEU B O 1
ATOM 4182 N N . ASP B 1 197 ? -11.695 -0.171 -8.367 1 97.19 197 ASP B N 1
ATOM 4183 C CA . ASP B 1 197 ? -11.008 -1.388 -8.789 1 97.19 197 ASP B CA 1
ATOM 4184 C C . ASP B 1 197 ? -9.57 -1.087 -9.219 1 97.19 197 ASP B C 1
ATOM 4186 O O . ASP B 1 197 ? -9.062 -1.695 -10.164 1 97.19 197 ASP B O 1
ATOM 4190 N N . ASN B 1 198 ? -9.016 -0.053 -8.586 1 98.5 198 ASN B N 1
ATOM 4191 C CA . ASN B 1 198 ? -7.715 0.396 -9.07 1 98.5 198 ASN B CA 1
ATOM 4192 C C . ASN B 1 198 ? -6.887 1.017 -7.949 1 98.5 198 ASN B C 1
ATOM 4194 O O . ASN B 1 198 ? -7.379 1.203 -6.836 1 98.5 198 ASN B O 1
ATOM 4198 N N . ILE B 1 199 ? -5.617 1.155 -8.125 1 98.75 199 ILE B N 1
ATOM 4199 C CA . ILE B 1 199 ? -4.656 1.897 -7.316 1 98.75 199 ILE B CA 1
ATOM 4200 C C . ILE B 1 199 ? -3.875 2.863 -8.203 1 98.75 199 ILE B C 1
ATOM 4202 O O . ILE B 1 199 ? -3.436 2.496 -9.297 1 98.75 199 ILE B O 1
ATOM 4206 N N . VAL B 1 200 ? -3.789 4.094 -7.836 1 98.44 200 VAL B N 1
ATOM 4207 C CA . VAL B 1 200 ? -2.92 5.043 -8.523 1 98.44 200 VAL B CA 1
ATOM 4208 C C . VAL B 1 200 ? -1.566 5.109 -7.824 1 98.44 200 VAL B C 1
ATOM 4210 O O . VAL B 1 200 ? -1.465 5.613 -6.703 1 98.44 200 VAL B O 1
ATOM 4213 N N . PRO B 1 201 ? -0.487 4.629 -8.43 1 98.44 201 PRO B N 1
ATOM 4214 C CA . PRO B 1 201 ? 0.79 4.434 -7.742 1 98.44 201 PRO B CA 1
ATOM 4215 C C . PRO B 1 201 ? 1.685 5.672 -7.801 1 98.44 201 PRO B C 1
ATOM 4217 O O . PRO B 1 201 ? 2.9 5.551 -7.973 1 98.44 201 PRO B O 1
ATOM 4220 N N . PHE B 1 202 ? 1.049 6.824 -7.832 1 97.44 202 PHE B N 1
ATOM 4221 C CA . PHE B 1 202 ? 1.791 8.078 -7.906 1 97.44 202 PHE B CA 1
ATOM 4222 C C . PHE B 1 202 ? 0.948 9.234 -7.387 1 97.44 202 PHE B C 1
ATOM 4224 O O . PHE B 1 202 ? -0.224 9.367 -7.75 1 97.44 202 PHE B O 1
ATOM 4231 N N . ILE B 1 203 ? 1.476 10.008 -6.582 1 97.56 203 ILE B N 1
ATOM 4232 C CA . ILE B 1 203 ? 0.91 11.273 -6.133 1 97.56 203 ILE B CA 1
ATOM 4233 C C . ILE B 1 203 ? 1.939 12.391 -6.301 1 97.56 203 ILE B C 1
ATOM 4235 O O . ILE B 1 203 ? 2.971 12.398 -5.625 1 97.56 203 ILE B O 1
ATOM 4239 N N . ALA B 1 204 ? 1.653 13.312 -7.113 1 95.5 204 ALA B N 1
ATOM 4240 C CA . ALA B 1 204 ? 2.596 14.359 -7.5 1 95.5 204 ALA B CA 1
ATOM 4241 C C . ALA B 1 204 ? 3.107 15.117 -6.277 1 95.5 204 ALA B C 1
ATOM 4243 O O . ALA B 1 204 ? 2.318 15.547 -5.43 1 95.5 204 ALA B O 1
ATOM 4244 N N . LYS B 1 205 ? 4.441 15.227 -6.074 1 96 205 LYS B N 1
ATOM 4245 C CA . LYS B 1 205 ? 5.172 16.031 -5.105 1 96 205 LYS B CA 1
ATOM 4246 C C . LYS B 1 205 ? 5.117 15.406 -3.713 1 96 205 LYS B C 1
ATOM 4248 O O . LYS B 1 205 ? 5.77 15.883 -2.785 1 96 205 LYS B O 1
ATOM 4253 N N . GLU B 1 206 ? 4.355 14.383 -3.531 1 97.44 206 GLU B N 1
ATOM 4254 C CA . GLU B 1 206 ? 4.148 13.797 -2.209 1 97.44 206 GLU B CA 1
ATOM 4255 C C . GLU B 1 206 ? 5.418 13.133 -1.693 1 97.44 206 GLU B C 1
ATOM 4257 O O . GLU B 1 206 ? 5.738 13.227 -0.507 1 97.44 206 GLU B O 1
ATOM 4262 N N . GLU B 1 207 ? 6.113 12.406 -2.562 1 98.25 207 GLU B N 1
ATOM 4263 C CA . GLU B 1 207 ? 7.289 11.656 -2.139 1 98.25 207 GLU B CA 1
ATOM 4264 C C . GLU B 1 207 ? 8.422 12.586 -1.725 1 98.25 207 GLU B C 1
ATOM 4266 O O . GLU B 1 207 ? 9.133 12.312 -0.755 1 98.25 207 GLU B O 1
ATOM 4271 N N . GLU B 1 208 ? 8.562 13.688 -2.395 1 97.56 208 GLU B N 1
ATOM 4272 C CA . GLU B 1 208 ? 9.539 14.695 -2.004 1 97.56 208 GLU B CA 1
ATOM 4273 C C . GLU B 1 208 ? 9.188 15.312 -0.652 1 97.56 208 GLU B C 1
ATOM 4275 O O . GLU B 1 208 ? 10.07 15.531 0.185 1 97.56 208 GLU B O 1
ATOM 4280 N N . LYS B 1 209 ? 7.934 15.633 -0.434 1 98.06 209 LYS B N 1
ATOM 4281 C CA . LYS B 1 209 ? 7.48 16.172 0.843 1 98.06 209 LYS B CA 1
ATOM 4282 C C . LYS B 1 209 ? 7.773 15.211 1.987 1 98.06 209 LYS B C 1
ATOM 4284 O O . LYS B 1 209 ? 8.297 15.609 3.029 1 98.06 209 LYS B O 1
ATOM 4289 N N . LEU B 1 210 ? 7.5 13.938 1.765 1 98.25 210 LEU B N 1
ATOM 4290 C CA . LEU B 1 210 ? 7.719 12.914 2.781 1 98.25 210 LEU B CA 1
ATOM 4291 C C . LEU B 1 210 ? 9.211 12.742 3.068 1 98.25 210 LEU B C 1
ATOM 4293 O O . LEU B 1 210 ? 9.594 12.438 4.199 1 98.25 210 LEU B O 1
ATOM 4297 N N . ALA B 1 211 ? 10.023 12.953 2.078 1 98.25 211 ALA B N 1
ATOM 4298 C CA . ALA B 1 211 ? 11.461 12.789 2.244 1 98.25 211 ALA B CA 1
ATOM 4299 C C . ALA B 1 211 ? 12.055 13.93 3.062 1 98.25 211 ALA B C 1
ATOM 4301 O O . ALA B 1 211 ? 13.07 13.758 3.738 1 98.25 211 ALA B O 1
ATOM 4302 N N . ASN B 1 212 ? 11.398 15.102 3.092 1 98.62 212 ASN B N 1
ATOM 4303 C CA . ASN B 1 212 ? 12.039 16.297 3.637 1 98.62 212 ASN B CA 1
ATOM 4304 C C . ASN B 1 212 ? 11.312 16.797 4.887 1 98.62 212 ASN B C 1
ATOM 4306 O O . ASN B 1 212 ? 11.953 17.078 5.902 1 98.62 212 ASN B O 1
ATOM 4310 N N . GLU B 1 213 ? 10.031 16.844 4.883 1 98.88 213 GLU B N 1
ATOM 4311 C CA . GLU B 1 213 ? 9.266 17.5 5.945 1 98.88 213 GLU B CA 1
ATOM 4312 C C . GLU B 1 213 ? 9.492 16.812 7.289 1 98.88 213 GLU B C 1
ATOM 4314 O O . GLU B 1 213 ? 9.719 17.484 8.305 1 98.88 213 GLU B O 1
ATOM 4319 N N . PRO B 1 214 ? 9.461 15.445 7.293 1 98.94 214 PRO B N 1
ATOM 4320 C CA . PRO B 1 214 ? 9.695 14.805 8.594 1 98.94 214 PRO B CA 1
ATOM 4321 C C . PRO B 1 214 ? 11.047 15.18 9.203 1 98.94 214 PRO B C 1
ATOM 4323 O O . PRO B 1 214 ? 11.148 15.359 10.414 1 98.94 214 PRO B O 1
ATOM 4326 N N . ARG B 1 215 ? 12.062 15.352 8.398 1 98.88 215 ARG B N 1
ATOM 4327 C CA . ARG B 1 215 ? 13.398 15.672 8.898 1 98.88 215 ARG B CA 1
ATOM 4328 C C . ARG B 1 215 ? 13.445 17.078 9.477 1 98.88 215 ARG B C 1
ATOM 4330 O O . ARG B 1 215 ? 14.172 17.344 10.43 1 98.88 215 ARG B O 1
ATOM 4337 N N . LYS B 1 216 ? 12.711 17.984 8.844 1 98.88 216 LYS B N 1
ATOM 4338 C CA . LYS B 1 216 ? 12.602 19.328 9.398 1 98.88 216 LYS B CA 1
ATOM 4339 C C . LYS B 1 216 ? 11.812 19.328 10.703 1 98.88 216 LYS B C 1
ATOM 4341 O O . LYS B 1 216 ? 12.242 19.922 11.695 1 98.88 216 LYS B O 1
ATOM 4346 N N . ILE B 1 217 ? 10.688 18.625 10.75 1 98.94 217 ILE B N 1
ATOM 4347 C CA . ILE B 1 217 ? 9.805 18.578 11.906 1 98.94 217 ILE B CA 1
ATOM 4348 C C . ILE B 1 217 ? 10.531 17.953 13.094 1 98.94 217 ILE B C 1
ATOM 4350 O O . ILE B 1 217 ? 10.438 18.438 14.219 1 98.94 217 ILE B O 1
ATOM 4354 N N . LEU B 1 218 ? 11.273 16.906 12.805 1 98.94 218 LEU B N 1
ATOM 4355 C CA . LEU B 1 218 ? 11.953 16.156 13.852 1 98.94 218 LEU B CA 1
ATOM 4356 C C . LEU B 1 218 ? 13.32 16.766 14.148 1 98.94 218 LEU B C 1
ATOM 4358 O O . LEU B 1 218 ? 14.094 16.188 14.93 1 98.94 218 LEU B O 1
ATOM 4362 N N . GLY B 1 219 ? 13.648 17.859 13.508 1 98.81 219 GLY B N 1
ATOM 4363 C CA . GLY B 1 219 ? 14.914 18.547 13.727 1 98.81 219 GLY B CA 1
ATOM 4364 C C . GLY B 1 219 ? 14.984 19.266 15.055 1 98.81 219 GLY B C 1
ATOM 4365 O O . GLY B 1 219 ? 14.016 19.266 15.82 1 98.81 219 GLY B O 1
ATOM 4366 N N . VAL B 1 220 ? 16.141 19.906 15.281 1 98.62 220 VAL B N 1
ATOM 4367 C CA . VAL B 1 220 ? 16.406 20.594 16.547 1 98.62 220 VAL B CA 1
ATOM 4368 C C . VAL B 1 220 ? 16.453 22.109 16.312 1 98.62 220 VAL B C 1
ATOM 4370 O O . VAL B 1 220 ? 17.219 22.594 15.477 1 98.62 220 VAL B O 1
ATOM 4373 N N . TYR B 1 221 ? 15.578 22.844 17.031 1 98.44 221 TYR B N 1
ATOM 4374 C CA . TYR B 1 221 ? 15.586 24.297 16.984 1 98.44 221 TYR B CA 1
ATOM 4375 C C . TYR B 1 221 ? 16.812 24.859 17.688 1 98.44 221 TYR B C 1
ATOM 4377 O O . TYR B 1 221 ? 17.094 24.516 18.844 1 98.44 221 TYR B O 1
ATOM 4385 N N . ARG B 1 222 ? 17.562 25.688 17.062 1 98 222 ARG B N 1
ATOM 4386 C CA . ARG B 1 222 ? 18.797 26.234 17.594 1 98 222 ARG B CA 1
ATOM 4387 C C . ARG B 1 222 ? 18.672 27.734 17.859 1 98 222 ARG B C 1
ATOM 4389 O O . ARG B 1 222 ? 19.672 28.453 17.938 1 98 222 ARG B O 1
ATOM 4396 N N . GLY B 1 223 ? 17.5 28.281 17.906 1 96.19 223 GLY B N 1
ATOM 4397 C CA . GLY B 1 223 ? 17.266 29.688 18.188 1 96.19 223 GLY B CA 1
ATOM 4398 C C . GLY B 1 223 ? 16.984 30.5 16.953 1 96.19 223 GLY B C 1
ATOM 4399 O O . GLY B 1 223 ? 16.094 31.375 16.953 1 96.19 223 GLY B O 1
ATOM 4400 N N . ASP B 1 224 ? 17.719 30.219 15.875 1 95.06 224 ASP B N 1
ATOM 4401 C CA . ASP B 1 224 ? 17.531 31.016 14.656 1 95.06 224 ASP B CA 1
ATOM 4402 C C . ASP B 1 224 ? 17.312 30.109 13.445 1 95.06 224 ASP B C 1
ATOM 4404 O O . ASP B 1 224 ? 17.078 30.609 12.336 1 95.06 224 ASP B O 1
ATOM 4408 N N . ARG B 1 225 ? 17.453 28.844 13.703 1 97.44 225 ARG B N 1
ATOM 4409 C CA . ARG B 1 225 ? 17.297 27.875 12.625 1 97.44 225 ARG B CA 1
ATOM 4410 C C . ARG B 1 225 ? 16.938 26.5 13.18 1 97.44 225 ARG B C 1
ATOM 4412 O O . ARG B 1 225 ? 16.984 26.281 14.391 1 97.44 225 ARG B O 1
ATOM 4419 N N . VAL B 1 226 ? 16.547 25.656 12.297 1 98.5 226 VAL B N 1
ATOM 4420 C CA . VAL B 1 226 ? 16.328 24.266 12.641 1 98.5 226 VAL B CA 1
ATOM 4421 C C . VAL B 1 226 ? 17.422 23.391 12.008 1 98.5 226 VAL B C 1
ATOM 4423 O O . VAL B 1 226 ? 17.688 23.484 10.805 1 98.5 226 VAL B O 1
ATOM 4426 N N . GLU B 1 227 ? 18.125 22.703 12.82 1 98.75 227 GLU B N 1
ATOM 4427 C CA . GLU B 1 227 ? 18.984 21.641 12.312 1 98.75 227 GLU B CA 1
ATOM 4428 C C . GLU B 1 227 ? 18.172 20.375 12.039 1 98.75 227 GLU B C 1
ATOM 4430 O O . GLU B 1 227 ? 17.656 19.734 12.961 1 98.75 227 GLU B O 1
ATOM 4435 N N . TRP B 1 228 ? 18.031 20.047 10.781 1 98.69 228 TRP B N 1
ATOM 4436 C CA . TRP B 1 228 ? 17.188 18.922 10.383 1 98.69 228 TRP B CA 1
ATOM 4437 C C . TRP B 1 228 ? 17.688 17.625 10.984 1 98.69 228 TRP B C 1
ATOM 4439 O O . TRP B 1 228 ? 18.891 17.453 11.211 1 98.69 228 TRP B O 1
ATOM 4449 N N . ALA B 1 229 ? 16.75 16.75 11.305 1 98.75 229 ALA B N 1
ATOM 4450 C CA . ALA B 1 229 ? 17.141 15.422 11.773 1 98.75 229 ALA B CA 1
ATOM 4451 C C . ALA B 1 229 ? 18 14.711 10.742 1 98.75 229 ALA B C 1
ATOM 4453 O O . ALA B 1 229 ? 17.781 14.836 9.539 1 98.75 229 ALA B O 1
ATOM 4454 N N . ARG B 1 230 ? 19.016 13.914 11.242 1 96.69 230 ARG B N 1
ATOM 4455 C CA . ARG B 1 230 ? 20.047 13.352 10.367 1 96.69 230 ARG B CA 1
ATOM 4456 C C . ARG B 1 230 ? 19.703 11.922 9.977 1 96.69 230 ARG B C 1
ATOM 4458 O O . ARG B 1 230 ? 20.469 10.992 10.273 1 96.69 230 ARG B O 1
ATOM 4465 N N . PHE B 1 231 ? 18.609 11.539 9.516 1 98.5 231 PHE B N 1
ATOM 4466 C CA . PHE B 1 231 ? 18.234 10.273 8.891 1 98.5 231 PHE B CA 1
ATOM 4467 C C . PHE B 1 231 ? 17.656 10.508 7.504 1 98.5 231 PHE B C 1
ATOM 4469 O O . PHE B 1 231 ? 17.344 11.641 7.137 1 98.5 231 PHE B O 1
ATOM 4476 N N . THR B 1 232 ? 17.625 9.508 6.68 1 98.56 232 THR B N 1
ATOM 4477 C CA . THR B 1 232 ? 17.047 9.625 5.344 1 98.56 232 THR B CA 1
ATOM 4478 C C . THR B 1 232 ? 15.672 8.969 5.293 1 98.56 232 THR B C 1
ATOM 4480 O O . THR B 1 232 ? 15.383 8.047 6.059 1 98.56 232 THR B O 1
ATOM 4483 N N . ILE B 1 233 ? 14.82 9.477 4.5 1 98.75 233 ILE B N 1
ATOM 4484 C CA . ILE B 1 233 ? 13.508 8.891 4.238 1 98.75 233 ILE B CA 1
ATOM 4485 C C . ILE B 1 233 ? 13.305 8.742 2.734 1 98.75 233 ILE B C 1
ATOM 4487 O O . ILE B 1 233 ? 13.531 9.68 1.972 1 98.75 233 ILE B O 1
ATOM 4491 N N . HIS B 1 234 ? 12.961 7.602 2.299 1 98.81 234 HIS B N 1
ATOM 4492 C CA . HIS B 1 234 ? 12.508 7.34 0.937 1 98.81 234 HIS B CA 1
ATOM 4493 C C . HIS B 1 234 ? 11.07 6.836 0.917 1 98.81 234 HIS B C 1
ATOM 4495 O O . HIS B 1 234 ? 10.68 6.02 1.756 1 98.81 234 HIS B O 1
ATOM 4501 N N . ALA B 1 235 ? 10.289 7.375 -0.037 1 98.75 235 ALA B N 1
ATOM 4502 C CA . ALA B 1 235 ? 8.867 7.062 -0.014 1 98.75 235 ALA B CA 1
ATOM 4503 C C . ALA B 1 235 ? 8.375 6.633 -1.393 1 98.75 235 ALA B C 1
ATOM 4505 O O . ALA B 1 235 ? 8.852 7.133 -2.414 1 98.75 235 ALA B O 1
ATOM 4506 N N . THR B 1 236 ? 7.523 5.648 -1.455 1 98.75 236 THR B N 1
ATOM 4507 C CA . THR B 1 236 ? 6.625 5.348 -2.564 1 98.75 236 THR B CA 1
ATOM 4508 C C . THR B 1 236 ? 5.176 5.621 -2.174 1 98.75 236 THR B C 1
ATOM 4510 O O . THR B 1 236 ? 4.676 5.062 -1.194 1 98.75 236 THR B O 1
ATOM 4513 N N . THR B 1 237 ? 4.531 6.477 -2.926 1 98.69 237 THR B N 1
ATOM 4514 C CA . THR B 1 237 ? 3.186 6.871 -2.527 1 98.69 237 THR B CA 1
ATOM 4515 C C . THR B 1 237 ? 2.146 6.297 -3.486 1 98.69 237 THR B C 1
ATOM 4517 O O . THR B 1 237 ? 2.377 6.234 -4.695 1 98.69 237 THR B O 1
ATOM 4520 N N . THR B 1 238 ? 1.048 5.793 -2.936 1 98.81 238 THR B N 1
ATOM 4521 C CA . THR B 1 238 ? -0.065 5.27 -3.719 1 98.81 238 THR B CA 1
ATOM 4522 C C . THR B 1 238 ? -1.395 5.809 -3.197 1 98.81 238 THR B C 1
ATOM 4524 O O . THR B 1 238 ? -1.502 6.188 -2.029 1 98.81 238 THR B O 1
ATOM 4527 N N . ARG B 1 239 ? -2.357 5.98 -4.117 1 98.56 239 ARG B N 1
ATOM 4528 C CA . ARG B 1 239 ? -3.736 6.285 -3.75 1 98.56 239 ARG B CA 1
ATOM 4529 C C . ARG B 1 239 ? -4.621 5.055 -3.881 1 98.56 239 ARG B C 1
ATOM 4531 O O . ARG B 1 239 ? -4.582 4.359 -4.898 1 98.56 239 ARG B O 1
ATOM 4538 N N . VAL B 1 240 ? -5.316 4.723 -2.834 1 98.62 240 VAL B N 1
ATOM 4539 C CA . VAL B 1 240 ? -6.141 3.52 -2.783 1 98.62 240 VAL B CA 1
ATOM 4540 C C . VAL B 1 240 ? -7.609 3.904 -2.629 1 98.62 240 VAL B C 1
ATOM 4542 O O . VAL B 1 240 ? -7.926 5.035 -2.256 1 98.62 240 VAL B O 1
ATOM 4545 N N . PRO B 1 241 ? -8.555 2.992 -2.918 1 97.5 241 PRO B N 1
ATOM 4546 C CA . PRO B 1 241 ? -9.984 3.32 -2.863 1 97.5 241 PRO B CA 1
ATOM 4547 C C . PRO B 1 241 ? -10.539 3.305 -1.439 1 97.5 241 PRO B C 1
ATOM 4549 O O . PRO B 1 241 ? -11.461 2.547 -1.143 1 97.5 241 PRO B O 1
ATOM 4552 N N . VAL B 1 242 ? -10.07 4.082 -0.558 1 97.94 242 VAL B N 1
ATOM 4553 C CA . VAL B 1 242 ? -10.516 4.383 0.8 1 97.94 242 VAL B CA 1
ATOM 4554 C C . VAL B 1 242 ? -10.859 5.863 0.917 1 97.94 242 VAL B C 1
ATOM 4556 O O . VAL B 1 242 ? -10.18 6.715 0.337 1 97.94 242 VAL B O 1
ATOM 4559 N N . LEU B 1 243 ? -11.914 6.18 1.628 1 96.81 243 LEU B N 1
ATOM 4560 C CA . LEU B 1 243 ? -12.406 7.551 1.66 1 96.81 243 LEU B CA 1
ATOM 4561 C C . LEU B 1 243 ? -11.492 8.438 2.496 1 96.81 243 LEU B C 1
ATOM 4563 O O . LEU B 1 243 ? -11.094 9.523 2.053 1 96.81 243 LEU B O 1
ATOM 4567 N N . HIS B 1 244 ? -11.234 7.984 3.744 1 97.81 244 HIS B N 1
ATOM 4568 C CA . HIS B 1 244 ? -10.383 8.711 4.676 1 97.81 244 HIS B CA 1
ATOM 4569 C C . HIS B 1 244 ? -9.391 7.773 5.363 1 97.81 244 HIS B C 1
ATOM 4571 O O . HIS B 1 244 ? -9.656 6.578 5.5 1 97.81 244 HIS B O 1
ATOM 4577 N N . GLY B 1 245 ? -8.266 8.383 5.828 1 98.62 245 GLY B N 1
ATOM 4578 C CA . GLY B 1 245 ? -7.266 7.617 6.555 1 98.62 245 GLY B CA 1
ATOM 4579 C C . GLY B 1 245 ? -6.113 7.16 5.68 1 98.62 245 GLY B C 1
ATOM 4580 O O . GLY B 1 245 ? -6.297 6.348 4.773 1 98.62 245 GLY B O 1
ATOM 4581 N N . HIS B 1 246 ? -4.996 7.754 5.863 1 98.88 246 HIS B N 1
ATOM 4582 C CA . HIS B 1 246 ? -3.781 7.289 5.199 1 98.88 246 HIS B CA 1
ATOM 4583 C C . HIS B 1 246 ? -3.109 6.176 5.996 1 98.88 246 HIS B C 1
ATOM 4585 O O . HIS B 1 246 ? -2.834 6.336 7.188 1 98.88 246 HIS B O 1
ATOM 4591 N N . LEU B 1 247 ? -2.941 5.031 5.363 1 98.94 247 LEU B N 1
ATOM 4592 C CA . LEU B 1 247 ? -2.166 3.934 5.938 1 98.94 247 LEU B CA 1
ATOM 4593 C C . LEU B 1 247 ? -0.768 3.881 5.332 1 98.94 247 LEU B C 1
ATOM 4595 O O . LEU B 1 247 ? -0.606 4.023 4.117 1 98.94 247 LEU B O 1
ATOM 4599 N N . GLU B 1 248 ? 0.237 3.732 6.184 1 98.94 248 GLU B N 1
ATOM 4600 C CA . GLU B 1 248 ? 1.618 3.709 5.715 1 98.94 248 GLU B CA 1
ATOM 4601 C C . GLU B 1 248 ? 2.359 2.48 6.23 1 98.94 248 GLU B C 1
ATOM 4603 O O . GLU B 1 248 ? 2.285 2.16 7.422 1 98.94 248 GLU B O 1
ATOM 4608 N N . SER B 1 249 ? 2.959 1.719 5.348 1 98.94 249 SER B N 1
ATOM 4609 C CA . SER B 1 249 ? 3.895 0.657 5.703 1 98.94 249 SER B CA 1
ATOM 4610 C C . SER B 1 249 ? 5.316 1.193 5.836 1 98.94 249 SER B C 1
ATOM 4612 O O . SER B 1 249 ? 5.852 1.79 4.898 1 98.94 249 SER B O 1
ATOM 4614 N N . VAL B 1 250 ? 5.93 0.92 7.031 1 98.94 250 VAL B N 1
ATOM 4615 C CA . VAL B 1 250 ? 7.191 1.588 7.34 1 98.94 250 VAL B CA 1
ATOM 4616 C C . VAL B 1 250 ? 8.258 0.549 7.672 1 98.94 250 VAL B C 1
ATOM 4618 O O . VAL B 1 250 ? 8.008 -0.391 8.43 1 98.94 250 VAL B O 1
ATOM 4621 N N . TYR B 1 251 ? 9.375 0.626 7.086 1 98.94 251 TYR B N 1
ATOM 4622 C CA . TYR B 1 251 ? 10.625 0.014 7.531 1 98.94 251 TYR B CA 1
ATOM 4623 C C . TYR B 1 251 ? 11.578 1.062 8.094 1 98.94 251 TYR B C 1
ATOM 4625 O O . TYR B 1 251 ? 12.023 1.957 7.371 1 98.94 251 TYR B O 1
ATOM 4633 N N . ALA B 1 252 ? 11.859 0.988 9.336 1 98.94 252 ALA B N 1
ATOM 4634 C CA . ALA B 1 252 ? 12.711 1.971 10 1 98.94 252 ALA B CA 1
ATOM 4635 C C . ALA B 1 252 ? 14.008 1.332 10.5 1 98.94 252 ALA B C 1
ATOM 4637 O O . ALA B 1 252 ? 13.977 0.387 11.289 1 98.94 252 ALA B O 1
ATOM 4638 N N . TYR B 1 253 ? 15.07 1.767 9.992 1 98.88 253 TYR B N 1
ATOM 4639 C CA . TYR B 1 253 ? 16.375 1.379 10.516 1 98.88 253 TYR B CA 1
ATOM 4640 C C . TYR B 1 253 ? 16.703 2.156 11.789 1 98.88 253 TYR B C 1
ATOM 4642 O O . TYR B 1 253 ? 16.938 3.365 11.734 1 98.88 253 TYR B O 1
ATOM 4650 N N . LEU B 1 254 ? 16.766 1.469 12.914 1 98.88 254 LEU B N 1
ATOM 4651 C CA . LEU B 1 254 ? 17.062 2.088 14.195 1 98.88 254 LEU B CA 1
ATOM 4652 C C . LEU B 1 254 ? 18.578 2.17 14.414 1 98.88 254 LEU B C 1
ATOM 4654 O O . LEU B 1 254 ? 19.328 1.321 13.93 1 98.88 254 LEU B O 1
ATOM 4658 N N . SER B 1 255 ? 19.047 3.152 15.141 1 98.75 255 SER B N 1
ATOM 4659 C CA . SER B 1 255 ? 20.469 3.307 15.461 1 98.75 255 SER B CA 1
ATOM 4660 C C . SER B 1 255 ? 20.891 2.332 16.547 1 98.75 255 SER B C 1
ATOM 4662 O O . SER B 1 255 ? 22.047 1.921 16.609 1 98.75 255 SER B O 1
ATOM 4664 N N . LYS B 1 256 ? 19.969 1.987 17.422 1 98.31 256 LYS B N 1
ATOM 4665 C CA . LYS B 1 256 ? 20.219 1.061 18.531 1 98.31 256 LYS B CA 1
ATOM 4666 C C . LYS B 1 256 ? 19.25 -0.115 18.484 1 98.31 256 LYS B C 1
ATOM 4668 O O . LYS B 1 256 ? 18.094 0.034 18.047 1 98.31 256 LYS B O 1
ATOM 4673 N N . PRO B 1 257 ? 19.75 -1.247 18.969 1 97.94 257 PRO B N 1
ATOM 4674 C CA . PRO B 1 257 ? 18.844 -2.389 19.016 1 97.94 257 PRO B CA 1
ATOM 4675 C C . PRO B 1 257 ? 17.656 -2.152 19.953 1 97.94 257 PRO B C 1
ATOM 4677 O O . PRO B 1 257 ? 17.781 -1.449 20.953 1 97.94 257 PRO B O 1
ATOM 4680 N N . ALA B 1 258 ? 16.562 -2.689 19.594 1 98.31 258 ALA B N 1
ATOM 4681 C CA . ALA B 1 258 ? 15.352 -2.629 20.406 1 98.31 258 ALA B CA 1
ATOM 4682 C C . ALA B 1 258 ? 14.484 -3.865 20.188 1 98.31 258 ALA B C 1
ATOM 4684 O O . ALA B 1 258 ? 14.523 -4.477 19.109 1 98.31 258 ALA B O 1
ATOM 4685 N N . SER B 1 259 ? 13.766 -4.293 21.188 1 98.5 259 SER B N 1
ATOM 4686 C CA . SER B 1 259 ? 12.734 -5.305 21.031 1 98.5 259 SER B CA 1
ATOM 4687 C C . SER B 1 259 ? 11.414 -4.68 20.594 1 98.5 259 SER B C 1
ATOM 4689 O O . SER B 1 259 ? 11.242 -3.461 20.672 1 98.5 259 SER B O 1
ATOM 4691 N N . VAL B 1 260 ? 10.531 -5.512 20.125 1 98.56 260 VAL B N 1
ATOM 4692 C CA . VAL B 1 260 ? 9.195 -5.035 19.781 1 98.56 260 VAL B CA 1
ATOM 4693 C C . VAL B 1 260 ? 8.523 -4.418 21 1 98.56 260 VAL B C 1
ATOM 4695 O O . VAL B 1 260 ? 7.852 -3.389 20.891 1 98.56 260 VAL B O 1
ATOM 4698 N N . GLU B 1 261 ? 8.656 -5.039 22.094 1 98.5 261 GLU B N 1
ATOM 4699 C CA . GLU B 1 261 ? 8.062 -4.523 23.312 1 98.5 261 GLU B CA 1
ATOM 4700 C C . GLU B 1 261 ? 8.641 -3.158 23.672 1 98.5 261 GLU B C 1
ATOM 4702 O O . GLU B 1 261 ? 7.926 -2.285 24.172 1 98.5 261 GLU B O 1
ATOM 4707 N N . ASP B 1 262 ? 9.953 -2.947 23.5 1 98.69 262 ASP B N 1
ATOM 4708 C CA . ASP B 1 262 ? 10.57 -1.641 23.703 1 98.69 262 ASP B CA 1
ATOM 4709 C C . ASP B 1 262 ? 9.906 -0.576 22.844 1 98.69 262 ASP B C 1
ATOM 4711 O O . ASP B 1 262 ? 9.609 0.521 23.312 1 98.69 262 ASP B O 1
ATOM 4715 N N . VAL B 1 263 ? 9.711 -0.925 21.609 1 98.81 263 VAL B N 1
ATOM 4716 C CA . VAL B 1 263 ? 9.117 -0.02 20.625 1 98.81 263 VAL B CA 1
ATOM 4717 C C . VAL B 1 263 ? 7.695 0.338 21.062 1 98.81 263 VAL B C 1
ATOM 4719 O O . VAL B 1 263 ? 7.324 1.514 21.078 1 98.81 263 VAL B O 1
ATOM 4722 N N . VAL B 1 264 ? 6.906 -0.691 21.438 1 98.75 264 VAL B N 1
ATOM 4723 C CA . VAL B 1 264 ? 5.516 -0.506 21.828 1 98.75 264 VAL B CA 1
ATOM 4724 C C . VAL B 1 264 ? 5.453 0.359 23.094 1 98.75 264 VAL B C 1
ATOM 4726 O O . VAL B 1 264 ? 4.617 1.263 23.188 1 98.75 264 VAL B O 1
ATOM 4729 N N . GLN B 1 265 ? 6.289 0.145 23.984 1 98.69 265 GLN B N 1
ATOM 4730 C CA . GLN B 1 265 ? 6.34 0.938 25.203 1 98.69 265 GLN B CA 1
ATOM 4731 C C . GLN B 1 265 ? 6.691 2.393 24.906 1 98.69 265 GLN B C 1
ATOM 4733 O O . GLN B 1 265 ? 6.133 3.309 25.516 1 98.69 265 GLN B O 1
ATOM 4738 N N . ALA B 1 266 ? 7.652 2.582 24 1 98.75 266 ALA B N 1
ATOM 4739 C CA . ALA B 1 266 ? 8.016 3.943 23.625 1 98.75 266 ALA B CA 1
ATOM 4740 C C . ALA B 1 266 ? 6.812 4.695 23.062 1 98.75 266 ALA B C 1
ATOM 4742 O O . ALA B 1 266 ? 6.602 5.867 23.391 1 98.75 266 ALA B O 1
ATOM 4743 N N . TRP B 1 267 ? 6.008 4.02 22.219 1 98.75 267 TRP B N 1
ATOM 4744 C CA . TRP B 1 267 ? 4.812 4.633 21.641 1 98.75 267 TRP B CA 1
ATOM 4745 C C . TRP B 1 267 ? 3.773 4.906 22.719 1 98.75 267 TRP B C 1
ATOM 4747 O O . TRP B 1 267 ? 3.24 6.016 22.812 1 98.75 267 TRP B O 1
ATOM 4757 N N . GLU B 1 268 ? 3.518 3.975 23.562 1 97.06 268 GLU B N 1
ATOM 4758 C CA . GLU B 1 268 ? 2.416 4.023 24.516 1 97.06 268 GLU B CA 1
ATOM 4759 C C . GLU B 1 268 ? 2.725 4.977 25.672 1 97.06 268 GLU B C 1
ATOM 4761 O O . GLU B 1 268 ? 1.815 5.566 26.25 1 97.06 268 GLU B O 1
ATOM 4766 N N . SER B 1 269 ? 3.928 5.168 25.922 1 96.75 269 SER B N 1
ATOM 4767 C CA . SER B 1 269 ? 4.312 5.992 27.062 1 96.75 269 SER B CA 1
ATOM 4768 C C . SER B 1 269 ? 4.531 7.445 26.641 1 96.75 269 SER B C 1
ATOM 4770 O O . SER B 1 269 ? 4.711 8.32 27.5 1 96.75 269 SER B O 1
ATOM 4772 N N . TRP B 1 270 ? 4.543 7.672 25.375 1 97 270 TRP B N 1
ATOM 4773 C CA . TRP B 1 270 ? 4.832 9.023 24.906 1 97 270 TRP B CA 1
ATOM 4774 C C . TRP B 1 270 ? 3.682 9.969 25.234 1 97 270 TRP B C 1
ATOM 4776 O O . TRP B 1 270 ? 2.568 9.805 24.734 1 97 270 TRP B O 1
ATOM 4786 N N . ARG B 1 271 ? 3.939 10.906 26.141 1 94 271 ARG B N 1
ATOM 4787 C CA . ARG B 1 271 ? 2.959 11.883 26.594 1 94 271 ARG B CA 1
ATOM 4788 C C . ARG B 1 271 ? 3.521 13.297 26.531 1 94 271 ARG B C 1
ATOM 4790 O O . ARG B 1 271 ? 3.982 13.836 27.547 1 94 271 ARG B O 1
ATOM 4797 N N . PRO B 1 272 ? 3.4 13.836 25.375 1 93.38 272 PRO B N 1
ATOM 4798 C CA . PRO B 1 272 ? 4.039 15.141 25.188 1 93.38 272 PRO B CA 1
ATOM 4799 C C . PRO B 1 272 ? 3.316 16.266 25.938 1 93.38 272 PRO B C 1
ATOM 4801 O O . PRO B 1 272 ? 3.889 17.344 26.141 1 93.38 272 PRO B O 1
ATOM 4804 N N . TRP B 1 273 ? 2.102 15.945 26.312 1 89 273 TRP B N 1
ATOM 4805 C CA . TRP B 1 273 ? 1.328 16.984 26.984 1 89 273 TRP B CA 1
ATOM 4806 C C . TRP B 1 273 ? 1.246 16.703 28.484 1 89 273 TRP B C 1
ATOM 4808 O O . TRP B 1 273 ? 1.264 15.547 28.906 1 89 273 TRP B O 1
ATOM 4818 N N . GLY B 1 274 ? 1.488 17.547 29.359 1 80.62 274 GLY B N 1
ATOM 4819 C CA . GLY B 1 274 ? 1.275 17.422 30.781 1 80.62 274 GLY B CA 1
ATOM 4820 C C . GLY B 1 274 ? -0.191 17.438 31.172 1 80.62 274 GLY B C 1
ATOM 4821 O O . GLY B 1 274 ? -1.039 16.938 30.438 1 80.62 274 GLY B O 1
ATOM 4822 N N . SER B 1 275 ? -0.44 17.828 32.25 1 82.06 275 SER B N 1
ATOM 4823 C CA . SER B 1 275 ? -1.785 17.859 32.812 1 82.06 275 SER B CA 1
ATOM 4824 C C . SER B 1 275 ? -2.684 18.828 32.062 1 82.06 275 SER B C 1
ATOM 4826 O O . SER B 1 275 ? -3.906 18.672 32.062 1 82.06 275 SER B O 1
ATOM 4828 N N . GLU B 1 276 ? -2.119 19.766 31.438 1 87.44 276 GLU B N 1
ATOM 4829 C CA . GLU B 1 276 ? -2.932 20.75 30.734 1 87.44 276 GLU B CA 1
ATOM 4830 C C . GLU B 1 276 ? -2.887 20.516 29.219 1 87.44 276 GLU B C 1
ATOM 4832 O O . GLU B 1 276 ? -2.426 21.375 28.469 1 87.44 276 GLU B O 1
ATOM 4837 N N . LYS B 1 277 ? -3.471 19.578 28.719 1 90.69 277 LYS B N 1
ATOM 4838 C CA . LYS B 1 277 ? -3.518 19.203 27.312 1 90.69 277 LYS B CA 1
ATOM 4839 C C . LYS B 1 277 ? -4.445 20.125 26.531 1 90.69 277 LYS B C 1
ATOM 4841 O O . LYS B 1 277 ? -5.52 20.484 27.016 1 90.69 277 LYS B O 1
ATOM 4846 N N . PRO B 1 278 ? -3.988 20.594 25.406 1 95.31 278 PRO B N 1
ATOM 4847 C CA . PRO B 1 278 ? -4.891 21.375 24.562 1 95.31 278 PRO B CA 1
ATOM 4848 C C . PRO B 1 278 ? -6.141 20.594 24.141 1 95.31 278 PRO B C 1
ATOM 4850 O O . PRO B 1 278 ? -6.156 19.375 24.219 1 95.31 278 PRO B O 1
ATOM 4853 N N . PHE B 1 279 ? -7.148 21.281 23.766 1 96.31 279 PHE B N 1
ATOM 4854 C CA . PHE B 1 279 ? -8.445 20.703 23.438 1 96.31 279 PHE B CA 1
ATOM 4855 C C . PHE B 1 279 ? -8.328 19.719 22.297 1 96.31 279 PHE B C 1
ATOM 4857 O O . PHE B 1 279 ? -8.867 18.609 22.375 1 96.31 279 PHE B O 1
ATOM 4864 N N . MET B 1 280 ? -7.582 20.078 21.219 1 97.62 280 MET B N 1
ATOM 4865 C CA . MET B 1 280 ? -7.496 19.234 20.031 1 97.62 280 MET B CA 1
ATOM 4866 C C . MET B 1 280 ? -6.539 18.078 20.234 1 97.62 280 MET B C 1
ATOM 4868 O O . MET B 1 280 ? -6.547 17.109 19.469 1 97.62 280 MET B O 1
ATOM 4872 N N . ALA B 1 281 ? -5.645 18.172 21.156 1 97.56 281 ALA B N 1
ATOM 4873 C CA . ALA B 1 281 ? -4.637 17.125 21.375 1 97.56 281 ALA B CA 1
ATOM 4874 C C . ALA B 1 281 ? -5.27 15.852 21.906 1 97.56 281 ALA B C 1
ATOM 4876 O O . ALA B 1 281 ? -6.09 15.898 22.828 1 97.56 281 ALA B O 1
ATOM 4877 N N . PRO B 1 282 ? -4.922 14.734 21.328 1 96.56 282 PRO B N 1
ATOM 4878 C CA . PRO B 1 282 ? -5.414 13.477 21.891 1 96.56 282 PRO B CA 1
ATOM 4879 C C . PRO B 1 282 ? -4.695 13.086 23.188 1 96.56 282 PRO B C 1
ATOM 4881 O O . PRO B 1 282 ? -3.6 13.578 23.469 1 96.56 282 PRO B O 1
ATOM 4884 N N . GLU B 1 283 ? -5.387 12.242 23.969 1 94 283 GLU B N 1
ATOM 4885 C CA . GLU B 1 283 ? -4.746 11.719 25.172 1 94 283 GLU B CA 1
ATOM 4886 C C . GLU B 1 283 ? -3.471 10.961 24.844 1 94 283 GLU B C 1
ATOM 4888 O O . GLU B 1 283 ? -2.455 11.102 25.516 1 94 283 GLU B O 1
ATOM 4893 N N . LYS B 1 284 ? -3.564 10.172 23.828 1 96.06 284 LYS B N 1
ATOM 4894 C CA . LYS B 1 284 ? -2.436 9.414 23.312 1 96.06 284 LYS B CA 1
ATOM 4895 C C . LYS B 1 284 ? -2.174 9.758 21.844 1 96.06 284 LYS B C 1
ATOM 4897 O O . LYS B 1 284 ? -2.877 9.281 20.953 1 96.06 284 LYS B O 1
ATOM 4902 N N . PRO B 1 285 ? -1.097 10.516 21.641 1 97.94 285 PRO B N 1
ATOM 4903 C CA . PRO B 1 285 ? -0.816 10.883 20.25 1 97.94 285 PRO B CA 1
ATOM 4904 C C . PRO B 1 285 ? -0.481 9.672 19.375 1 97.94 285 PRO B C 1
ATOM 4906 O O . PRO B 1 285 ? -0.741 9.688 18.172 1 97.94 285 PRO B O 1
ATOM 4909 N N . VAL B 1 286 ? 0.094 8.656 20 1 98.75 286 VAL B N 1
ATOM 4910 C CA . VAL B 1 286 ? 0.358 7.391 19.312 1 98.75 286 VAL B CA 1
ATOM 4911 C C . VAL B 1 286 ? -0.343 6.25 20.047 1 98.75 286 VAL B C 1
ATOM 4913 O O . VAL B 1 286 ? -0.202 6.105 21.266 1 98.75 286 VAL B O 1
ATOM 4916 N N . VAL B 1 287 ? -1.133 5.508 19.328 1 98.69 287 VAL B N 1
ATOM 4917 C CA . VAL B 1 287 ? -1.834 4.352 19.875 1 98.69 287 VAL B CA 1
ATOM 4918 C C . VAL B 1 287 ? -1.369 3.084 19.156 1 98.69 287 VAL B C 1
ATOM 4920 O O . VAL B 1 287 ? -1.338 3.033 17.922 1 98.69 287 VAL B O 1
ATOM 4923 N N . TYR B 1 288 ? -0.981 2.057 19.938 1 98.81 288 TYR B N 1
ATOM 4924 C CA . TYR B 1 288 ? -0.601 0.776 19.344 1 98.81 288 TYR B CA 1
ATOM 4925 C C . TYR B 1 288 ? -1.741 -0.229 19.438 1 98.81 288 TYR B C 1
ATOM 4927 O O . TYR B 1 288 ? -2.289 -0.454 20.531 1 98.81 288 TYR B O 1
ATOM 4935 N N . ARG B 1 289 ? -2.146 -0.699 18.328 1 98.69 289 ARG B N 1
ATOM 4936 C CA . ARG B 1 289 ? -3.115 -1.79 18.297 1 98.69 289 ARG B CA 1
ATOM 4937 C C . ARG B 1 289 ? -2.416 -3.145 18.328 1 98.69 289 ARG B C 1
ATOM 4939 O O . ARG B 1 289 ? -1.554 -3.424 17.484 1 98.69 289 ARG B O 1
ATOM 4946 N N . ARG B 1 290 ? -2.799 -3.984 19.188 1 97.69 290 ARG B N 1
ATOM 4947 C CA . ARG B 1 290 ? -2.131 -5.266 19.391 1 97.69 290 ARG B CA 1
ATOM 4948 C C . ARG B 1 290 ? -2.764 -6.355 18.531 1 97.69 290 ARG B C 1
ATOM 4950 O O . ARG B 1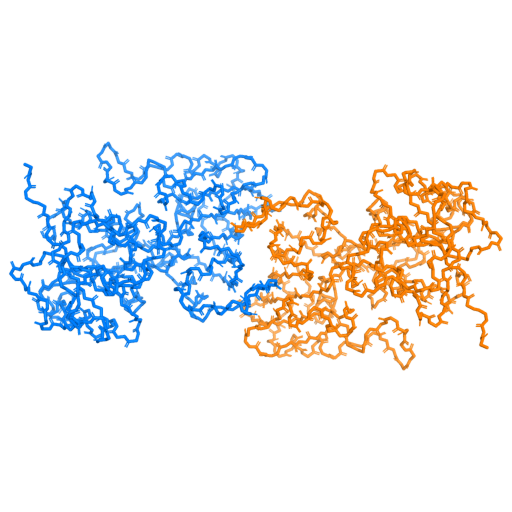 290 ? -2.174 -7.418 18.328 1 97.69 290 ARG B O 1
ATOM 4957 N N . GLU B 1 291 ? -4.004 -6.09 18.047 1 97.56 291 GLU B N 1
ATOM 4958 C CA . GLU B 1 291 ? -4.629 -7.074 17.156 1 97.56 291 GLU B CA 1
ATOM 4959 C C . GLU B 1 291 ? -3.777 -7.32 15.914 1 97.56 291 GLU B C 1
ATOM 4961 O O . GLU B 1 291 ? -3.164 -6.395 15.383 1 97.56 291 GLU B O 1
ATOM 4966 N N . VAL B 1 292 ? -3.773 -8.477 15.328 1 96.19 292 VAL B N 1
ATOM 4967 C CA . VAL B 1 292 ? -2.861 -8.914 14.281 1 96.19 292 VAL B CA 1
ATOM 4968 C C . VAL B 1 292 ? -3.191 -8.203 12.977 1 96.19 292 VAL B C 1
ATOM 4970 O O . VAL B 1 292 ? -2.318 -8.016 12.125 1 96.19 292 VAL B O 1
ATOM 4973 N N . ASP B 1 293 ? -4.473 -7.738 12.844 1 97.44 293 ASP B N 1
ATOM 4974 C CA . ASP B 1 293 ? -4.906 -7.152 11.578 1 97.44 293 ASP B CA 1
ATOM 4975 C C . ASP B 1 293 ? -5.254 -5.676 11.75 1 97.44 293 ASP B C 1
ATOM 4977 O O . ASP B 1 293 ? -6.223 -5.191 11.156 1 97.44 293 ASP B O 1
ATOM 4981 N N . ARG B 1 294 ? -4.566 -4.984 12.633 1 98.5 294 ARG B N 1
ATOM 4982 C CA . ARG B 1 294 ? -4.734 -3.549 12.836 1 98.5 294 ARG B CA 1
ATOM 4983 C C . ARG B 1 294 ? -3.41 -2.814 12.648 1 98.5 294 ARG B C 1
ATOM 4985 O O . ARG B 1 294 ? -2.338 -3.406 12.805 1 98.5 294 ARG B O 1
ATOM 4992 N N . PRO B 1 295 ? -3.506 -1.539 12.305 1 98.81 295 PRO B N 1
ATOM 4993 C CA . PRO B 1 295 ? -4.676 -0.664 12.188 1 98.81 295 PRO B CA 1
ATOM 4994 C C . PRO B 1 295 ? -5.359 -0.772 10.828 1 98.81 295 PRO B C 1
ATOM 4996 O O . PRO B 1 295 ? -4.711 -1.109 9.836 1 98.81 295 PRO B O 1
ATOM 4999 N N . GLN B 1 296 ? -6.652 -0.528 10.828 1 98.81 296 GLN B N 1
ATOM 5000 C CA . GLN B 1 296 ? -7.457 -0.476 9.609 1 98.81 296 GLN B CA 1
ATOM 5001 C C . GLN B 1 296 ? -8.117 0.889 9.453 1 98.81 296 GLN B C 1
ATOM 5003 O O . GLN B 1 296 ? -8.672 1.433 10.406 1 98.81 296 GLN B O 1
ATOM 5008 N N . PRO B 1 297 ? -8.055 1.465 8.281 1 98.69 297 PRO B N 1
ATOM 5009 C CA . PRO B 1 297 ? -8.594 2.812 8.086 1 98.69 297 PRO B CA 1
ATOM 5010 C C . PRO B 1 297 ? -10.016 2.961 8.617 1 98.69 297 PRO B C 1
ATOM 5012 O O . PRO B 1 297 ? -10.281 3.814 9.469 1 98.69 297 PRO B O 1
ATOM 5015 N N . ARG B 1 298 ? -10.883 2.107 8.219 1 97.56 298 ARG B N 1
ATOM 5016 C CA . ARG B 1 298 ? -12.297 2.25 8.57 1 97.56 298 ARG B CA 1
ATOM 5017 C C . ARG B 1 298 ? -12.5 2.102 10.078 1 97.56 298 ARG B C 1
ATOM 5019 O O . ARG B 1 298 ? -13.383 2.74 10.656 1 97.56 298 ARG B O 1
ATOM 5026 N N . LEU B 1 299 ? -11.711 1.267 10.703 1 97.94 299 LEU B N 1
ATOM 5027 C CA . LEU B 1 299 ? -11.945 0.906 12.102 1 97.94 299 LEU B CA 1
ATOM 5028 C C . LEU B 1 299 ? -11.18 1.839 13.039 1 97.94 299 LEU B C 1
ATOM 5030 O O . LEU B 1 299 ? -11.609 2.068 14.172 1 97.94 299 LEU B O 1
ATOM 5034 N N . ASP B 1 300 ? -10.039 2.426 12.562 1 98.75 300 ASP B N 1
ATOM 5035 C CA . ASP B 1 300 ? -9.125 3.025 13.531 1 98.75 300 ASP B CA 1
ATOM 5036 C C . ASP B 1 300 ? -8.852 4.488 13.195 1 98.75 300 ASP B C 1
ATOM 5038 O O . ASP B 1 300 ? -8.211 5.199 13.969 1 98.75 300 ASP B O 1
ATOM 5042 N N . ARG B 1 301 ? -9.344 5.07 12.055 1 98.62 301 ARG B N 1
ATOM 5043 C CA . ARG B 1 301 ? -8.953 6.395 11.594 1 98.62 301 ARG B CA 1
ATOM 5044 C C . ARG B 1 301 ? -9.422 7.473 12.562 1 98.62 301 ARG B C 1
ATOM 5046 O O . ARG B 1 301 ? -8.867 8.57 12.594 1 98.62 301 ARG B O 1
ATOM 5053 N N . MET B 1 302 ? -10.453 7.137 13.445 1 98.38 302 MET B N 1
ATOM 5054 C CA . MET B 1 302 ? -11.016 8.164 14.312 1 98.38 302 MET B CA 1
ATOM 5055 C C . MET B 1 302 ? -10.438 8.062 15.727 1 98.38 302 MET B C 1
ATOM 5057 O O . MET B 1 302 ? -10.922 8.719 16.641 1 98.38 302 MET B O 1
ATOM 5061 N N . GLU B 1 303 ? -9.422 7.199 15.906 1 98.44 303 GLU B N 1
ATOM 5062 C CA . GLU B 1 303 ? -8.781 7.105 17.203 1 98.44 303 GLU B CA 1
ATOM 5063 C C . GLU B 1 303 ? -8.312 8.477 17.688 1 98.44 303 GLU B C 1
ATOM 5065 O O . GLU B 1 303 ? -7.766 9.258 16.922 1 98.44 303 GLU B O 1
ATOM 5070 N N . GLY B 1 304 ? -8.609 8.789 19.031 1 97.94 304 GLY B N 1
ATOM 5071 C CA . GLY B 1 304 ? -8.258 10.094 19.562 1 97.94 304 GLY B CA 1
ATOM 5072 C C . GLY B 1 304 ? -9 11.234 18.891 1 97.94 304 GLY B C 1
ATOM 5073 O O . GLY B 1 304 ? -8.453 12.328 18.734 1 97.94 304 GLY B O 1
ATOM 5074 N N . GLY B 1 305 ? -10.242 10.961 18.406 1 97.44 305 GLY B N 1
ATOM 5075 C CA . GLY B 1 305 ? -11 11.953 17.672 1 97.44 305 GLY B CA 1
ATOM 5076 C C . GLY B 1 305 ? -10.398 12.266 16.312 1 97.44 305 GLY B C 1
ATOM 5077 O O . GLY B 1 305 ? -10.562 13.375 15.797 1 97.44 305 GLY B O 1
ATOM 5078 N N . GLY B 1 306 ? -9.586 11.352 15.766 1 98.56 306 GLY B N 1
ATOM 5079 C CA . GLY B 1 306 ? -8.938 11.531 14.477 1 98.56 306 GLY B CA 1
ATOM 5080 C C . GLY B 1 306 ? -7.566 12.188 14.586 1 98.56 306 GLY B C 1
ATOM 5081 O O . GLY B 1 306 ? -6.895 12.406 13.578 1 98.56 306 GLY B O 1
ATOM 5082 N N . MET B 1 307 ? -7.156 12.367 15.867 1 98.62 307 MET B N 1
ATOM 5083 C CA . MET B 1 307 ? -5.926 13.133 16.062 1 98.62 307 MET B CA 1
ATOM 5084 C C . MET B 1 307 ? -4.762 12.211 16.406 1 98.62 307 MET B C 1
ATOM 5086 O O . MET B 1 307 ? -3.604 12.633 16.391 1 98.62 307 MET B O 1
ATOM 5090 N N . SER B 1 308 ? -4.988 10.953 16.75 1 98.75 308 SER B N 1
ATOM 5091 C CA . SER B 1 308 ? -3.92 10 17.047 1 98.75 308 SER B CA 1
ATOM 5092 C C . SER B 1 308 ? -3.396 9.344 15.781 1 98.75 308 SER B C 1
ATOM 5094 O O . SER B 1 308 ? -4.145 9.156 14.82 1 98.75 308 SER B O 1
ATOM 5096 N N . SER B 1 309 ? -2.143 9.07 15.742 1 98.81 309 SER B N 1
ATOM 5097 C CA . SER B 1 309 ? -1.623 8.062 14.82 1 98.81 309 SER B CA 1
ATOM 5098 C C . SER B 1 309 ? -1.688 6.668 15.422 1 98.81 309 SER B C 1
ATOM 5100 O O . SER B 1 309 ? -1.225 6.449 16.547 1 98.81 309 SER B O 1
ATOM 5102 N N . VAL B 1 310 ? -2.266 5.789 14.688 1 98.94 310 VAL B N 1
ATOM 5103 C CA . VAL B 1 310 ? -2.461 4.43 15.18 1 98.94 310 VAL B CA 1
ATOM 5104 C C . VAL B 1 310 ? -1.438 3.492 14.539 1 98.94 310 VAL B C 1
ATOM 5106 O O . VAL B 1 310 ? -1.371 3.385 13.312 1 98.94 310 VAL B O 1
ATOM 5109 N N . THR B 1 311 ? -0.605 2.852 15.375 1 98.94 311 THR B N 1
ATOM 5110 C CA . THR B 1 311 ? 0.418 1.93 14.891 1 98.94 311 THR B CA 1
ATOM 5111 C C . THR B 1 311 ? 0.014 0.483 15.164 1 98.94 311 THR B C 1
ATOM 5113 O O . THR B 1 311 ? -0.865 0.222 15.984 1 98.94 311 THR B O 1
ATOM 5116 N N . GLY B 1 312 ? 0.591 -0.403 14.461 1 98.81 312 GLY B N 1
ATOM 5117 C CA . GLY B 1 312 ? 0.376 -1.829 14.648 1 98.81 312 GLY B CA 1
ATOM 5118 C C . GLY B 1 312 ? 1.325 -2.688 13.836 1 98.81 312 GLY B C 1
ATOM 5119 O O . GLY B 1 312 ? 2.152 -2.166 13.086 1 98.81 312 GLY B O 1
ATOM 5120 N N . ARG B 1 313 ? 1.301 -3.998 14.164 1 98.56 313 ARG B N 1
ATOM 5121 C CA . ARG B 1 313 ? 2.07 -5.016 13.453 1 98.56 313 ARG B CA 1
ATOM 5122 C C . ARG B 1 313 ? 3.564 -4.715 13.523 1 98.56 313 ARG B C 1
ATOM 5124 O O . ARG B 1 313 ? 4.27 -4.812 12.516 1 98.56 313 ARG B O 1
ATOM 5131 N N . ALA B 1 314 ? 3.961 -4.215 14.656 1 98.81 314 ALA B N 1
ATOM 5132 C CA . ALA B 1 314 ? 5.391 -3.973 14.836 1 98.81 314 ALA B CA 1
ATOM 5133 C C . ALA B 1 314 ? 6.168 -5.285 14.859 1 98.81 314 ALA B C 1
ATOM 5135 O O . ALA B 1 314 ? 5.801 -6.219 15.578 1 98.81 314 ALA B O 1
ATOM 5136 N N . ARG B 1 315 ? 7.215 -5.445 14.094 1 98.44 315 ARG B N 1
ATOM 5137 C CA . ARG B 1 315 ? 8.094 -6.602 14.023 1 98.44 315 ARG B CA 1
ATOM 5138 C C . ARG B 1 315 ? 9.539 -6.176 13.789 1 98.44 315 ARG B C 1
ATOM 5140 O O . ARG B 1 315 ? 9.812 -5.312 12.953 1 98.44 315 ARG B O 1
ATOM 5147 N N . MET B 1 316 ? 10.406 -6.711 14.57 1 98.69 316 MET B N 1
ATOM 5148 C CA . MET B 1 316 ? 11.812 -6.605 14.188 1 98.69 316 MET B CA 1
ATOM 5149 C C . MET B 1 316 ? 12.172 -7.637 13.125 1 98.69 316 MET B C 1
ATOM 5151 O O . MET B 1 316 ? 12.258 -8.828 13.414 1 98.69 316 MET B O 1
ATOM 5155 N N . VAL B 1 317 ? 12.406 -7.195 11.922 1 98.38 317 VAL B N 1
ATOM 5156 C CA . VAL B 1 317 ? 12.633 -8.141 10.828 1 98.38 317 VAL B CA 1
ATOM 5157 C C . VAL B 1 317 ? 14.125 -8.422 10.688 1 98.38 317 VAL B C 1
ATOM 5159 O O . VAL B 1 317 ? 14.523 -9.391 10.031 1 98.38 317 VAL B O 1
ATOM 5162 N N . GLU B 1 318 ? 14.984 -7.68 11.047 1 97.88 318 GLU B N 1
ATOM 5163 C CA . GLU B 1 318 ? 16.422 -7.828 11.289 1 97.88 318 GLU B CA 1
ATOM 5164 C C . GLU B 1 318 ? 16.828 -7.145 12.594 1 97.88 318 GLU B C 1
ATOM 5166 O O . GLU B 1 318 ? 16 -6.488 13.242 1 97.88 318 GLU B O 1
ATOM 5171 N N . ASP B 1 319 ? 18.188 -7.328 12.781 1 95.56 319 ASP B N 1
ATOM 5172 C CA . ASP B 1 319 ? 18.703 -6.582 13.922 1 95.56 319 ASP B CA 1
ATOM 5173 C C . ASP B 1 319 ? 18.578 -5.074 13.695 1 95.56 319 ASP B C 1
ATOM 5175 O O . ASP B 1 319 ? 19.125 -4.539 12.727 1 95.56 319 ASP B O 1
ATOM 5179 N N . ARG B 1 320 ? 17.75 -4.324 14.312 1 98 320 ARG B N 1
ATOM 5180 C CA . ARG B 1 320 ? 17.562 -2.877 14.328 1 98 320 ARG B CA 1
ATOM 5181 C C . ARG B 1 320 ? 16.688 -2.428 13.164 1 98 320 ARG B C 1
ATOM 5183 O O . ARG B 1 320 ? 16.688 -1.251 12.797 1 98 320 ARG B O 1
ATOM 5190 N N . LEU B 1 321 ? 16.156 -3.369 12.391 1 98.81 321 LEU B N 1
ATOM 5191 C CA . LEU B 1 321 ? 15.203 -3.029 11.336 1 98.81 321 LEU B CA 1
ATOM 5192 C C . LEU B 1 321 ? 13.773 -3.324 11.781 1 98.81 321 LEU B C 1
ATOM 5194 O O . LEU B 1 321 ? 13.383 -4.488 11.891 1 98.81 321 LEU B O 1
ATOM 5198 N N . LEU B 1 322 ? 13.039 -2.252 12.008 1 98.94 322 LEU B N 1
ATOM 5199 C CA . LEU B 1 322 ? 11.664 -2.324 12.484 1 98.94 322 LEU B CA 1
ATOM 5200 C C . LEU B 1 322 ? 10.68 -2.174 11.328 1 98.94 322 LEU B C 1
ATOM 5202 O O . LEU B 1 322 ? 10.789 -1.239 10.531 1 98.94 322 LEU B O 1
ATOM 5206 N N . ALA B 1 323 ? 9.773 -3.133 11.195 1 98.88 323 ALA B N 1
ATOM 5207 C CA . ALA B 1 323 ? 8.633 -3.002 10.289 1 98.88 323 ALA B CA 1
ATOM 5208 C C . ALA B 1 323 ? 7.348 -2.742 11.062 1 98.88 323 ALA B C 1
ATOM 5210 O O . ALA B 1 323 ? 7.098 -3.375 12.094 1 98.88 323 ALA B O 1
ATOM 5211 N N . TYR B 1 324 ? 6.555 -1.776 10.641 1 98.88 324 TYR B N 1
ATOM 5212 C CA . TYR B 1 324 ? 5.266 -1.521 11.273 1 98.88 324 TYR B CA 1
ATOM 5213 C C . TYR B 1 324 ? 4.34 -0.762 10.328 1 98.88 324 TYR B C 1
ATOM 5215 O O . TYR B 1 324 ? 4.734 -0.392 9.219 1 98.88 324 TYR B O 1
ATOM 5223 N N . LEU B 1 325 ? 3.1 -0.65 10.773 1 98.94 325 LEU B N 1
ATOM 5224 C CA . LEU B 1 325 ? 2.105 0.167 10.086 1 98.94 325 LEU B CA 1
ATOM 5225 C C . LEU B 1 325 ? 1.706 1.368 10.938 1 98.94 325 LEU B C 1
ATOM 5227 O O . LEU B 1 325 ? 1.701 1.29 12.172 1 98.94 325 LEU B O 1
ATOM 5231 N N . VAL B 1 326 ? 1.408 2.436 10.273 1 98.94 326 VAL B N 1
ATOM 5232 C CA . VAL B 1 326 ? 0.875 3.607 10.961 1 98.94 326 VAL B CA 1
ATOM 5233 C C . VAL B 1 326 ? -0.278 4.199 10.156 1 98.94 326 VAL B C 1
ATOM 5235 O O . VAL B 1 326 ? -0.213 4.27 8.93 1 98.94 326 VAL B O 1
ATOM 5238 N N . LEU B 1 327 ? -1.342 4.555 10.859 1 98.94 327 LEU B N 1
ATOM 5239 C CA . LEU B 1 327 ? -2.58 5.074 10.281 1 98.94 327 LEU B CA 1
ATOM 5240 C C . LEU B 1 327 ? -2.973 6.395 10.945 1 98.94 327 LEU B C 1
ATOM 5242 O O . LEU B 1 327 ? -2.875 6.535 12.164 1 98.94 327 LEU B O 1
ATOM 5246 N N . GLY B 1 328 ? -3.432 7.34 10.18 1 98.88 328 GLY B N 1
ATOM 5247 C CA . GLY B 1 328 ? -4.027 8.547 10.719 1 98.88 328 GLY B CA 1
ATOM 5248 C C . GLY B 1 328 ? -5.082 9.156 9.805 1 98.88 328 GLY B C 1
ATOM 5249 O O . GLY B 1 328 ? -5.062 8.93 8.594 1 98.88 328 GLY B O 1
ATOM 5250 N N . HIS B 1 329 ? -6.008 9.891 10.383 1 98.88 329 HIS B N 1
ATOM 5251 C CA . HIS B 1 329 ? -7.012 10.602 9.602 1 98.88 329 HIS B CA 1
ATOM 5252 C C . HIS B 1 329 ? -6.391 11.766 8.844 1 98.88 329 HIS B C 1
ATOM 5254 O O . HIS B 1 329 ? -5.961 12.75 9.445 1 98.88 329 HIS B O 1
ATOM 5260 N N . ASN B 1 330 ? -6.402 11.695 7.527 1 98.69 330 ASN B N 1
ATOM 5261 C CA . ASN B 1 330 ? -5.621 12.617 6.703 1 98.69 330 ASN B CA 1
ATOM 5262 C C . ASN B 1 330 ? -6.211 14.023 6.723 1 98.69 330 ASN B C 1
ATOM 5264 O O . ASN B 1 330 ? -5.5 15 6.496 1 98.69 330 ASN B O 1
ATOM 5268 N N . LEU B 1 331 ? -7.473 14.219 7.09 1 98.38 331 LEU B N 1
ATOM 5269 C CA . LEU B 1 331 ? -8.078 15.547 7.098 1 98.38 331 LEU B CA 1
ATOM 5270 C C . LEU B 1 331 ? -8.055 16.141 8.5 1 98.38 331 LEU B C 1
ATOM 5272 O O . LEU B 1 331 ? -8.18 17.359 8.664 1 98.38 331 LEU B O 1
ATOM 5276 N N . ILE B 1 332 ? -7.984 15.289 9.531 1 98.62 332 ILE B N 1
ATOM 5277 C CA . ILE B 1 332 ? -7.961 15.781 10.906 1 98.62 332 ILE B CA 1
ATOM 5278 C C . ILE B 1 332 ? -6.516 15.883 11.391 1 98.62 332 ILE B C 1
ATOM 5280 O O . ILE B 1 332 ? -5.887 16.938 11.281 1 98.62 332 ILE B O 1
ATOM 5284 N N . ARG B 1 333 ? -5.867 14.781 11.703 1 98.69 333 ARG B N 1
ATOM 5285 C CA . ARG B 1 333 ? -4.469 14.781 12.117 1 98.69 333 ARG B CA 1
ATOM 5286 C C . ARG B 1 333 ? -3.572 15.336 11.016 1 98.69 333 ARG B C 1
ATOM 5288 O O . ARG B 1 333 ? -2.637 16.094 11.289 1 98.69 333 ARG B O 1
ATOM 5295 N N . GLY B 1 334 ? -3.918 15.039 9.805 1 98.62 334 GLY B N 1
ATOM 5296 C CA . GLY B 1 334 ? -3.045 15.352 8.68 1 98.62 334 GLY B CA 1
ATOM 5297 C C . GLY B 1 334 ? -3.262 16.75 8.133 1 98.62 334 GLY B C 1
ATOM 5298 O O . GLY B 1 334 ? -2.504 17.219 7.277 1 98.62 334 GLY B O 1
ATOM 5299 N N . ALA B 1 335 ? -4.324 17.453 8.633 1 98.5 335 ALA B N 1
ATOM 5300 C CA . ALA B 1 335 ? -4.617 18.75 8.016 1 98.5 335 ALA B CA 1
ATOM 5301 C C . ALA B 1 335 ? -5.266 19.703 9.016 1 98.5 335 ALA B C 1
ATOM 5303 O O . ALA B 1 335 ? -4.57 20.375 9.773 1 98.5 335 ALA B O 1
ATOM 5304 N N . ALA B 1 336 ? -6.602 19.719 9.109 1 98.75 336 ALA B N 1
ATOM 5305 C CA . ALA B 1 336 ? -7.336 20.75 9.852 1 98.75 336 ALA B CA 1
ATOM 5306 C C . ALA B 1 336 ? -7.105 20.609 11.352 1 98.75 336 ALA B C 1
ATOM 5308 O O . ALA B 1 336 ? -6.922 21.609 12.055 1 98.75 336 ALA B O 1
ATOM 5309 N N . GLY B 1 337 ? -7.137 19.359 11.867 1 98.69 337 GLY B N 1
ATOM 5310 C CA . GLY B 1 337 ? -6.965 19.141 13.297 1 98.69 337 GLY B CA 1
ATOM 5311 C C . GLY B 1 337 ? -5.625 19.625 13.82 1 98.69 337 GLY B C 1
ATOM 5312 O O . GLY B 1 337 ? -5.566 20.328 14.836 1 98.69 337 GLY B O 1
ATOM 5313 N N . ASN B 1 338 ? -4.578 19.234 13.117 1 98.81 338 ASN B N 1
ATOM 5314 C CA . ASN B 1 338 ? -3.254 19.688 13.531 1 98.81 338 ASN B CA 1
ATOM 5315 C C . ASN B 1 338 ? -3.121 21.203 13.422 1 98.81 338 ASN B C 1
ATOM 5317 O O . ASN B 1 338 ? -2.5 21.844 14.273 1 98.81 338 ASN B O 1
ATOM 5321 N N . ALA B 1 339 ? -3.682 21.812 12.414 1 98.88 339 ALA B N 1
ATOM 5322 C CA . ALA B 1 339 ? -3.637 23.25 12.234 1 98.88 339 ALA B CA 1
ATOM 5323 C C . ALA B 1 339 ? -4.324 23.969 13.398 1 98.88 339 ALA B C 1
ATOM 5325 O O . ALA B 1 339 ? -3.816 24.969 13.906 1 98.88 339 ALA B O 1
ATOM 5326 N N . ILE B 1 340 ? -5.449 23.469 13.812 1 98.81 340 ILE B N 1
ATOM 5327 C CA . ILE B 1 340 ? -6.18 24.062 14.93 1 98.81 340 ILE B CA 1
ATOM 5328 C C . ILE B 1 340 ? -5.379 23.891 16.219 1 98.81 340 ILE B C 1
ATOM 5330 O O . ILE B 1 340 ? -5.34 24.797 17.047 1 98.81 340 ILE B O 1
ATOM 5334 N N . LEU B 1 341 ? -4.75 22.734 16.359 1 98.75 341 LEU B N 1
ATOM 5335 C CA . LEU B 1 341 ? -3.889 22.531 17.516 1 98.75 341 LEU B CA 1
ATOM 5336 C C . LEU B 1 341 ? -2.762 23.547 17.547 1 98.75 341 LEU B C 1
ATOM 5338 O O . LEU B 1 341 ? -2.422 24.078 18.609 1 98.75 341 LEU B O 1
ATOM 5342 N N . ILE B 1 342 ? -2.168 23.859 16.422 1 98.81 342 ILE B N 1
ATOM 5343 C CA . ILE B 1 342 ? -1.148 24.891 16.312 1 98.81 342 ILE B CA 1
ATOM 5344 C C . ILE B 1 342 ? -1.716 26.234 16.812 1 98.81 342 ILE B C 1
ATOM 5346 O O . ILE B 1 342 ? -1.107 26.891 17.641 1 98.81 342 ILE B O 1
ATOM 5350 N N . ALA B 1 343 ? -2.877 26.578 16.375 1 98.81 343 ALA B N 1
ATOM 5351 C CA . ALA B 1 343 ? -3.512 27.828 16.734 1 98.81 343 ALA B CA 1
ATOM 5352 C C . ALA B 1 343 ? -3.82 27.875 18.234 1 98.81 343 ALA B C 1
ATOM 5354 O O . ALA B 1 343 ? -3.701 28.922 18.875 1 98.81 343 ALA B O 1
ATOM 5355 N N . GLU B 1 344 ? -4.285 26.734 18.781 1 98.19 344 GLU B N 1
ATOM 5356 C CA . GLU B 1 344 ? -4.52 26.656 20.219 1 98.19 344 GLU B CA 1
ATOM 5357 C C . GLU B 1 344 ? -3.26 27.016 21 1 98.19 344 GLU B C 1
ATOM 5359 O O . GLU B 1 344 ? -3.322 27.781 21.953 1 98.19 344 GLU B O 1
ATOM 5364 N N . MET B 1 345 ? -2.195 26.469 20.562 1 97.56 345 MET B N 1
ATOM 5365 C CA . MET B 1 345 ? -0.935 26.703 21.266 1 97.56 345 MET B CA 1
ATOM 5366 C C . MET B 1 345 ? -0.489 28.141 21.109 1 97.56 345 MET B C 1
ATOM 5368 O O . MET B 1 345 ? 0.008 28.75 22.062 1 97.56 345 MET B O 1
ATOM 5372 N N . LEU B 1 346 ? -0.627 28.703 19.938 1 98.19 346 LEU B N 1
ATOM 5373 C CA . LEU B 1 346 ? -0.313 30.109 19.719 1 98.19 346 LEU B CA 1
ATOM 5374 C C . LEU B 1 346 ? -1.132 31 20.656 1 98.19 346 LEU B C 1
ATOM 5376 O O . LEU B 1 346 ? -0.599 31.938 21.25 1 98.19 346 LEU B O 1
ATOM 5380 N N . ALA B 1 347 ? -2.438 30.703 20.766 1 97.31 347 ALA B N 1
ATOM 5381 C CA . ALA B 1 347 ? -3.338 31.469 21.625 1 97.31 347 ALA B CA 1
ATOM 5382 C C . ALA B 1 347 ? -2.918 31.375 23.094 1 97.31 347 ALA B C 1
ATOM 5384 O O . ALA B 1 347 ? -2.877 32.375 23.797 1 97.31 347 ALA B O 1
ATOM 5385 N N . ARG B 1 348 ? -2.609 30.234 23.5 1 94.62 348 ARG B N 1
ATOM 5386 C CA . ARG B 1 348 ? -2.215 30 24.891 1 94.62 348 ARG B CA 1
ATOM 5387 C C . ARG B 1 348 ? -0.93 30.75 25.219 1 94.62 348 ARG B C 1
ATOM 5389 O O . ARG B 1 348 ? -0.744 31.188 26.359 1 94.62 348 ARG B O 1
ATOM 5396 N N . GLU B 1 349 ? -0.117 30.922 24.234 1 94.75 349 GLU B N 1
ATOM 5397 C CA . GLU B 1 349 ? 1.17 31.578 24.453 1 94.75 349 GLU B CA 1
ATOM 5398 C C . GLU B 1 349 ? 1.09 33.062 24.172 1 94.75 349 GLU B C 1
ATOM 5400 O O . GLU B 1 349 ? 2.111 33.75 24.141 1 94.75 349 GLU B O 1
ATOM 5405 N N . GLY B 1 350 ? -0.087 33.5 23.797 1 94.5 350 GLY B N 1
ATOM 5406 C CA . GLY B 1 350 ? -0.31 34.938 23.594 1 94.5 350 GLY B CA 1
ATOM 5407 C C . GLY B 1 350 ? 0.205 35.438 22.25 1 94.5 350 GLY B C 1
ATOM 5408 O O . GLY B 1 350 ? 0.566 36.594 22.125 1 94.5 350 GLY B O 1
ATOM 5409 N N . MET B 1 351 ? 0.301 34.531 21.375 1 95.19 351 MET B N 1
ATOM 5410 C CA . MET B 1 351 ? 0.857 34.875 20.062 1 95.19 351 MET B CA 1
ATOM 5411 C C . MET B 1 351 ? -0.252 35.188 19.062 1 95.19 351 MET B C 1
ATOM 5413 O O . MET B 1 351 ? 0.01 35.344 17.875 1 95.19 351 MET B O 1
ATOM 5417 N N . ILE B 1 352 ? -1.412 35.062 19.516 1 95 352 ILE B N 1
ATOM 5418 C CA . ILE B 1 352 ? -2.59 35.469 18.766 1 95 352 ILE B CA 1
ATOM 5419 C C . ILE B 1 352 ? -3.324 36.562 19.547 1 95 352 ILE B C 1
ATOM 5421 O O . ILE B 1 352 ? -3.25 36.625 20.766 1 95 352 ILE B O 1
#

pLDDT: mean 96.86, std 4.55, range [40.72, 98.94]

Radius of gyration: 28.76 Å; Cα contacts (8 Å, |Δi|>4): 1784; chains: 2; bounding box: 52×89×67 Å

Sequence (704 aa):
MPDKLRAAVLGATGLVGQMFVKLLDEHPMFEIVYVAASERSAGRSYCEAVNWVLGGSPPESLCGIKVEKVGVDNVPKSEVDVVFSALPSSVAGEIEAGLARRGFTVVSNASPMRLEEDVPLLVPEINWDHVGLVKIQRQRRGWSGAIYKNPNCSSAILVLSLKPLLDNFGLEKVLVTTMQAVSGAGYNGVPSMAILDNIVPFIAKEEEKLANEPRKILGVYRGDRVEWARFTIHATTTRVPVLHGHLESVYAYLSKPASVEDVVQAWESWRPWGSEKPFMAPEKPVVYRREVDRPQPRLDRMEGGGMSSVTGRARMVEDRLLAYLVLGHNLIRGAAGNAILIAEMLAREGMIMPDKLRAAVLGATGLVGQMFVKLLDEHPMFEIVYVAASERSAGRSYCEAVNWVLGGSPPESLCGIKVEKVGVDNVPKSEVDVVFSALPSSVAGEIEAGLARRGFTVVSNASPMRLEEDVPLLVPEINWDHVGLVKIQRQRRGWSGAIYKNPNCSSAILVLSLKPLLDNFGLEKVLVTTMQAVSGAGYNGVPSMAILDNIVPFIAKEEEKLANEPRKILGVYRGDRVEWARFTIHATTTRVPVLHGHLESVYAYLSKPASVEDVVQAWESWRPWGSEKPFMAPEKPVVYRREVDRPQPRLDRMEGGGMSSVTGRARMVEDRLLAYLVLGHNLIRGAAGNAILIAEMLAREGMI

Foldseek 3Di:
DPDAAEEEEEQLQWDLNVVLQVVQLPAPRYDYDAYEYAPVQAQAQPQVRHPDPDPDGGRPVRRRPGYHYQAQVPDDPVRHAAYEYPDEQVCCVVNVLSNQQVQHAYEYAYDPCLQPFLEAADQPLACLVSVLSQVVVCVVSVGNYHYHYYAALVLLQVLLLVLLLCVPFRFAEKEKEKAFEPCSLIPPRADPVDAVVDKAFDDPCVQVSNQFNSQQHNFPDPNNGTDGHNHGYGYTYMYHHHHWKMKMKMKTQTNHFDALVRSQCSQAVRQSDPPDDDPLDFRRQEAEDEDCPDDDCVPPQCPSHQQHKYKYPWDDPDGRIIIIMIMTTSSQSVGSSSSVSSVRVCVVVVVD/DPDAAEEEEEQLQWDLNLVLQVVQLPAPRYDYDAYEYAPVQAQAQPQVRHPDPDPDGGRPVRRRPGYHYQAQVPDDPVRHAAYEYPDEQVCCVVSVLSNQQVQHAYEYAYDPCLQPFLEAADQPLACLVSVLSQVVVCVVSVGNGHYHYYAALVLLQVLLLVLLLCVPFRFAEKEKEKAFEPCSLIPPRADPVDAVVDKAFDDPCVQVSNQFNSQQHNFDDPNNGTDGHNHGYGYTYMYHHHHWKMKMKMKTQTNHFDDLVRSQCSQAVRQSDPPDDDPLDFRRQEAEDEDCPDDDCVPPQCPSHQQHKYKYPWDDPDGRIIIIMIMTTSSQSVGSSSSVVSVRVCVVVVVD

Solvent-accessible surface area (backbone atoms only — not comparable to full-atom values): 35152 Å² total; per-residue (Å²): 121,84,81,52,44,28,27,26,32,35,22,33,56,42,56,54,15,41,42,38,52,61,64,37,71,79,34,85,59,40,38,80,72,42,40,17,26,54,73,90,35,31,74,32,32,35,58,77,47,34,74,78,78,60,86,80,72,76,60,70,90,48,33,74,41,59,20,34,52,70,52,53,85,65,60,54,71,92,64,42,51,36,35,39,34,42,36,58,55,91,54,30,51,63,42,52,50,46,32,13,51,72,41,35,40,33,38,27,55,30,63,62,60,48,83,41,74,42,30,30,42,48,49,62,78,74,28,52,72,36,57,52,22,44,62,53,30,22,65,76,69,67,27,72,21,37,63,40,28,31,46,56,31,70,34,47,31,50,43,54,63,43,48,43,43,42,75,74,34,32,52,49,37,35,42,36,42,37,42,25,18,42,50,80,52,32,81,83,54,58,55,65,86,62,31,64,44,20,38,34,50,48,52,90,69,48,40,62,48,48,37,44,49,41,27,54,40,65,25,47,64,70,77,77,43,63,50,53,37,85,48,50,43,47,55,48,43,27,37,34,62,20,58,57,18,32,37,32,45,36,40,36,32,35,68,36,80,70,52,54,67,55,52,52,48,38,39,63,64,47,59,75,53,69,92,79,57,58,88,63,55,32,89,42,45,31,40,74,39,83,53,76,55,26,52,23,34,68,81,43,21,56,39,52,83,11,38,13,23,30,27,13,57,65,40,65,79,47,94,26,30,36,34,33,35,40,30,14,14,38,52,31,32,11,33,33,43,43,38,51,39,47,52,51,52,36,46,76,70,60,69,87,121,83,80,51,43,26,27,27,34,34,22,33,57,41,58,54,15,41,42,39,52,59,64,36,70,78,34,86,60,40,38,78,73,43,40,18,26,54,73,91,36,32,76,31,32,34,60,77,48,35,76,77,79,61,82,81,71,75,59,70,90,47,32,75,42,58,20,34,52,70,51,53,83,65,59,54,72,93,64,41,52,36,34,39,35,43,36,58,56,93,54,30,51,64,40,52,52,46,32,12,52,73,43,36,39,34,36,26,54,30,64,61,60,48,81,40,76,43,30,30,44,48,50,61,80,74,28,51,71,38,58,54,21,45,61,53,30,22,66,76,68,67,28,72,21,37,64,37,27,31,47,55,30,69,34,46,32,49,42,54,64,42,48,43,43,42,76,74,33,32,51,50,35,36,43,36,40,36,43,27,18,43,51,80,52,32,82,82,54,58,55,66,86,60,30,65,45,21,39,36,51,47,52,89,70,47,39,61,45,48,37,44,49,40,28,55,40,65,25,46,66,70,77,76,42,63,49,54,38,88,48,50,42,49,56,49,44,27,37,35,62,19,58,58,19,31,38,32,43,36,41,37,32,36,68,36,79,69,53,54,66,55,53,51,48,39,38,62,64,46,59,78,54,68,92,79,56,57,86,64,55,32,88,40,44,29,40,73,40,83,53,74,56,27,52,22,33,67,82,44,21,56,40,52,83,11,39,14,23,29,26,13,57,65,41,66,79,47,94,27,29,36,34,32,34,40,30,16,14,40,54,30,30,10,32,32,42,43,36,51,40,48,50,52,53,34,47,74,69,60,70,87

Organism: Pyrolobus fumarii (strain DSM 11204 / 1A) (NCBI:txid694429)

Secondary structure (DSSP, 8-state):
--PPEEEEEETTTSHHHHHHHHHHTT-SSEEEEEEEE-TTTTTSBHHHH----SSS---HHHHTSBEEEP-GGGS-TTT-SEEEE---HHHHHHHHHHHHHTT-EEEE-S-TTTT-TTS-B--HHHHGGGGGHHHHHHHHHT-SSEEEEPPPHHHHHHHHHHHHHHHHH-EEEEEEEEEE-GGGG-TTSS-HHHHTT--B---TTHHHHHHHHHHHHTSEE-SS-EE--S-EEEEEEEE-S-SS-EEEEEEEEESS---HHHHHHHHHH---S-SS--SSS-S-SEEEE-STT---HHHHTTGGGGTSEEEEEEEEEETTEEEEEEEE-TTIIIIIHHHHHHHHHHHHTT--/--PPEEEEEETTTSHHHHHHHHHHTT-SSEEEEEEEE-TTTTTSBHHHH----SSS---HHHHTSBEEEP-GGGS-TTT-SEEEE---HHHHHHHHHHHHHTT-EEEE-S-TTTT-TTS-B--HHHHGGGGGHHHHHHHHHT-SSEEEEPPPHHHHHHHHHHHHHHHHH-EEEEEEEEEE-GGGG-TTSS-HHHHTT--B---TTHHHHHHHHHHHHTSEE-SS-EE--S-EEEEEEEE-S-SS-EEEEEEEEESS---HHHHHHHHHH---S-SS--SSS-S-SEEEE-STT---HHHHTTGGGGTSEEEEEEEEEETTEEEEEEEE-TTIIIIIHHHHHHHHHHHHTT--